Protein AF-A0A3R7ECL9-F1 (afdb_monomer_lite)

Structure (mmCIF, N/CA/C/O backbone):
data_AF-A0A3R7ECL9-F1
#
_entry.id   AF-A0A3R7ECL9-F1
#
loop_
_atom_site.group_PDB
_atom_site.id
_atom_site.type_symbol
_atom_site.label_atom_id
_atom_site.label_alt_id
_atom_site.label_comp_id
_atom_site.label_asym_id
_atom_site.label_entity_id
_atom_site.label_seq_id
_atom_site.pdbx_PDB_ins_code
_atom_site.Cartn_x
_atom_site.Cartn_y
_atom_site.Cartn_z
_atom_site.occupancy
_atom_site.B_iso_or_equiv
_atom_site.auth_seq_id
_atom_site.auth_comp_id
_atom_site.auth_asym_id
_atom_site.auth_atom_id
_atom_site.pdbx_PDB_model_num
ATOM 1 N N . MET A 1 1 ? 25.432 -67.870 25.449 1.00 34.25 1 MET A N 1
ATOM 2 C CA . MET A 1 1 ? 26.394 -66.875 24.933 1.00 34.25 1 MET A CA 1
ATOM 3 C C . MET A 1 1 ? 25.768 -65.504 25.129 1.00 34.25 1 MET A C 1
ATOM 5 O O . MET A 1 1 ? 24.583 -65.352 24.871 1.00 34.25 1 MET A O 1
ATOM 9 N N . PHE A 1 2 ? 26.517 -64.604 25.756 1.00 33.03 2 PHE A N 1
ATOM 10 C CA . PHE A 1 2 ? 26.094 -63.324 26.328 1.00 33.03 2 PHE A CA 1
ATOM 11 C C . PHE A 1 2 ? 25.490 -62.350 25.305 1.00 33.03 2 PHE A C 1
ATOM 13 O O . PHE A 1 2 ? 26.031 -62.240 24.217 1.00 33.03 2 PHE A O 1
ATOM 20 N N . TYR A 1 3 ? 24.486 -61.565 25.715 1.00 27.11 3 TYR A N 1
ATOM 21 C CA . TYR A 1 3 ? 24.579 -60.096 25.694 1.00 27.11 3 TYR A CA 1
ATOM 22 C C . TYR A 1 3 ? 23.592 -59.486 26.713 1.00 27.11 3 TYR A C 1
ATOM 24 O O . TYR A 1 3 ? 22.387 -59.407 26.498 1.00 27.11 3 TYR A O 1
ATOM 32 N N . LYS A 1 4 ? 24.144 -59.097 27.870 1.00 35.09 4 LYS A N 1
ATOM 33 C CA . LYS A 1 4 ? 23.613 -58.084 28.797 1.00 35.09 4 LYS A CA 1
ATOM 34 C C . LYS A 1 4 ? 23.979 -56.714 28.217 1.00 35.09 4 LYS A C 1
ATOM 36 O O . LYS A 1 4 ? 25.125 -56.548 27.810 1.00 35.09 4 LYS A O 1
ATOM 41 N N . GLY A 1 5 ? 23.086 -55.723 28.258 1.00 29.70 5 GLY A N 1
ATOM 42 C CA . GLY A 1 5 ? 23.475 -54.353 27.909 1.00 29.70 5 GLY A CA 1
ATOM 43 C C . GLY A 1 5 ? 22.375 -53.297 28.002 1.00 29.70 5 GLY A C 1
ATOM 44 O O . GLY A 1 5 ? 21.660 -53.080 27.039 1.00 29.70 5 GLY A O 1
ATOM 45 N N . SER A 1 6 ? 22.349 -52.593 29.140 1.00 34.44 6 SER A N 1
ATOM 46 C CA . SER A 1 6 ? 21.974 -51.175 29.297 1.00 34.44 6 SER A CA 1
ATOM 47 C C . SER A 1 6 ? 20.524 -50.739 29.009 1.00 34.44 6 SER A C 1
ATOM 49 O O . SER A 1 6 ? 20.225 -50.130 27.988 1.00 34.44 6 SER A O 1
ATOM 51 N N . LEU A 1 7 ? 19.646 -50.917 30.006 1.00 37.12 7 LEU A N 1
ATOM 52 C CA . LEU A 1 7 ? 18.378 -50.175 30.142 1.00 37.12 7 LEU A CA 1
ATOM 53 C C . LEU A 1 7 ? 18.472 -49.027 31.180 1.00 37.12 7 LEU A C 1
ATOM 55 O O . LEU A 1 7 ? 17.454 -48.528 31.654 1.00 37.12 7 LEU A O 1
ATOM 59 N N . SER A 1 8 ? 19.686 -48.625 31.584 1.00 46.62 8 SER A N 1
ATOM 60 C CA . SER A 1 8 ? 19.907 -47.719 32.728 1.00 46.62 8 SER A CA 1
ATOM 61 C C . SER A 1 8 ? 20.271 -46.277 32.359 1.00 46.62 8 SER A C 1
ATOM 63 O O . SER A 1 8 ? 20.399 -45.445 33.249 1.00 46.62 8 SER A O 1
ATOM 65 N N . SER A 1 9 ? 20.443 -45.957 31.072 1.00 39.81 9 SER A N 1
ATOM 66 C CA . SER A 1 9 ? 20.747 -44.586 30.630 1.00 39.81 9 SER A CA 1
ATOM 67 C C . SER A 1 9 ? 19.476 -43.772 30.366 1.00 39.81 9 SER A C 1
ATOM 69 O O . SER A 1 9 ? 19.382 -42.643 30.834 1.00 39.81 9 SER A O 1
ATOM 71 N N . LEU A 1 10 ? 18.469 -44.356 29.708 1.00 42.16 10 LEU A N 1
ATOM 72 C CA . LEU A 1 10 ? 17.258 -43.633 29.296 1.00 42.16 10 LEU A CA 1
ATOM 73 C C . LEU A 1 10 ? 16.321 -43.310 30.474 1.00 42.16 10 LEU A C 1
ATOM 75 O O . LEU A 1 10 ? 15.679 -42.264 30.510 1.00 42.16 10 LEU A O 1
ATOM 79 N N . THR A 1 11 ? 16.279 -44.189 31.476 1.00 47.81 11 THR A N 1
ATOM 80 C CA . THR A 1 11 ? 15.482 -44.009 32.698 1.00 47.81 11 THR A CA 1
ATOM 81 C C . THR A 1 11 ? 16.072 -42.944 33.624 1.00 47.81 11 THR A C 1
ATOM 83 O O . THR A 1 11 ? 15.317 -42.237 34.288 1.00 47.81 11 THR A O 1
ATOM 86 N N . LEU A 1 12 ? 17.396 -42.752 33.614 1.00 41.62 12 LEU A N 1
ATOM 87 C CA . LEU A 1 12 ? 18.060 -41.718 34.411 1.00 41.62 12 LEU A CA 1
ATOM 88 C C . LEU A 1 12 ? 17.875 -40.314 33.807 1.00 41.62 12 LEU A C 1
ATOM 90 O O . LEU A 1 12 ? 17.715 -39.345 34.546 1.00 41.62 12 LEU A O 1
ATOM 94 N N . THR A 1 13 ? 17.827 -40.196 32.474 1.00 46.16 13 THR A N 1
ATOM 95 C CA . THR A 1 13 ? 17.594 -38.910 31.789 1.00 46.16 13 THR A CA 1
ATOM 96 C C . THR A 1 13 ? 16.158 -38.414 31.974 1.00 46.16 13 THR A C 1
ATOM 98 O O . THR A 1 13 ? 15.940 -37.223 32.184 1.00 46.16 13 THR A O 1
ATOM 101 N N . ILE A 1 14 ? 15.179 -39.326 31.975 1.00 49.62 14 ILE A N 1
ATOM 102 C CA . ILE A 1 14 ? 13.765 -38.987 32.206 1.00 49.62 14 ILE A CA 1
ATOM 103 C C . ILE A 1 14 ? 13.526 -38.586 33.673 1.00 49.62 14 ILE A C 1
ATOM 105 O O . ILE A 1 14 ? 12.773 -37.648 33.934 1.00 49.62 14 ILE A O 1
ATOM 109 N N . LEU A 1 15 ? 14.219 -39.211 34.635 1.00 40.00 15 LEU A N 1
ATOM 110 C CA . LEU A 1 15 ? 14.110 -38.832 36.050 1.00 40.00 15 LEU A CA 1
ATOM 111 C C . LEU A 1 15 ? 14.737 -37.453 36.349 1.00 40.00 15 LEU A C 1
ATOM 113 O O . LEU A 1 15 ? 14.204 -36.701 37.162 1.00 40.00 15 LEU A O 1
ATOM 117 N N . LEU A 1 16 ? 15.833 -37.094 35.667 1.00 42.62 16 LEU A N 1
ATOM 118 C CA . LEU A 1 16 ? 16.486 -35.780 35.794 1.00 42.62 16 LEU A CA 1
ATOM 119 C C . LEU A 1 16 ? 15.660 -34.639 35.176 1.00 42.62 16 LEU A C 1
ATOM 121 O O . LEU A 1 16 ? 15.633 -33.541 35.732 1.00 42.62 16 LEU A O 1
ATOM 125 N N . LEU A 1 17 ? 14.934 -34.899 34.084 1.00 42.66 17 LEU A N 1
ATOM 126 C CA . LEU A 1 17 ? 14.018 -33.924 33.474 1.00 42.66 17 LEU A CA 1
ATOM 127 C C . LEU A 1 17 ? 12.764 -33.678 34.329 1.00 42.66 17 LEU A C 1
ATOM 129 O O . LEU A 1 17 ? 12.299 -32.542 34.421 1.00 42.66 17 LEU A O 1
ATOM 133 N N . LEU A 1 18 ? 12.258 -34.704 35.019 1.00 40.53 18 LEU A N 1
ATOM 134 C CA . LEU A 1 18 ? 11.115 -34.560 35.930 1.00 40.53 18 LEU A CA 1
ATOM 135 C C . LEU A 1 18 ? 11.486 -33.842 37.240 1.00 40.53 18 LEU A C 1
ATOM 137 O O . LEU A 1 18 ? 10.679 -33.069 37.755 1.00 40.53 18 LEU A O 1
ATOM 141 N N . LEU A 1 19 ? 12.719 -34.005 37.736 1.00 39.16 19 LEU A N 1
ATOM 142 C CA . LEU A 1 19 ? 13.225 -33.243 38.888 1.00 39.16 19 LEU A CA 1
ATOM 143 C C . LEU A 1 19 ? 13.479 -31.760 38.563 1.00 39.16 19 LEU A C 1
ATOM 145 O O . LEU A 1 19 ? 13.303 -30.911 39.436 1.00 39.16 19 LEU A O 1
ATOM 149 N N . PHE A 1 20 ? 13.812 -31.421 37.311 1.00 38.75 20 PHE A N 1
ATOM 150 C CA . PHE A 1 20 ? 13.913 -30.022 36.872 1.00 38.75 20 PHE A CA 1
ATOM 151 C C . PHE A 1 20 ? 12.543 -29.333 36.777 1.00 38.75 20 PHE A C 1
ATOM 153 O O . PHE A 1 20 ? 12.422 -28.160 37.129 1.00 38.75 20 PHE A O 1
ATOM 160 N N . PHE A 1 21 ? 11.491 -30.064 36.393 1.00 37.84 21 PHE A N 1
ATOM 161 C CA . PHE A 1 21 ? 10.123 -29.532 36.360 1.00 37.84 21 PHE A CA 1
ATOM 162 C C . PHE A 1 21 ? 9.468 -29.414 37.746 1.00 37.84 21 PHE A C 1
ATOM 164 O O . PHE A 1 21 ? 8.589 -28.575 37.927 1.00 37.84 21 PHE A O 1
ATOM 171 N N . SER A 1 22 ? 9.910 -30.181 38.753 1.00 31.84 22 SER A N 1
ATOM 172 C CA . SER A 1 22 ? 9.387 -30.052 40.124 1.00 31.84 22 SER A CA 1
ATOM 173 C C . SER A 1 22 ? 10.079 -28.973 40.970 1.00 31.84 22 SER A C 1
ATOM 175 O O . SER A 1 22 ? 9.619 -28.685 42.075 1.00 31.84 22 SER A O 1
ATOM 177 N N . LEU A 1 23 ? 11.181 -28.379 40.491 1.00 30.14 23 LEU A N 1
ATOM 178 C CA . LEU A 1 23 ? 11.878 -27.277 41.174 1.00 30.14 23 LEU A CA 1
ATOM 179 C C . LEU A 1 23 ? 11.571 -25.885 40.599 1.00 30.14 23 LEU A C 1
ATOM 181 O O . LEU A 1 23 ? 11.797 -24.894 41.292 1.00 30.14 23 LEU A O 1
ATOM 185 N N . SER A 1 24 ? 10.979 -25.778 39.406 1.00 33.53 24 SER A N 1
ATOM 186 C CA . SER A 1 24 ? 10.498 -24.495 38.865 1.00 33.53 24 SER A CA 1
ATOM 187 C C . SER A 1 24 ? 9.110 -24.086 39.386 1.00 33.53 24 SER A C 1
ATOM 189 O O . SER A 1 24 ? 8.702 -22.941 39.213 1.00 33.53 24 SER A O 1
ATOM 191 N N . SER A 1 25 ? 8.405 -24.964 40.111 1.00 32.09 25 SER A N 1
ATOM 192 C CA . SER A 1 25 ? 7.064 -24.699 40.659 1.00 32.09 25 SER A CA 1
ATOM 193 C C . SER A 1 25 ? 7.047 -24.127 42.091 1.00 32.09 25 SER A C 1
ATOM 195 O O . SER A 1 25 ? 6.019 -24.205 42.765 1.00 32.09 25 SER A O 1
ATOM 197 N N . LYS A 1 26 ? 8.163 -23.576 42.599 1.00 33.66 26 LYS A N 1
ATOM 198 C CA . LYS A 1 26 ? 8.269 -23.047 43.982 1.00 33.66 26 LYS A CA 1
ATOM 199 C C . LYS A 1 26 ? 8.848 -21.633 44.137 1.00 33.66 26 LYS A C 1
ATOM 201 O O . LYS A 1 26 ? 9.234 -21.261 45.239 1.00 33.66 26 LYS A O 1
ATOM 206 N N . PHE A 1 27 ? 8.801 -20.804 43.097 1.00 31.09 27 PHE A N 1
ATOM 207 C CA . PHE A 1 27 ? 8.924 -19.347 43.253 1.00 31.09 27 PHE A CA 1
ATOM 208 C C . PHE A 1 27 ? 7.713 -18.637 42.650 1.00 31.09 27 PHE A C 1
ATOM 210 O O . PHE A 1 27 ? 7.768 -18.005 41.602 1.00 31.09 27 PHE A O 1
ATOM 217 N N . GLY A 1 28 ? 6.589 -18.764 43.354 1.00 28.31 28 GLY A N 1
ATOM 218 C CA . GLY A 1 28 ? 5.505 -17.800 43.271 1.00 28.31 28 GLY A CA 1
ATOM 219 C C . GLY A 1 28 ? 5.821 -16.618 44.181 1.00 28.31 28 GLY A C 1
ATOM 220 O O . GLY A 1 28 ? 5.735 -16.740 45.398 1.00 28.31 28 GLY A O 1
ATOM 221 N N . ILE A 1 29 ? 6.140 -15.468 43.592 1.00 25.44 29 ILE A N 1
ATOM 222 C CA . ILE A 1 29 ? 5.764 -14.177 44.169 1.00 25.44 29 ILE A CA 1
ATOM 223 C C . ILE A 1 29 ? 4.847 -13.531 43.140 1.00 25.44 29 ILE A C 1
ATOM 225 O O . ILE A 1 29 ? 5.269 -12.902 42.174 1.00 25.44 29 ILE A O 1
ATOM 229 N N . VAL A 1 30 ? 3.559 -13.789 43.338 1.00 27.97 30 VAL A N 1
ATOM 230 C CA . VAL A 1 30 ? 2.461 -13.115 42.660 1.00 27.97 30 VAL A CA 1
ATOM 231 C C . VAL A 1 30 ? 2.400 -11.703 43.229 1.00 27.97 30 VAL A C 1
ATOM 233 O O . VAL A 1 30 ? 1.798 -11.481 44.276 1.00 27.97 30 VAL A O 1
ATOM 236 N N . ASN A 1 31 ? 3.009 -10.737 42.545 1.00 23.97 31 ASN A N 1
ATOM 237 C CA . ASN A 1 31 ? 2.616 -9.349 42.738 1.00 23.97 31 ASN A CA 1
ATOM 238 C C . ASN A 1 31 ? 1.343 -9.120 41.922 1.00 23.97 31 ASN A C 1
ATOM 240 O O . ASN A 1 31 ? 1.384 -8.878 40.718 1.00 23.97 31 ASN A O 1
ATOM 244 N N . ARG A 1 32 ? 0.196 -9.225 42.603 1.00 26.53 32 ARG A N 1
ATOM 245 C CA . ARG A 1 32 ? -1.042 -8.560 42.188 1.00 26.53 32 ARG A CA 1
ATOM 246 C C . ARG A 1 32 ? -0.737 -7.065 42.107 1.00 26.53 32 ARG A C 1
ATOM 248 O O . ARG A 1 32 ? -0.769 -6.378 43.121 1.00 26.53 32 ARG A O 1
ATOM 255 N N . VAL A 1 33 ? -0.429 -6.571 40.916 1.00 25.59 33 VAL A N 1
ATOM 256 C CA . VAL A 1 33 ? -0.571 -5.145 40.629 1.00 25.59 33 VAL A CA 1
ATOM 257 C C . VAL A 1 33 ? -2.041 -4.950 40.292 1.00 25.59 33 VAL A C 1
ATOM 259 O O . VAL A 1 33 ? -2.513 -5.350 39.230 1.00 25.59 33 VAL A O 1
ATOM 262 N N . SER A 1 34 ? -2.785 -4.434 41.265 1.00 24.72 34 SER A N 1
ATOM 263 C CA . SER A 1 34 ? -4.111 -3.872 41.053 1.00 24.72 34 SER A CA 1
ATOM 264 C C . SER A 1 34 ? -4.012 -2.796 39.975 1.00 24.72 34 SER A C 1
ATOM 266 O O . SER A 1 34 ? -3.216 -1.865 40.086 1.00 24.72 34 SER A O 1
ATOM 268 N N . VAL A 1 35 ? -4.806 -2.951 38.918 1.00 34.12 35 VAL A N 1
ATOM 269 C CA . VAL A 1 35 ? -5.014 -1.937 37.884 1.00 34.12 35 VAL A CA 1
ATOM 270 C C . VAL A 1 35 ? -5.920 -0.866 38.481 1.00 34.12 35 VAL A C 1
ATOM 272 O O . VAL A 1 35 ? -7.118 -0.865 38.249 1.00 34.12 35 VAL A O 1
ATOM 275 N N . GLU A 1 36 ? -5.351 0.002 39.305 1.00 31.06 36 GLU A N 1
ATOM 276 C CA . GLU A 1 36 ? -5.951 1.261 39.740 1.00 31.06 36 GLU A CA 1
ATOM 277 C C . GLU A 1 36 ? -4.793 2.211 40.085 1.00 31.06 36 GLU A C 1
ATOM 279 O O . GLU A 1 36 ? -3.854 1.825 40.772 1.00 31.06 36 GLU A O 1
ATOM 284 N N . GLU A 1 37 ? -4.843 3.421 39.519 1.00 31.47 37 GLU A N 1
ATOM 285 C CA . GLU A 1 37 ? -3.853 4.512 39.612 1.00 31.47 37 GLU A CA 1
ATOM 286 C C . GLU A 1 37 ? -2.553 4.388 38.784 1.00 31.47 37 GLU A C 1
ATOM 288 O O . GLU A 1 37 ? -1.435 4.422 39.290 1.00 31.47 37 GLU A O 1
ATOM 293 N N . ILE A 1 38 ? -2.690 4.439 37.452 1.00 33.06 38 ILE A N 1
ATOM 294 C CA . ILE A 1 38 ? -1.729 5.181 36.608 1.00 33.06 38 ILE A CA 1
ATOM 295 C C . ILE A 1 38 ? -2.438 6.442 36.104 1.00 33.06 38 ILE A C 1
ATOM 297 O O . ILE A 1 38 ? -2.711 6.625 34.921 1.00 33.06 38 ILE A O 1
ATOM 301 N N . SER A 1 39 ? -2.789 7.321 37.036 1.00 34.59 39 SER A N 1
ATOM 302 C CA . SER A 1 39 ? -3.244 8.683 36.756 1.00 34.59 39 SER A CA 1
ATOM 303 C C . SER A 1 39 ? -2.390 9.640 37.575 1.00 34.59 39 SER A C 1
ATOM 305 O O . SER A 1 39 ? -2.830 10.176 38.585 1.00 34.59 39 SER A O 1
ATOM 307 N N . GLY A 1 40 ? -1.123 9.803 37.193 1.00 32.97 40 GLY A N 1
ATOM 308 C CA . GLY A 1 40 ? -0.234 10.697 37.937 1.00 32.97 40 GLY A CA 1
ATOM 309 C C . GLY A 1 40 ? 1.255 10.446 37.757 1.00 32.97 40 GLY A C 1
ATOM 310 O O . GLY A 1 40 ? 1.997 10.474 38.727 1.00 32.97 40 GLY A O 1
ATOM 311 N N . SER A 1 41 ? 1.722 10.186 36.537 1.00 28.41 41 SER A N 1
ATOM 312 C CA . SER A 1 41 ? 3.149 10.283 36.224 1.00 28.41 41 SER A CA 1
ATOM 313 C C . SER A 1 41 ? 3.311 10.645 34.753 1.00 28.41 41 SER A C 1
ATOM 315 O O . SER A 1 41 ? 2.676 10.067 33.875 1.00 28.41 41 SER A O 1
ATOM 317 N N . SER A 1 42 ? 4.105 11.679 34.511 1.00 36.62 42 SER A N 1
ATOM 318 C CA . SER A 1 42 ? 4.372 12.318 33.227 1.00 36.62 42 SER A CA 1
ATOM 319 C C . SER A 1 42 ? 4.671 11.320 32.091 1.00 36.62 42 SER A C 1
ATOM 321 O O . SER A 1 42 ? 5.797 10.859 31.928 1.00 36.62 42 SER A O 1
ATOM 323 N N . SER A 1 43 ? 3.669 11.045 31.245 1.00 40.06 43 SER A N 1
ATOM 324 C CA . SER A 1 43 ? 3.705 10.191 30.036 1.00 40.06 43 SER A CA 1
ATOM 325 C C . SER A 1 43 ? 4.627 10.711 28.905 1.00 40.06 43 SER A C 1
ATOM 327 O O . SER A 1 43 ? 4.534 10.264 27.759 1.00 40.06 43 SER A O 1
ATOM 329 N N . SER A 1 44 ? 5.504 11.680 29.159 1.00 36.69 44 SER A N 1
ATOM 330 C CA . SER A 1 44 ? 6.220 12.420 28.112 1.00 36.69 44 SER A CA 1
ATOM 331 C C . SER A 1 44 ? 7.404 11.683 27.467 1.00 36.69 44 SER A C 1
ATOM 333 O O . SER A 1 44 ? 7.922 12.194 26.481 1.00 36.69 44 SER A O 1
ATOM 335 N N . TYR A 1 45 ? 7.816 10.506 27.961 1.00 49.28 45 TYR A N 1
ATOM 336 C CA . TYR A 1 45 ? 9.052 9.828 27.518 1.00 49.28 45 TYR A CA 1
ATOM 337 C C . TYR A 1 45 ? 8.864 8.473 26.817 1.00 49.28 45 TYR A C 1
ATOM 339 O O . TYR A 1 45 ? 9.834 7.912 26.312 1.00 49.28 45 TYR A O 1
ATOM 347 N N . LEU A 1 46 ? 7.647 7.927 26.762 1.00 64.75 46 LEU A N 1
ATOM 348 C CA . LEU A 1 46 ? 7.410 6.655 26.076 1.00 64.75 46 LEU A CA 1
ATOM 349 C C . LEU A 1 46 ? 7.213 6.882 24.574 1.00 64.75 46 LEU A C 1
ATOM 351 O O . LEU A 1 46 ? 6.271 7.548 24.147 1.00 64.75 46 LEU A O 1
ATOM 355 N N . LYS A 1 47 ? 8.113 6.295 23.781 1.00 85.00 47 LYS A N 1
ATOM 356 C CA . LYS A 1 47 ? 8.029 6.242 22.315 1.00 85.00 47 LYS A CA 1
ATOM 357 C C . LYS A 1 47 ? 6.897 5.330 21.837 1.00 85.00 47 LYS A C 1
ATOM 359 O O . LYS A 1 47 ? 6.238 5.625 20.844 1.00 85.00 47 LYS A O 1
ATOM 364 N N . PHE A 1 48 ? 6.649 4.243 22.561 1.00 90.19 48 PHE A N 1
ATOM 365 C CA . PHE A 1 48 ? 5.612 3.263 22.253 1.00 90.19 48 PHE A CA 1
ATOM 366 C C . PHE A 1 48 ? 4.539 3.289 23.336 1.00 90.19 48 PHE A C 1
ATOM 368 O O . PHE A 1 48 ? 4.852 3.207 24.524 1.00 90.19 48 PHE A O 1
ATOM 375 N N . TYR A 1 49 ? 3.278 3.396 22.9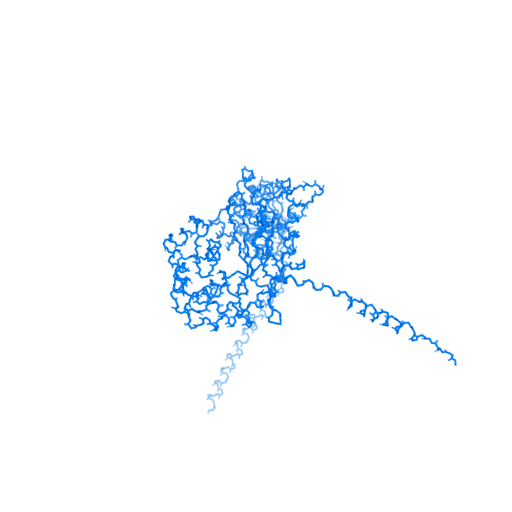26 1.00 91.44 49 TYR A N 1
ATOM 376 C CA . TYR A 1 49 ? 2.149 3.211 23.830 1.00 91.44 49 TYR A CA 1
ATOM 377 C C . TYR A 1 49 ? 1.762 1.730 23.887 1.00 91.44 49 TYR A C 1
ATOM 379 O O . TYR A 1 49 ? 1.901 1.038 22.874 1.00 91.44 49 TYR A O 1
ATOM 387 N N . PRO A 1 50 ? 1.242 1.245 25.032 1.00 93.81 50 PRO A N 1
ATOM 388 C CA . PRO A 1 50 ? 0.702 -0.102 25.114 1.00 93.81 50 PRO A CA 1
ATOM 389 C C . PRO A 1 50 ? -0.338 -0.352 24.020 1.00 93.81 50 PRO A C 1
ATOM 391 O O . PRO A 1 50 ? -1.215 0.483 23.773 1.00 93.81 50 PRO A O 1
ATOM 394 N N . VAL A 1 51 ? -0.231 -1.510 23.376 1.00 96.19 51 VAL A N 1
ATOM 395 C CA . VAL A 1 51 ? -1.185 -1.979 22.372 1.00 96.19 51 VAL A CA 1
ATOM 396 C C . VAL A 1 51 ? -2.517 -2.236 23.070 1.00 96.19 51 VAL A C 1
ATOM 398 O O . VAL A 1 51 ? -2.549 -2.918 24.094 1.00 96.19 51 VAL A O 1
ATOM 401 N N . LYS A 1 52 ? -3.618 -1.692 22.548 1.00 97.00 52 LYS A N 1
ATOM 402 C CA . LYS A 1 52 ? -4.933 -1.811 23.196 1.00 97.00 52 LYS A CA 1
ATOM 403 C C . LYS A 1 52 ? -6.069 -2.065 22.216 1.00 97.00 52 LYS A C 1
ATOM 405 O O . LYS A 1 52 ? -5.938 -1.730 21.041 1.00 97.00 52 LYS A O 1
ATOM 410 N N . VAL A 1 53 ? -7.198 -2.572 22.705 1.00 97.81 53 VAL A N 1
ATOM 411 C CA . VAL A 1 53 ? -8.480 -2.417 22.006 1.00 97.81 53 VAL A CA 1
ATOM 412 C C . VAL A 1 53 ? -9.056 -1.060 22.406 1.00 97.81 53 VAL A C 1
ATOM 414 O O . VAL A 1 53 ? -9.097 -0.709 23.585 1.00 97.81 53 VAL A O 1
ATOM 417 N N . ASP A 1 54 ? -9.463 -0.249 21.432 1.00 98.12 54 ASP A N 1
ATOM 418 C CA . ASP A 1 54 ? -9.966 1.100 21.700 1.00 98.12 54 ASP A CA 1
ATOM 419 C C . ASP A 1 54 ? -11.494 1.148 21.629 1.00 98.12 54 ASP A C 1
ATOM 421 O O . ASP A 1 54 ? -12.090 0.851 20.594 1.00 98.12 54 ASP A O 1
ATOM 425 N N . LYS A 1 55 ? -12.134 1.584 22.718 1.00 98.31 55 LYS A N 1
ATOM 426 C CA . LYS A 1 55 ? -13.597 1.643 22.838 1.00 98.31 55 LYS A CA 1
ATOM 427 C C . LYS A 1 55 ? -14.255 2.531 21.776 1.00 98.31 55 LYS A C 1
ATOM 429 O O . LYS A 1 55 ? -15.381 2.264 21.367 1.00 98.31 55 LYS A O 1
ATOM 434 N N . ARG A 1 56 ? -13.558 3.570 21.294 1.00 98.44 56 ARG A N 1
ATOM 435 C CA . ARG A 1 56 ? -14.045 4.442 20.209 1.00 98.44 56 ARG A CA 1
ATOM 436 C C . ARG A 1 56 ? -14.071 3.693 18.878 1.00 98.44 56 ARG A C 1
ATOM 438 O O . ARG A 1 56 ? -15.009 3.849 18.101 1.00 98.44 56 ARG A O 1
ATOM 445 N N . VAL A 1 57 ? -13.046 2.877 18.629 1.00 98.25 57 VAL A N 1
ATOM 446 C CA . VAL A 1 57 ? -12.943 2.037 17.428 1.00 98.25 57 VAL A CA 1
ATOM 447 C C . VAL A 1 57 ? -14.007 0.956 17.446 1.00 98.25 57 VAL A C 1
ATOM 449 O O . VAL A 1 57 ? -14.723 0.787 16.468 1.00 98.25 57 VAL A O 1
ATOM 452 N N . GLU A 1 58 ? -14.164 0.291 18.582 1.00 98.31 58 GLU A N 1
ATOM 453 C CA . GLU A 1 58 ? -15.178 -0.736 18.774 1.00 98.31 58 GLU A CA 1
ATOM 454 C C . GLU A 1 58 ? -16.597 -0.197 18.522 1.00 98.31 58 GLU A C 1
ATOM 456 O O . GLU A 1 58 ? -17.383 -0.791 17.782 1.00 98.31 58 GLU A O 1
ATOM 461 N N . LEU A 1 59 ? -16.890 1.004 19.037 1.00 98.69 59 LEU A N 1
ATOM 462 C CA . LEU A 1 59 ? -18.152 1.696 18.787 1.00 98.69 59 LEU A CA 1
ATOM 463 C C . LEU A 1 59 ? -18.382 1.963 17.299 1.00 98.69 59 LEU A C 1
ATOM 465 O O . LEU A 1 59 ? -19.444 1.628 16.778 1.00 98.69 59 LEU A O 1
ATOM 469 N N . ILE A 1 60 ? -17.421 2.556 16.585 1.00 98.44 60 ILE A N 1
ATOM 470 C CA . ILE A 1 60 ? -17.639 2.848 15.163 1.00 98.44 60 ILE A CA 1
ATOM 471 C C . ILE A 1 60 ? -17.731 1.564 14.326 1.00 98.44 60 ILE A C 1
ATOM 473 O O . ILE A 1 60 ? -18.547 1.507 13.410 1.00 98.44 60 ILE A O 1
ATOM 477 N N . MET A 1 61 ? -16.984 0.510 14.668 1.00 97.81 61 MET A N 1
ATOM 478 C CA . MET A 1 61 ? -17.072 -0.787 13.986 1.00 97.81 61 MET A CA 1
ATOM 479 C C . MET A 1 61 ? -18.447 -1.442 14.185 1.00 97.81 61 MET A C 1
ATOM 481 O O . MET A 1 61 ? -19.035 -1.913 13.212 1.00 97.81 61 MET A O 1
ATOM 485 N N . SER A 1 62 ? -19.030 -1.361 15.387 1.00 98.19 62 SER A N 1
ATOM 486 C CA . SER A 1 62 ? -20.387 -1.870 15.651 1.00 98.19 62 SER A CA 1
ATOM 487 C C . SER A 1 62 ? -21.480 -1.212 14.791 1.00 98.19 62 SER A C 1
ATOM 489 O O . SER A 1 62 ? -22.508 -1.831 14.514 1.00 98.19 62 SER A O 1
ATOM 491 N N . VAL A 1 63 ? -21.241 0.018 14.318 1.00 98.50 63 VAL A N 1
ATOM 492 C CA . VAL A 1 63 ? -22.119 0.751 13.393 1.00 98.50 63 VAL A CA 1
ATOM 493 C C . VAL A 1 63 ? -21.799 0.402 11.938 1.00 98.50 63 VAL A C 1
ATOM 495 O O . VAL A 1 63 ? -22.706 0.126 11.152 1.00 98.50 63 VAL A O 1
ATOM 498 N N . LEU A 1 64 ? -20.516 0.414 11.560 1.00 97.88 64 LEU A N 1
ATOM 499 C CA . LEU A 1 64 ? -20.081 0.226 10.172 1.00 97.88 64 LEU A CA 1
ATOM 500 C C . LEU A 1 64 ? -20.399 -1.169 9.617 1.00 97.88 64 LEU A C 1
ATOM 502 O O . LEU A 1 64 ? -20.591 -1.293 8.408 1.00 97.88 64 LEU A O 1
ATOM 506 N N . GLN A 1 65 ? -20.529 -2.194 10.465 1.00 95.88 65 GLN A N 1
ATOM 507 C CA . GLN A 1 65 ? -20.914 -3.545 10.028 1.00 95.88 65 GLN A CA 1
ATOM 508 C C . GLN A 1 65 ? -22.313 -3.617 9.387 1.00 95.88 65 GLN A C 1
ATOM 510 O O . GLN A 1 65 ? -22.618 -4.585 8.692 1.00 95.88 65 GLN A O 1
ATOM 515 N N . PHE A 1 66 ? -23.162 -2.604 9.593 1.00 97.69 66 PHE A N 1
ATOM 516 C CA . PHE A 1 66 ? -24.493 -2.494 8.979 1.00 97.69 66 PHE A CA 1
ATOM 517 C C . PHE A 1 66 ? -24.527 -1.547 7.771 1.00 97.69 66 PHE A C 1
ATOM 519 O O . PHE A 1 66 ? -25.599 -1.141 7.332 1.00 97.69 66 PHE A O 1
ATOM 526 N N . THR A 1 67 ? -23.361 -1.184 7.236 1.00 97.62 67 THR A N 1
ATOM 527 C CA . THR A 1 67 ? -23.219 -0.316 6.058 1.00 97.62 67 THR A CA 1
ATOM 528 C C . THR A 1 67 ? -22.634 -1.083 4.876 1.00 97.62 67 THR A C 1
ATOM 530 O O . THR A 1 67 ? -22.156 -2.210 5.021 1.00 97.62 67 THR A O 1
ATOM 533 N N . SER A 1 68 ? -22.584 -0.443 3.711 1.00 95.88 68 SER A N 1
ATOM 534 C CA . SER A 1 68 ? -21.908 -0.961 2.517 1.00 95.88 68 SER A CA 1
ATOM 535 C C . SER A 1 68 ? -20.399 -1.189 2.700 1.00 95.88 68 SER A C 1
ATOM 537 O O . SER A 1 68 ? -19.792 -1.902 1.904 1.00 95.88 68 SER A O 1
ATOM 539 N N . LEU A 1 69 ? -19.775 -0.671 3.771 1.00 94.19 69 LEU A N 1
ATOM 540 C CA . LEU A 1 69 ? -18.382 -0.997 4.107 1.00 94.19 69 LEU A CA 1
ATOM 541 C C . LEU A 1 69 ? -18.196 -2.399 4.697 1.00 94.19 69 LEU A C 1
ATOM 543 O O . LEU A 1 69 ? -17.047 -2.841 4.787 1.00 94.19 69 LEU A O 1
ATOM 547 N N . ARG A 1 70 ? -19.270 -3.113 5.068 1.00 92.31 70 ARG A N 1
ATOM 548 C CA . ARG A 1 70 ? -19.186 -4.478 5.611 1.00 92.31 70 ARG A CA 1
ATOM 549 C C . ARG A 1 70 ? -18.339 -5.392 4.725 1.00 92.31 70 ARG A C 1
ATOM 551 O O . ARG A 1 70 ? -17.425 -6.046 5.216 1.00 92.31 70 ARG A O 1
ATOM 558 N N . ASP A 1 71 ? -18.582 -5.371 3.419 1.00 87.62 71 ASP A N 1
ATOM 559 C CA . ASP A 1 71 ? -17.962 -6.313 2.481 1.00 87.62 71 ASP A CA 1
ATOM 560 C C . ASP A 1 71 ? -16.464 -6.068 2.259 1.00 87.62 71 ASP A C 1
ATOM 562 O O . ASP A 1 71 ? -15.755 -6.955 1.773 1.00 87.62 71 ASP A O 1
ATOM 566 N N . THR A 1 72 ? -15.970 -4.875 2.599 1.00 88.38 72 THR A N 1
ATOM 567 C CA . THR A 1 72 ? -14.578 -4.469 2.362 1.00 88.38 72 THR A CA 1
ATOM 568 C C . THR A 1 72 ? -13.767 -4.301 3.644 1.00 88.38 72 THR A C 1
ATOM 570 O O . THR A 1 72 ? -12.583 -4.630 3.661 1.00 88.38 72 THR A O 1
ATOM 573 N N . MET A 1 73 ? -14.384 -3.777 4.708 1.00 91.19 73 MET A N 1
ATOM 574 C CA . MET A 1 73 ? -13.694 -3.353 5.931 1.00 91.19 73 MET A CA 1
ATOM 575 C C . MET A 1 73 ? -13.742 -4.399 7.045 1.00 91.19 73 MET A C 1
ATOM 577 O O . MET A 1 73 ? -12.963 -4.299 7.986 1.00 91.19 73 MET A O 1
ATOM 581 N N . PHE A 1 74 ? -14.622 -5.395 6.951 1.00 92.00 74 PHE A N 1
ATOM 582 C CA . PHE A 1 74 ? -14.777 -6.423 7.975 1.00 92.00 74 PHE A CA 1
ATOM 583 C C . PHE A 1 74 ? -14.191 -7.748 7.524 1.00 92.00 74 PHE A C 1
ATOM 585 O O . PHE A 1 74 ? -14.110 -8.040 6.326 1.00 92.00 74 PHE A O 1
ATOM 592 N N . LEU A 1 75 ? -13.767 -8.548 8.500 1.00 85.31 75 LEU A N 1
ATOM 593 C CA . LEU A 1 75 ? -13.314 -9.907 8.239 1.00 85.31 75 LEU A CA 1
ATOM 594 C C . LEU A 1 75 ? -14.434 -10.707 7.583 1.00 85.31 75 LEU A C 1
ATOM 596 O O . LEU A 1 75 ? -15.615 -10.541 7.892 1.00 85.31 75 LEU A O 1
ATOM 600 N N . ARG A 1 76 ? -14.034 -11.576 6.658 1.00 80.94 76 ARG A N 1
ATOM 601 C CA . ARG A 1 76 ? -14.930 -12.526 5.987 1.00 80.94 76 ARG A CA 1
ATOM 602 C C . ARG A 1 76 ? -14.845 -13.927 6.594 1.00 80.94 76 ARG A C 1
ATOM 604 O O . ARG A 1 76 ? -15.392 -14.866 6.026 1.00 80.94 76 ARG A O 1
ATOM 611 N N . TRP A 1 77 ? -14.094 -14.072 7.681 1.00 79.44 77 TRP A N 1
ATOM 612 C CA . TRP A 1 77 ? -13.918 -15.340 8.371 1.00 79.44 77 TRP A CA 1
ATOM 613 C C . TRP A 1 77 ? -15.057 -15.569 9.348 1.00 79.44 77 TRP A C 1
ATOM 615 O O . TRP A 1 77 ? -15.568 -14.626 9.942 1.00 79.44 77 TRP A O 1
ATOM 625 N N . ASP A 1 78 ? -15.420 -16.831 9.508 1.00 79.00 78 ASP A N 1
ATOM 626 C CA . ASP A 1 78 ? -16.363 -17.251 10.531 1.00 79.00 78 ASP A CA 1
ATOM 627 C C . ASP A 1 78 ? -15.610 -17.395 11.859 1.00 79.00 78 ASP A C 1
ATOM 629 O O . ASP A 1 78 ? -14.722 -18.244 11.975 1.00 79.00 78 ASP A O 1
ATOM 633 N N . TYR A 1 79 ? -15.887 -16.506 12.815 1.00 91.75 79 TYR A N 1
ATOM 634 C CA . TYR A 1 79 ? -15.411 -16.614 14.195 1.00 91.75 79 TYR A CA 1
ATOM 635 C C . TYR A 1 79 ? -16.376 -15.903 15.155 1.00 91.75 79 TYR A C 1
ATOM 637 O O . TYR A 1 79 ? -17.000 -14.894 14.800 1.00 91.75 79 TYR A O 1
ATOM 645 N N . SER A 1 80 ? -16.519 -16.451 16.363 1.00 94.31 80 SER A N 1
ATOM 646 C CA . SER A 1 80 ? -17.643 -16.199 17.276 1.00 94.31 80 SER A CA 1
ATOM 647 C C . SER A 1 80 ? -17.812 -14.731 17.619 1.00 94.31 80 SER A C 1
ATOM 649 O O . SER A 1 80 ? -18.904 -14.194 17.492 1.00 94.31 80 SER A O 1
ATOM 651 N N . TYR A 1 81 ? -16.724 -14.045 17.956 1.00 96.31 81 TYR A N 1
ATOM 652 C CA . TYR A 1 81 ? -16.780 -12.656 18.391 1.00 96.31 81 TYR A CA 1
ATOM 653 C C . TYR A 1 81 ? -17.404 -11.723 17.338 1.00 96.31 81 TYR A C 1
ATOM 655 O O . TYR A 1 81 ? -18.153 -10.807 17.683 1.00 96.31 81 TYR A O 1
ATOM 663 N N . GLN A 1 82 ? -17.125 -11.932 16.045 1.00 93.50 82 GLN A N 1
ATOM 664 C CA . GLN A 1 82 ? -17.736 -11.104 15.001 1.00 93.50 82 GLN A CA 1
ATOM 665 C C . GLN A 1 82 ? -19.233 -11.393 14.868 1.00 93.50 82 GLN A C 1
ATOM 667 O O . GLN A 1 82 ? -20.016 -10.471 14.630 1.00 93.50 82 GLN A O 1
ATOM 672 N N . GLN A 1 83 ? -19.629 -12.655 15.031 1.00 94.50 83 GLN A N 1
ATOM 673 C CA . GLN A 1 83 ? -21.030 -13.056 15.019 1.00 94.50 83 GLN A CA 1
ATOM 674 C C . GLN A 1 83 ? -21.775 -12.507 16.246 1.00 94.50 83 GLN A C 1
ATOM 676 O O . GLN A 1 83 ? -22.860 -11.950 16.091 1.00 94.50 83 GLN A O 1
ATOM 681 N N . ASP A 1 84 ? -21.155 -12.540 17.424 1.00 97.12 84 ASP A N 1
ATOM 682 C CA . ASP A 1 84 ? -21.686 -11.967 18.662 1.00 97.12 84 ASP A CA 1
ATOM 683 C C . ASP A 1 84 ? -21.875 -10.449 18.538 1.00 97.12 84 ASP A C 1
ATOM 685 O O . ASP A 1 84 ? -22.935 -9.919 18.880 1.00 97.12 84 ASP A O 1
ATOM 689 N N . MET A 1 85 ? -20.890 -9.735 17.974 1.00 96.94 85 MET A N 1
ATOM 690 C CA . MET A 1 85 ? -21.021 -8.310 17.651 1.00 96.94 85 MET A CA 1
ATOM 691 C C . MET A 1 85 ? -22.187 -8.061 16.689 1.00 96.94 85 MET A C 1
ATOM 693 O O . MET A 1 85 ? -22.974 -7.127 16.878 1.00 96.94 85 MET A O 1
ATOM 697 N N . LEU A 1 86 ? -22.307 -8.871 15.639 1.00 95.81 86 LEU A N 1
ATOM 698 C CA . LEU A 1 86 ? -23.377 -8.717 14.665 1.00 95.81 86 LEU A CA 1
ATOM 699 C C . LEU A 1 86 ? -24.744 -8.914 15.319 1.00 95.81 86 LEU A C 1
ATOM 701 O O . LEU A 1 86 ? -25.626 -8.075 15.142 1.00 95.81 86 LEU A O 1
ATOM 705 N N . ASP A 1 87 ? -24.918 -9.992 16.076 1.00 97.56 87 ASP A N 1
ATOM 706 C CA . ASP A 1 87 ? -26.195 -10.361 16.677 1.00 97.56 87 ASP A CA 1
ATOM 707 C C . ASP A 1 87 ? -26.615 -9.388 17.777 1.00 97.56 87 ASP A C 1
ATOM 709 O O . ASP A 1 87 ? -27.781 -8.982 17.810 1.00 97.56 87 ASP A O 1
ATOM 713 N N . PHE A 1 88 ? -25.674 -8.930 18.610 1.00 98.56 88 PHE A N 1
ATOM 714 C CA . PHE A 1 88 ? -25.950 -7.944 19.655 1.00 98.56 88 PHE A CA 1
ATOM 715 C C . PHE A 1 88 ? -26.481 -6.630 19.067 1.00 98.56 88 PHE A C 1
ATOM 717 O O . PHE A 1 88 ? -27.467 -6.074 19.558 1.00 98.56 88 PHE A O 1
ATOM 724 N N . PHE A 1 89 ? -25.860 -6.132 17.992 1.00 98.56 89 PHE A N 1
ATOM 725 C CA . PHE A 1 89 ? -26.211 -4.831 17.417 1.00 98.56 89 PHE A CA 1
ATOM 726 C C . PHE A 1 89 ? -27.244 -4.894 16.283 1.00 98.56 89 PHE A C 1
ATOM 728 O O . PHE A 1 89 ? -27.738 -3.849 15.854 1.00 98.56 89 PHE A O 1
ATOM 735 N N . LYS A 1 90 ? -27.637 -6.090 15.825 1.00 98.38 90 LYS A N 1
ATOM 736 C CA . LYS A 1 90 ? -28.621 -6.289 14.746 1.00 98.38 90 LYS A CA 1
ATOM 737 C C . LYS A 1 90 ? -29.939 -5.531 14.942 1.00 98.38 90 LYS A C 1
ATOM 739 O O . LYS A 1 90 ? -30.414 -4.962 13.958 1.00 98.38 90 LYS A O 1
ATOM 744 N N . PRO A 1 91 ? -30.531 -5.441 16.152 1.00 98.62 91 PRO A N 1
ATOM 745 C CA . PRO A 1 91 ? -31.748 -4.650 16.361 1.00 98.62 91 PRO A CA 1
ATOM 746 C C . PRO A 1 91 ? -31.583 -3.157 16.028 1.00 98.62 91 PRO A C 1
ATOM 748 O O . PRO A 1 91 ? -32.567 -2.469 15.763 1.00 98.62 91 PRO A O 1
ATOM 751 N N . PHE A 1 92 ? -30.344 -2.659 16.001 1.00 98.62 92 PHE A N 1
ATOM 752 C CA . PHE A 1 92 ? -29.988 -1.263 15.751 1.00 98.62 92 PHE A CA 1
ATOM 753 C C . PHE A 1 92 ? -29.460 -1.025 14.330 1.00 98.62 92 PHE A C 1
ATOM 755 O O . PHE A 1 92 ? -28.951 0.059 14.041 1.00 98.62 92 PHE A O 1
ATOM 762 N N . SER A 1 93 ? -29.617 -1.984 13.410 1.00 98.19 93 SER A N 1
ATOM 763 C CA . SER A 1 93 ? -29.126 -1.867 12.028 1.00 98.19 93 SER A CA 1
ATOM 764 C C . SER A 1 93 ? -29.724 -0.684 11.255 1.00 98.19 93 SER A C 1
ATOM 766 O O . SER A 1 93 ? -29.121 -0.201 10.307 1.00 98.19 93 SER A O 1
ATOM 768 N N . ASN A 1 94 ? -30.896 -0.189 11.664 1.00 98.12 94 ASN A N 1
ATOM 769 C CA . ASN A 1 94 ? -31.557 0.981 11.073 1.00 98.12 94 ASN A CA 1
ATOM 770 C C . ASN A 1 94 ? -31.373 2.263 11.906 1.00 98.12 94 ASN A C 1
ATOM 772 O O . ASN A 1 94 ? -32.063 3.259 11.679 1.00 98.12 94 ASN A O 1
ATOM 776 N N . HIS A 1 95 ? -30.478 2.253 12.897 1.00 98.75 95 HIS A N 1
ATOM 777 C CA . HIS A 1 95 ? -30.242 3.406 13.756 1.00 98.75 95 HIS A CA 1
ATOM 778 C C . HIS A 1 95 ? -29.714 4.609 12.955 1.00 98.75 95 HIS A C 1
ATOM 780 O O . HIS A 1 95 ? -28.993 4.469 11.964 1.00 98.75 95 HIS A O 1
ATOM 786 N N . SER A 1 96 ? -30.023 5.824 13.419 1.00 98.56 96 SER A N 1
ATOM 787 C CA . SER A 1 96 ? -29.660 7.078 12.738 1.00 98.56 96 SER A CA 1
ATOM 788 C C . SER A 1 96 ? -28.156 7.217 12.447 1.00 98.56 96 SER A C 1
ATOM 790 O O . SER A 1 96 ? -27.779 7.811 11.436 1.00 98.56 96 SER A O 1
ATOM 792 N N . ALA A 1 97 ? -27.302 6.638 13.295 1.00 98.69 97 ALA A N 1
ATOM 793 C CA . ALA A 1 97 ? -25.856 6.544 13.089 1.00 98.69 97 ALA A CA 1
ATOM 794 C C . ALA A 1 97 ? -25.486 5.687 11.870 1.00 98.69 97 ALA A C 1
ATOM 796 O O . ALA A 1 97 ? -24.687 6.136 11.053 1.00 98.69 97 ALA A O 1
ATOM 797 N N . VAL A 1 98 ? -26.103 4.509 11.706 1.00 98.75 98 VAL A N 1
ATOM 798 C CA . VAL A 1 98 ? -25.878 3.630 10.544 1.00 98.75 98 VAL A CA 1
ATOM 799 C C . VAL A 1 98 ? -26.289 4.354 9.266 1.00 98.75 98 VAL A C 1
ATOM 801 O O . VAL A 1 98 ? -25.502 4.455 8.328 1.00 98.75 98 VAL A O 1
ATOM 804 N N . VAL A 1 99 ? -27.479 4.963 9.267 1.00 98.56 99 VAL A N 1
ATOM 805 C CA . VAL A 1 99 ? -27.993 5.738 8.126 1.00 98.56 99 VAL A CA 1
ATOM 806 C C . VAL A 1 99 ? -27.064 6.904 7.772 1.00 98.56 99 VAL A C 1
ATOM 808 O O . VAL A 1 99 ? -26.853 7.195 6.596 1.00 98.56 99 VAL A O 1
ATOM 811 N N . GLN A 1 100 ? -26.500 7.590 8.770 1.00 98.31 100 GLN A N 1
ATOM 812 C CA . GLN A 1 100 ? -25.558 8.683 8.526 1.00 98.31 100 GLN A CA 1
ATOM 813 C C . GLN A 1 100 ? -24.225 8.185 7.966 1.00 98.31 100 GLN A C 1
ATOM 815 O O . GLN A 1 100 ? -23.682 8.820 7.061 1.00 98.31 100 GLN A O 1
ATOM 820 N N . CYS A 1 101 ? -23.704 7.070 8.480 1.00 98.38 101 CYS A N 1
ATOM 821 C CA . CYS A 1 101 ? -22.504 6.446 7.937 1.00 98.38 101 CYS A CA 1
ATOM 822 C C . CYS A 1 101 ? -22.720 6.041 6.478 1.00 98.38 101 CYS A C 1
ATOM 824 O O . CYS A 1 101 ? -21.926 6.440 5.637 1.00 98.38 101 CYS A O 1
ATOM 826 N N . GLU A 1 102 ? -23.821 5.361 6.156 1.00 98.06 102 GLU A N 1
ATOM 827 C CA . GLU A 1 102 ? -24.136 4.947 4.783 1.00 98.06 102 GLU A CA 1
ATOM 828 C C . GLU A 1 102 ? -24.207 6.142 3.821 1.00 98.06 102 GLU A C 1
ATOM 830 O O . GLU A 1 102 ? -23.595 6.126 2.755 1.00 98.06 102 GLU A O 1
ATOM 835 N N . LYS A 1 103 ? -24.860 7.240 4.228 1.00 97.31 103 LYS A N 1
ATOM 836 C CA . LYS A 1 103 ? -24.878 8.482 3.436 1.00 97.31 103 LYS A CA 1
ATOM 837 C C . LYS A 1 103 ? -23.475 9.021 3.181 1.00 97.31 103 LYS A C 1
ATOM 839 O O . LYS A 1 103 ? -23.171 9.419 2.064 1.00 97.31 103 LYS A O 1
ATOM 844 N N . LEU A 1 104 ? -22.624 9.058 4.200 1.00 97.31 104 LEU A N 1
ATOM 845 C CA . LEU A 1 104 ? -21.247 9.536 4.073 1.00 97.31 104 LEU A CA 1
ATOM 846 C C . LEU A 1 104 ? -20.401 8.628 3.165 1.00 97.31 104 LEU A C 1
ATOM 848 O O . LEU A 1 104 ? -19.658 9.144 2.330 1.00 97.31 104 LEU A O 1
ATOM 852 N N . ILE A 1 105 ? -20.571 7.306 3.257 1.00 96.56 105 ILE A N 1
ATOM 853 C CA . ILE A 1 105 ? -19.913 6.326 2.379 1.00 96.56 105 ILE A CA 1
ATOM 854 C C . ILE A 1 105 ? -20.287 6.576 0.918 1.00 96.56 105 ILE A C 1
ATOM 856 O O . ILE A 1 105 ? -19.405 6.635 0.062 1.00 96.56 105 ILE A O 1
ATOM 860 N N . GLN A 1 106 ? -21.573 6.802 0.637 1.00 95.06 106 GLN A N 1
ATOM 861 C CA . GLN A 1 106 ? -22.070 7.108 -0.711 1.00 95.06 106 GLN A CA 1
ATOM 862 C C . GLN A 1 106 ? -21.500 8.418 -1.281 1.00 95.06 106 GLN A C 1
ATOM 864 O O . GLN A 1 106 ? -21.404 8.562 -2.496 1.00 95.06 106 GLN A O 1
ATOM 869 N N . HIS A 1 107 ? -21.062 9.343 -0.422 1.00 93.75 107 HIS A N 1
ATOM 870 C CA . HIS A 1 107 ? -20.357 10.572 -0.810 1.00 93.75 107 HIS A CA 1
ATOM 871 C C . HIS A 1 107 ? -18.821 10.430 -0.772 1.00 93.75 107 HIS A C 1
ATOM 873 O O . HIS A 1 107 ? -18.104 11.421 -0.885 1.00 93.75 107 HIS A O 1
ATOM 879 N N . GLY A 1 108 ? -18.296 9.210 -0.618 1.00 91.25 108 GLY A N 1
ATOM 880 C CA . GLY A 1 108 ? -16.864 8.912 -0.682 1.00 91.25 108 GLY A CA 1
ATOM 881 C C . GLY A 1 108 ? -16.100 9.060 0.638 1.00 91.25 108 GLY A C 1
ATOM 882 O O . GLY A 1 108 ? -14.879 8.881 0.659 1.00 91.25 108 GLY A O 1
ATOM 883 N N . PHE A 1 109 ? -16.771 9.344 1.757 1.00 94.25 109 PHE A N 1
ATOM 884 C CA . PHE A 1 109 ? -16.108 9.427 3.056 1.00 94.25 109 PHE A CA 1
ATOM 885 C C . PHE A 1 109 ? -15.808 8.027 3.612 1.00 94.25 109 PHE A C 1
ATOM 887 O O . PHE A 1 109 ? -16.707 7.217 3.822 1.00 94.25 109 PHE A O 1
ATOM 894 N N . LYS A 1 110 ? -14.527 7.746 3.882 1.00 90.19 110 LYS A N 1
ATOM 895 C CA . LYS A 1 110 ? -14.049 6.448 4.412 1.00 90.19 110 LYS A CA 1
ATOM 896 C C . LYS A 1 110 ? -13.147 6.578 5.649 1.00 90.19 110 LYS A C 1
ATOM 898 O O . LYS A 1 110 ? -12.592 5.597 6.128 1.00 90.19 110 LYS A O 1
ATOM 903 N N . ALA A 1 111 ? -12.978 7.787 6.186 1.00 93.44 111 ALA A N 1
ATOM 904 C CA . ALA A 1 111 ? -11.995 8.098 7.230 1.00 93.44 111 ALA A CA 1
ATOM 905 C C . ALA A 1 111 ? -12.563 7.980 8.663 1.00 93.44 111 ALA A C 1
ATOM 907 O O . ALA A 1 111 ? -12.309 8.820 9.527 1.00 93.44 111 ALA A O 1
ATOM 908 N N . TYR A 1 112 ? -13.346 6.929 8.922 1.00 96.31 112 TYR A N 1
ATOM 909 C CA . TYR A 1 112 ? -14.048 6.721 10.194 1.00 96.31 112 TYR A CA 1
ATOM 910 C C . TYR A 1 112 ? -13.109 6.432 11.369 1.00 96.31 112 TYR A C 1
ATOM 912 O O . TYR A 1 112 ? -13.234 7.059 12.419 1.00 96.31 112 TYR A O 1
ATOM 920 N N . LEU A 1 113 ? -12.130 5.538 11.188 1.00 95.62 113 LEU A N 1
ATOM 921 C CA . LEU A 1 113 ? -11.132 5.245 12.224 1.00 95.62 113 LEU A CA 1
ATOM 922 C C . LEU A 1 113 ? -10.268 6.477 12.524 1.00 95.62 113 LEU A C 1
ATOM 924 O O . LEU A 1 113 ? -9.999 6.772 13.686 1.00 95.62 113 LEU A O 1
ATOM 928 N N . GLN A 1 114 ? -9.915 7.253 11.490 1.00 95.25 114 GLN A N 1
ATOM 929 C CA . GLN A 1 114 ? -9.196 8.517 11.651 1.00 95.25 114 GLN A CA 1
ATOM 930 C C . GLN A 1 114 ? -9.975 9.502 12.528 1.00 95.25 114 GLN A C 1
ATOM 932 O O . GLN A 1 114 ? -9.392 10.113 13.421 1.00 95.25 114 GLN A O 1
ATOM 937 N N . LEU A 1 115 ? -11.285 9.647 12.293 1.00 96.38 115 LEU A N 1
ATOM 938 C CA . LEU A 1 115 ? -12.147 10.529 13.081 1.00 96.38 115 LEU A CA 1
ATOM 939 C C . LEU A 1 115 ? -12.105 10.174 14.571 1.00 96.38 115 LEU A C 1
ATOM 941 O O . LEU A 1 115 ? -12.011 11.080 15.396 1.00 96.38 115 LEU A O 1
ATOM 945 N N . MET A 1 116 ? -12.118 8.880 14.915 1.00 97.00 116 MET A N 1
ATOM 946 C CA . MET A 1 116 ? -12.135 8.426 16.313 1.00 97.00 116 MET A CA 1
ATOM 947 C C . MET A 1 116 ? -10.917 8.900 17.113 1.00 97.00 116 MET A C 1
ATOM 949 O O . MET A 1 116 ? -11.025 9.117 18.318 1.00 97.00 116 MET A O 1
ATOM 953 N N . ILE A 1 117 ? -9.777 9.143 16.461 1.00 94.94 117 ILE A N 1
ATOM 954 C CA . ILE A 1 117 ? -8.561 9.616 17.135 1.00 94.94 117 ILE A CA 1
ATOM 955 C C . ILE A 1 117 ? -8.735 11.033 17.710 1.00 94.94 117 ILE A C 1
ATOM 957 O O . ILE A 1 117 ? -8.093 11.389 18.701 1.00 94.94 117 ILE A O 1
ATOM 961 N N . TYR A 1 118 ? -9.620 11.841 17.118 1.00 94.94 118 TYR A N 1
ATOM 962 C CA . TYR A 1 118 ? -9.885 13.222 17.535 1.00 94.94 118 TYR A CA 1
ATOM 963 C C . TYR A 1 118 ? -10.937 13.334 18.646 1.00 94.94 118 TYR A C 1
ATOM 965 O O . TYR A 1 118 ? -11.231 14.447 19.090 1.00 94.94 118 TYR A O 1
ATOM 973 N N . LEU A 1 119 ? -11.503 12.211 19.098 1.00 96.44 119 LEU A N 1
ATOM 974 C CA . LEU A 1 119 ? -12.589 12.173 20.076 1.00 96.44 119 LEU A CA 1
ATOM 975 C C . LEU A 1 119 ? -12.111 11.647 21.433 1.00 96.44 119 LEU A C 1
ATOM 977 O O . LEU A 1 119 ? -11.202 10.819 21.501 1.00 96.44 119 LEU A O 1
ATOM 981 N N . SER A 1 120 ? -12.738 12.107 22.516 1.00 97.44 120 SER A N 1
ATOM 982 C CA . SER A 1 120 ? -12.631 11.479 23.835 1.00 97.44 120 SER A CA 1
ATOM 983 C C . SER A 1 120 ? -13.269 10.093 23.819 1.00 97.44 120 SER A C 1
ATOM 985 O O . SER A 1 120 ? -14.009 9.750 22.894 1.00 97.44 120 SER A O 1
ATOM 987 N N . ASP A 1 121 ? -13.053 9.327 24.883 1.00 96.88 121 ASP A N 1
ATOM 988 C CA . ASP A 1 121 ? -13.751 8.058 25.064 1.00 96.88 121 ASP A CA 1
ATOM 989 C C . ASP A 1 121 ? -15.283 8.254 25.083 1.00 96.88 121 ASP A C 1
ATOM 991 O O . ASP A 1 121 ? -15.783 9.332 25.456 1.00 96.88 121 ASP A O 1
ATOM 995 N N . PRO A 1 122 ? -16.049 7.250 24.617 1.00 97.12 122 PRO A N 1
ATOM 996 C CA . PRO A 1 122 ? -17.495 7.260 24.744 1.00 97.12 122 PRO A CA 1
ATOM 997 C C . PRO A 1 122 ? -17.909 7.018 26.214 1.00 97.12 122 PRO A C 1
ATOM 999 O O . PRO A 1 122 ? -17.149 6.402 26.963 1.00 97.12 122 PRO A O 1
ATOM 1002 N N . PRO A 1 123 ? -19.101 7.476 26.643 1.00 97.12 123 PRO A N 1
ATOM 1003 C CA . PRO A 1 123 ? -20.181 8.032 25.818 1.00 97.12 123 PRO A CA 1
ATOM 1004 C C . PRO A 1 123 ? -19.977 9.487 25.379 1.00 97.12 123 PRO A C 1
ATOM 1006 O O . PRO A 1 123 ? -20.713 9.977 24.524 1.00 97.12 123 PRO A O 1
ATOM 1009 N N . GLN A 1 124 ? -19.009 10.210 25.949 1.00 97.62 124 GLN A N 1
ATOM 1010 C CA . GLN A 1 124 ? -18.923 11.657 25.761 1.00 97.62 124 GLN A CA 1
ATOM 1011 C C . GLN A 1 124 ? -18.527 12.046 24.342 1.00 97.62 124 GLN A C 1
ATOM 1013 O O . GLN A 1 124 ? -19.073 13.034 23.861 1.00 97.62 124 GLN A O 1
ATOM 1018 N N . LEU A 1 125 ? -17.613 11.319 23.682 1.00 97.88 125 LEU A N 1
ATOM 1019 C CA . LEU A 1 125 ? -17.137 11.588 22.310 1.00 97.88 125 LEU A CA 1
ATOM 1020 C C . LEU A 1 125 ? -16.910 13.090 22.024 1.00 97.88 125 LEU A C 1
ATOM 1022 O O . LEU A 1 125 ? -17.346 13.628 21.003 1.00 97.88 125 LEU A O 1
ATOM 1026 N N . ASN A 1 126 ? -16.294 13.803 22.967 1.00 97.31 126 ASN A N 1
ATOM 1027 C CA . ASN A 1 126 ? -15.976 15.219 22.819 1.00 97.31 126 ASN A CA 1
ATOM 1028 C C . ASN A 1 126 ? -14.783 15.376 21.876 1.00 97.31 126 ASN A C 1
ATOM 1030 O O . ASN A 1 126 ? -13.866 14.564 21.913 1.00 97.31 126 ASN A O 1
ATOM 1034 N N . ILE A 1 127 ? -14.755 16.431 21.064 1.00 95.25 127 ILE A N 1
ATOM 1035 C CA . ILE A 1 127 ? -13.592 16.730 20.220 1.00 95.25 127 ILE A CA 1
ATOM 1036 C C . ILE A 1 127 ? -12.440 17.172 21.135 1.00 95.25 127 ILE A C 1
ATOM 1038 O O . ILE A 1 127 ? -12.476 18.269 21.687 1.00 95.25 127 ILE A O 1
ATOM 1042 N N . VAL A 1 128 ? -11.432 16.313 21.312 1.00 93.25 128 VAL A N 1
ATOM 1043 C CA . VAL A 1 128 ? -10.270 16.567 22.192 1.00 93.25 128 VAL A CA 1
ATOM 1044 C C . VAL A 1 128 ? -9.085 17.173 21.448 1.00 93.25 128 VAL A C 1
ATOM 1046 O O . VAL A 1 128 ? -8.188 17.746 22.062 1.00 93.25 128 VAL A O 1
ATOM 1049 N N . LYS A 1 129 ? -9.078 17.058 20.118 1.00 88.44 129 LYS A N 1
ATOM 1050 C CA . LYS A 1 129 ? -8.083 17.655 19.224 1.00 88.44 129 LYS A CA 1
ATOM 1051 C C . LYS A 1 129 ? -8.810 18.298 18.037 1.00 88.44 129 LYS A C 1
ATOM 1053 O O . LYS A 1 129 ? -9.774 17.704 17.553 1.00 88.44 129 LYS A O 1
ATOM 1058 N N . PRO A 1 130 ? -8.374 19.467 17.530 1.00 90.25 130 PRO A N 1
ATOM 1059 C CA . PRO A 1 130 ? -8.969 20.058 16.335 1.00 90.25 130 PRO A CA 1
ATOM 1060 C C . PRO A 1 130 ? -8.959 19.075 15.158 1.00 90.25 130 PRO A C 1
ATOM 1062 O O . PRO A 1 130 ? -7.912 18.538 14.797 1.00 90.25 130 PRO A O 1
ATOM 1065 N N . ILE A 1 131 ? -10.129 18.850 14.560 1.00 92.00 131 ILE A N 1
ATOM 1066 C CA . ILE A 1 131 ? -10.264 18.012 13.366 1.00 92.00 131 ILE A CA 1
ATOM 1067 C C . ILE A 1 131 ? -9.664 18.781 12.175 1.00 92.00 131 ILE A C 1
ATOM 1069 O O . ILE A 1 131 ? -10.058 19.929 11.943 1.00 92.00 131 ILE A O 1
ATOM 1073 N N . PRO A 1 132 ? -8.716 18.199 11.419 1.00 91.25 132 PRO A N 1
ATOM 1074 C CA . PRO A 1 132 ? -8.044 18.900 10.332 1.00 91.25 132 PRO A CA 1
ATOM 1075 C C . PRO A 1 132 ? -8.994 19.170 9.163 1.00 91.25 132 PRO A C 1
ATOM 1077 O O . PRO A 1 132 ? -9.894 18.373 8.885 1.00 91.25 132 PRO A O 1
ATOM 1080 N N . ARG A 1 133 ? -8.730 20.253 8.417 1.00 91.38 133 ARG A N 1
ATOM 1081 C CA . ARG A 1 133 ? -9.529 20.627 7.235 1.00 91.38 133 ARG A CA 1
ATOM 1082 C C . ARG A 1 133 ? -9.626 19.503 6.208 1.00 91.38 133 ARG A C 1
ATOM 1084 O O . ARG A 1 133 ? -10.701 19.205 5.714 1.00 91.38 133 ARG A O 1
ATOM 1091 N N . SER A 1 134 ? -8.525 18.792 5.977 1.00 89.94 134 SER A N 1
ATOM 1092 C CA . SER A 1 134 ? -8.494 17.648 5.061 1.00 89.94 134 SER A CA 1
ATOM 1093 C C . SER A 1 134 ? -9.502 16.548 5.413 1.00 89.94 134 SER A C 1
ATOM 1095 O O . SER A 1 134 ? -9.968 15.848 4.516 1.00 89.94 134 SER A O 1
ATOM 1097 N N . LEU A 1 135 ? -9.852 16.388 6.694 1.00 92.12 135 LEU A N 1
ATOM 1098 C CA . LEU A 1 135 ? -10.865 15.435 7.139 1.00 92.12 135 LEU A CA 1
ATOM 1099 C C . LEU A 1 135 ? -12.274 16.042 7.091 1.00 92.12 135 LEU A C 1
ATOM 1101 O O . LEU A 1 135 ? -13.207 15.356 6.680 1.00 92.12 135 LEU A O 1
ATOM 1105 N N . THR A 1 136 ? -12.436 17.321 7.454 1.00 94.44 136 THR A N 1
ATOM 1106 C CA . THR A 1 136 ? -13.740 18.004 7.367 1.00 94.44 136 THR A CA 1
ATOM 1107 C C . THR A 1 136 ? -14.220 18.152 5.930 1.00 94.44 136 THR A C 1
ATOM 1109 O O . THR A 1 136 ? -15.400 17.947 5.663 1.00 94.44 136 THR A O 1
ATOM 1112 N N . ASP A 1 137 ? -13.319 18.468 5.002 1.00 92.81 137 ASP A N 1
ATOM 1113 C CA . ASP A 1 137 ? -13.648 18.723 3.599 1.00 92.81 137 ASP A CA 1
ATOM 1114 C C . ASP A 1 137 ? -14.091 17.425 2.914 1.00 92.81 137 ASP A C 1
ATOM 1116 O O . ASP A 1 137 ? -15.121 17.398 2.244 1.00 92.81 137 ASP A O 1
ATOM 1120 N N . LYS A 1 138 ? -13.401 16.309 3.195 1.00 91.75 138 LYS A N 1
ATOM 1121 C CA . LYS A 1 138 ? -13.802 14.964 2.742 1.00 91.75 138 LYS A CA 1
ATOM 1122 C C . LYS A 1 138 ? -15.179 14.536 3.251 1.00 91.75 138 LYS A C 1
ATOM 1124 O O . LYS A 1 138 ? -15.820 13.704 2.624 1.00 91.75 138 LYS A O 1
ATOM 1129 N N . ALA A 1 139 ? -15.614 15.055 4.397 1.00 94.00 139 ALA A N 1
ATOM 1130 C CA . ALA A 1 139 ? -16.914 14.738 4.982 1.00 94.00 139 ALA A CA 1
ATOM 1131 C C . ALA A 1 139 ? -18.056 15.632 4.465 1.00 94.00 139 ALA A C 1
ATOM 1133 O O . ALA A 1 139 ? -19.201 15.435 4.865 1.00 94.00 139 ALA A O 1
ATOM 1134 N N . GLY A 1 140 ? -17.765 16.633 3.626 1.00 94.38 140 GLY A N 1
ATOM 1135 C CA . GLY A 1 140 ? -18.750 17.634 3.203 1.00 94.38 140 GLY A CA 1
ATOM 1136 C C . GLY A 1 140 ? -18.982 18.751 4.228 1.00 94.38 140 GLY A C 1
ATOM 1137 O O . GLY A 1 140 ? -19.985 19.458 4.158 1.00 94.38 140 GLY A O 1
ATOM 1138 N N . GLY A 1 141 ? -18.062 18.926 5.181 1.00 95.12 141 GLY A N 1
ATOM 1139 C CA . GLY A 1 141 ? -18.051 20.033 6.133 1.00 95.12 141 GLY A CA 1
ATOM 1140 C C . GLY A 1 141 ? -18.123 19.611 7.600 1.00 95.12 141 GLY A C 1
ATOM 1141 O O . GLY A 1 141 ? -18.546 18.514 7.966 1.00 95.12 141 GLY A O 1
ATOM 1142 N N . ARG A 1 142 ? -17.723 20.535 8.480 1.00 95.19 142 ARG A N 1
ATOM 1143 C CA . ARG A 1 142 ? -17.640 20.315 9.933 1.00 95.19 142 ARG A CA 1
ATOM 1144 C C . ARG A 1 142 ? -18.974 19.902 10.564 1.00 95.19 142 ARG A C 1
ATOM 1146 O O . ARG A 1 142 ? -18.995 18.965 11.356 1.00 95.19 142 ARG A O 1
ATOM 1153 N N . ASN A 1 143 ? -20.073 20.546 10.172 1.00 96.44 143 ASN A N 1
ATOM 1154 C CA . ASN A 1 143 ? -21.405 20.255 10.715 1.00 96.44 143 ASN A CA 1
ATOM 1155 C C . ASN A 1 143 ? -21.830 18.801 10.456 1.00 96.44 143 ASN A C 1
ATOM 1157 O O . ASN A 1 143 ? -22.538 18.217 11.270 1.00 96.44 143 ASN A O 1
ATOM 1161 N N . VAL A 1 144 ? -21.375 18.199 9.349 1.00 97.19 144 VAL A N 1
ATOM 1162 C CA . VAL A 1 144 ? -21.678 16.802 9.009 1.00 97.19 144 VAL A CA 1
ATOM 1163 C C . VAL A 1 144 ? -20.962 15.838 9.959 1.00 97.19 144 VAL A C 1
ATOM 1165 O O . VAL A 1 144 ? -21.558 14.863 10.416 1.00 97.19 144 VAL A O 1
ATOM 1168 N N . LEU A 1 145 ? -19.702 16.127 10.306 1.00 97.00 145 LEU A N 1
ATOM 1169 C CA . LEU A 1 145 ? -18.953 15.338 11.289 1.00 97.00 145 LEU A CA 1
ATOM 1170 C C . LEU A 1 145 ? -19.519 15.496 12.701 1.00 97.00 145 LEU A C 1
ATOM 1172 O O . LEU A 1 145 ? -19.647 14.508 13.415 1.00 97.00 145 LEU A O 1
ATOM 1176 N N . GLU A 1 146 ? -19.889 16.711 13.102 1.00 97.06 146 GLU A N 1
ATOM 1177 C CA . GLU A 1 146 ? -20.506 16.958 14.412 1.00 97.06 146 GLU A CA 1
ATOM 1178 C C . GLU A 1 146 ? -21.867 16.255 14.541 1.00 97.06 146 GLU A C 1
ATOM 1180 O O . GLU A 1 146 ? -22.170 15.665 15.582 1.00 97.06 146 GLU A O 1
ATOM 1185 N N . ASP A 1 147 ? -22.657 16.234 13.465 1.00 98.06 147 ASP A N 1
ATOM 1186 C CA . ASP A 1 147 ? -23.903 15.476 13.398 1.00 98.06 147 ASP A CA 1
ATOM 1187 C C . ASP A 1 147 ? -23.675 13.957 13.485 1.00 98.06 147 ASP A C 1
ATOM 1189 O O . ASP A 1 147 ? -24.368 13.276 14.246 1.00 98.06 147 ASP A O 1
ATOM 1193 N N . LEU A 1 148 ? -22.669 13.422 12.781 1.00 98.31 148 LEU A N 1
ATOM 1194 C CA . LEU A 1 148 ? -22.262 12.021 12.922 1.00 98.31 148 LEU A CA 1
ATOM 1195 C C . LEU A 1 148 ? -21.856 11.700 14.368 1.00 98.31 148 LEU A C 1
ATOM 1197 O O . LEU A 1 148 ? -22.348 10.725 14.930 1.00 98.31 148 LEU A O 1
ATOM 1201 N N . ILE A 1 149 ? -21.011 12.527 14.991 1.00 98.50 149 ILE A N 1
ATOM 1202 C CA . ILE A 1 149 ? -20.568 12.344 16.382 1.00 98.50 149 ILE A CA 1
ATOM 1203 C C . ILE A 1 149 ? -21.775 12.302 17.324 1.00 98.50 149 ILE A C 1
ATOM 1205 O O . ILE A 1 149 ? -21.876 11.403 18.155 1.00 98.50 149 ILE A O 1
ATOM 1209 N N . ARG A 1 150 ? -22.731 13.227 17.175 1.00 98.62 150 ARG A N 1
ATOM 1210 C CA . ARG A 1 150 ? -23.973 13.230 17.962 1.00 98.62 150 ARG A CA 1
ATOM 1211 C C . ARG A 1 150 ? -24.769 11.934 17.786 1.00 98.62 150 ARG A C 1
ATOM 1213 O O . ARG A 1 150 ? -25.252 11.383 18.772 1.00 98.62 150 ARG A O 1
ATOM 1220 N N . LYS A 1 151 ? -24.890 11.430 16.557 1.00 98.75 151 LYS A N 1
ATOM 1221 C CA . LYS A 1 151 ? -25.588 10.165 16.277 1.00 98.75 151 LYS A CA 1
ATOM 1222 C C . LYS A 1 151 ? -24.854 8.953 16.849 1.00 98.75 151 LYS A C 1
ATOM 1224 O O . LYS A 1 151 ? -25.518 8.032 17.311 1.00 98.75 151 LYS A O 1
ATOM 1229 N N . LEU A 1 152 ? -23.519 8.961 16.889 1.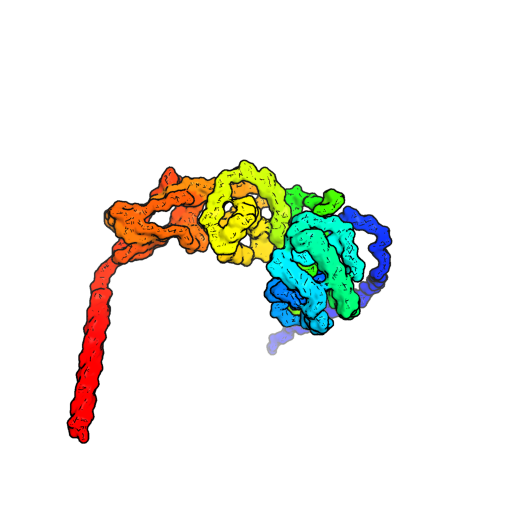00 98.75 152 LEU A N 1
ATOM 1230 C CA . LEU A 1 152 ? -22.733 7.924 17.570 1.00 98.75 152 LEU A CA 1
ATOM 1231 C C . LEU A 1 152 ? -22.961 7.934 19.087 1.00 98.75 152 LEU A C 1
ATOM 1233 O O . LEU A 1 152 ? -23.080 6.863 19.676 1.00 98.75 152 LEU A O 1
ATOM 1237 N N . LYS A 1 153 ? -23.104 9.114 19.711 1.00 98.69 153 LYS A N 1
ATOM 1238 C CA . LYS A 1 153 ? -23.504 9.212 21.130 1.00 98.69 153 LYS A CA 1
ATOM 1239 C C . LYS A 1 153 ? -24.882 8.585 21.368 1.00 98.69 153 LYS A C 1
ATOM 1241 O O . LYS A 1 153 ? -25.031 7.824 22.314 1.00 98.69 153 LYS A O 1
ATOM 1246 N N . SER A 1 154 ? -25.859 8.856 20.493 1.00 98.62 154 SER A N 1
ATOM 1247 C CA . SER A 1 154 ? -27.191 8.220 20.566 1.00 98.62 154 SER A CA 1
ATOM 1248 C C . SER A 1 154 ? -27.083 6.706 20.416 1.00 98.62 154 SER A C 1
ATOM 1250 O O . SER A 1 154 ? -27.575 5.982 21.268 1.00 98.62 154 SER A O 1
ATOM 1252 N N . PHE A 1 155 ? -26.339 6.225 19.410 1.00 98.81 155 PHE A N 1
ATOM 1253 C CA . PHE A 1 155 ? -26.150 4.789 19.193 1.00 98.81 155 PHE A CA 1
ATOM 1254 C C . PHE A 1 155 ? -25.556 4.115 20.428 1.00 98.81 155 PHE A C 1
ATOM 1256 O O . PHE A 1 155 ? -26.034 3.059 20.824 1.00 98.81 155 PHE A O 1
ATOM 1263 N N . TYR A 1 156 ? -24.556 4.729 21.066 1.00 98.75 156 TYR A N 1
ATOM 1264 C CA . TYR A 1 156 ? -23.953 4.206 22.291 1.00 98.75 156 TYR A CA 1
ATOM 1265 C C . TYR A 1 156 ? -24.989 3.944 23.391 1.00 98.75 156 TYR A C 1
ATOM 1267 O O . TYR A 1 156 ? -24.987 2.878 24.006 1.00 98.75 156 TYR A O 1
ATOM 1275 N N . THR A 1 157 ? -25.870 4.918 23.631 1.00 98.50 157 THR A N 1
ATOM 1276 C CA . THR A 1 157 ? -26.920 4.832 24.651 1.00 98.50 157 THR A CA 1
ATOM 1277 C C . THR A 1 157 ? -28.023 3.864 24.234 1.00 98.50 157 THR A C 1
ATOM 1279 O O . THR A 1 157 ? -28.347 2.954 24.992 1.00 98.50 157 THR A O 1
ATOM 1282 N N . ASP A 1 158 ? -28.557 4.023 23.024 1.00 98.75 158 ASP A N 1
ATOM 1283 C CA . ASP A 1 158 ? -29.724 3.287 22.535 1.00 98.75 158 ASP A CA 1
ATOM 1284 C C . ASP A 1 158 ? -29.424 1.794 22.356 1.00 98.75 158 ASP A C 1
ATOM 1286 O O . ASP A 1 158 ? -30.272 0.954 22.648 1.00 98.75 158 ASP A O 1
ATOM 1290 N N . SER A 1 159 ? -28.199 1.459 21.932 1.00 98.62 159 SER A N 1
ATOM 1291 C CA . SER A 1 159 ? -27.753 0.071 21.767 1.00 98.62 159 SER A CA 1
ATOM 1292 C C . SER A 1 159 ? -27.253 -0.593 23.045 1.00 98.62 159 SER A C 1
ATOM 1294 O O . SER A 1 159 ? -26.937 -1.779 23.028 1.00 98.62 159 SER A O 1
ATOM 1296 N N . ASN A 1 160 ? -27.167 0.151 24.153 1.00 98.25 160 ASN A N 1
ATOM 1297 C CA . ASN A 1 160 ? -26.494 -0.293 25.371 1.00 98.25 160 ASN A CA 1
ATOM 1298 C C . ASN A 1 160 ? -25.071 -0.814 25.086 1.00 98.25 160 ASN A C 1
ATOM 1300 O O . ASN A 1 160 ? -24.666 -1.880 25.551 1.00 98.25 160 ASN A O 1
ATOM 1304 N N . PHE A 1 161 ? -24.305 -0.049 24.303 1.00 98.75 161 PHE A N 1
ATOM 1305 C CA . PHE A 1 161 ? -22.950 -0.423 23.897 1.00 98.75 161 PHE A CA 1
ATOM 1306 C C . PHE A 1 161 ? -22.035 -0.697 25.101 1.00 98.75 161 PHE A C 1
ATOM 1308 O O . PHE A 1 161 ? -21.168 -1.565 25.031 1.00 98.75 161 PHE A O 1
ATOM 1315 N N . GLU A 1 162 ? -22.229 0.014 26.221 1.00 98.56 162 GLU A N 1
ATOM 1316 C CA . GLU A 1 162 ? -21.478 -0.244 27.458 1.00 98.56 162 GLU A CA 1
ATOM 1317 C C . GLU A 1 162 ? -21.600 -1.705 27.892 1.00 98.56 162 GLU A C 1
ATOM 1319 O O . GLU A 1 162 ? -20.587 -2.324 28.200 1.00 98.56 162 GLU A O 1
ATOM 1324 N N . LYS A 1 163 ? -22.810 -2.276 27.853 1.00 98.62 163 LYS A N 1
ATOM 1325 C CA . LYS A 1 163 ? -23.028 -3.678 28.208 1.00 98.62 163 LYS A CA 1
ATOM 1326 C C . LYS A 1 163 ? -22.199 -4.607 27.322 1.00 98.62 163 LYS A C 1
ATOM 1328 O O . LYS A 1 163 ? -21.464 -5.432 27.856 1.00 98.62 163 LYS A O 1
ATOM 1333 N N . PHE A 1 164 ? -22.260 -4.428 26.001 1.00 98.62 164 PHE A N 1
ATOM 1334 C CA . PHE A 1 164 ? -21.458 -5.217 25.062 1.00 98.62 164 PHE A CA 1
ATOM 1335 C C . PHE A 1 164 ? -19.959 -5.107 25.373 1.00 98.62 164 PHE A C 1
ATOM 1337 O O . PHE A 1 164 ? -19.264 -6.116 25.473 1.00 98.62 164 PHE A O 1
ATOM 1344 N N . TRP A 1 165 ? -19.460 -3.885 25.583 1.00 98.50 165 TRP A N 1
ATOM 1345 C CA . TRP A 1 165 ? -18.057 -3.643 25.917 1.00 98.50 165 TRP A CA 1
ATOM 1346 C C . TRP A 1 165 ? -17.630 -4.343 27.213 1.00 98.50 165 TRP A C 1
ATOM 1348 O O . TRP A 1 165 ? -16.563 -4.958 27.258 1.00 98.50 165 TRP A O 1
ATOM 1358 N N . THR A 1 166 ? -18.448 -4.256 28.265 1.00 98.50 166 THR A N 1
ATOM 1359 C CA . THR A 1 166 ? -18.172 -4.888 29.558 1.00 98.50 166 THR A CA 1
ATOM 1360 C C . THR A 1 166 ? -18.192 -6.412 29.457 1.00 98.50 166 THR A C 1
ATOM 1362 O O . THR A 1 166 ? -17.274 -7.051 29.967 1.00 98.50 166 THR A O 1
ATOM 1365 N N . GLU A 1 167 ? -19.177 -6.994 28.765 1.00 98.44 167 GLU A N 1
ATOM 1366 C CA . GLU A 1 167 ? -19.303 -8.450 28.579 1.00 98.44 167 GLU A CA 1
ATOM 1367 C C . GLU A 1 167 ? -18.108 -9.050 27.814 1.00 98.44 167 GLU A C 1
ATOM 1369 O O . GLU A 1 167 ? -17.702 -10.175 28.093 1.00 98.44 167 GLU A O 1
ATOM 1374 N N . HIS A 1 168 ? -17.465 -8.276 26.933 1.00 98.19 168 HIS A N 1
ATOM 1375 C CA . HIS A 1 168 ? -16.292 -8.709 26.163 1.00 98.19 168 HIS A CA 1
ATOM 1376 C C . HIS A 1 168 ? -14.951 -8.257 26.766 1.00 98.19 168 HIS A C 1
ATOM 1378 O O . HIS A 1 168 ? -13.893 -8.448 26.157 1.00 98.19 168 HIS A O 1
ATOM 1384 N N . ARG A 1 169 ? -14.932 -7.667 27.973 1.00 97.56 169 ARG A N 1
ATOM 1385 C CA . ARG A 1 169 ? -13.696 -7.081 28.517 1.00 97.56 169 ARG A CA 1
ATOM 1386 C C . ARG A 1 169 ? -12.600 -8.113 28.777 1.00 97.56 169 ARG A C 1
ATOM 1388 O O . ARG A 1 169 ? -11.420 -7.802 28.588 1.00 97.56 169 ARG A O 1
ATOM 1395 N N . GLU A 1 170 ? -12.965 -9.329 29.176 1.00 97.81 170 GLU A N 1
ATOM 1396 C CA . GLU A 1 170 ? -12.001 -10.420 29.341 1.00 97.81 170 GLU A CA 1
ATOM 1397 C C . GLU A 1 170 ? -11.359 -10.806 28.006 1.00 97.81 170 GLU A C 1
ATOM 1399 O O . GLU A 1 170 ? -10.140 -10.964 27.941 1.00 97.81 170 GLU A O 1
ATOM 1404 N N . PHE A 1 171 ? -12.157 -10.887 26.936 1.00 97.44 171 PHE A N 1
ATOM 1405 C CA . PHE A 1 171 ? -11.667 -11.144 25.582 1.00 97.44 171 PHE A CA 1
ATOM 1406 C C . PHE A 1 171 ? -10.660 -10.071 25.154 1.00 97.44 171 PHE A C 1
ATOM 1408 O O . PHE A 1 171 ? -9.518 -10.403 24.834 1.00 97.44 171 PHE A O 1
ATOM 1415 N N . TYR A 1 172 ? -11.015 -8.786 25.263 1.00 98.12 172 TYR A N 1
ATOM 1416 C CA . TYR A 1 172 ? -10.093 -7.692 24.942 1.00 98.12 172 TYR A CA 1
ATOM 1417 C C . TYR A 1 172 ? -8.811 -7.752 25.772 1.00 98.12 172 TYR A C 1
ATOM 1419 O O . TYR A 1 172 ? -7.721 -7.652 25.218 1.00 98.12 172 TYR A O 1
ATOM 1427 N N . SER A 1 173 ? -8.915 -7.988 27.082 1.00 97.31 173 SER A N 1
ATOM 1428 C CA . SER A 1 173 ? -7.743 -8.050 27.964 1.00 97.31 173 SER A CA 1
ATOM 1429 C C . SER A 1 173 ? -6.769 -9.159 27.551 1.00 97.31 173 SER A C 1
ATOM 1431 O O . SER A 1 173 ? -5.558 -8.945 27.589 1.00 97.31 173 SER A O 1
ATOM 1433 N N . ARG A 1 174 ? -7.260 -10.322 27.093 1.00 96.31 174 ARG A N 1
ATOM 1434 C CA . ARG A 1 174 ? -6.384 -11.386 26.565 1.00 96.31 174 ARG A CA 1
ATOM 1435 C C . ARG A 1 174 ? -5.631 -10.942 25.312 1.00 96.31 174 ARG A C 1
ATOM 1437 O O . ARG A 1 174 ? -4.430 -11.201 25.212 1.00 96.31 174 ARG A O 1
ATOM 1444 N N . LEU A 1 175 ? -6.306 -10.254 24.387 1.00 96.44 175 LEU A N 1
ATOM 1445 C CA . LEU A 1 175 ? -5.668 -9.720 23.179 1.00 96.44 175 LEU A CA 1
ATOM 1446 C C . LEU A 1 175 ? -4.586 -8.697 23.529 1.00 96.44 175 LEU A C 1
ATOM 1448 O O . LEU A 1 175 ? -3.477 -8.767 23.004 1.00 96.44 175 LEU A O 1
ATOM 1452 N N . GLU A 1 176 ? -4.888 -7.788 24.453 1.00 97.25 176 GLU A N 1
ATOM 1453 C CA . GLU A 1 176 ? -3.964 -6.754 24.920 1.00 97.25 176 GLU A CA 1
ATOM 1454 C C . GLU A 1 176 ? -2.731 -7.363 25.596 1.00 97.25 176 GLU A C 1
ATOM 1456 O O . GLU A 1 176 ? -1.605 -7.004 25.252 1.00 97.25 176 GLU A O 1
ATOM 1461 N N . ILE A 1 177 ? -2.910 -8.329 26.504 1.00 96.12 177 ILE A N 1
ATOM 1462 C CA . ILE A 1 177 ? -1.796 -9.023 27.171 1.00 96.12 177 ILE A CA 1
ATOM 1463 C C . ILE A 1 177 ? -0.895 -9.710 26.137 1.00 96.12 177 ILE A C 1
ATOM 1465 O O . ILE A 1 177 ? 0.323 -9.529 26.166 1.00 96.12 177 ILE A O 1
ATOM 1469 N N . ARG A 1 178 ? -1.480 -10.456 25.189 1.00 94.88 178 ARG A N 1
ATOM 1470 C CA . ARG A 1 178 ? -0.725 -11.148 24.132 1.00 94.88 178 ARG A CA 1
ATOM 1471 C C . ARG A 1 178 ? 0.046 -10.152 23.262 1.00 94.88 178 ARG A C 1
ATOM 1473 O O . ARG A 1 178 ? 1.233 -10.354 22.998 1.00 94.88 178 ARG A O 1
ATOM 1480 N N . ALA A 1 179 ? -0.606 -9.067 22.850 1.00 95.50 179 ALA A N 1
ATOM 1481 C CA . ALA A 1 179 ? -0.032 -8.061 21.965 1.00 95.50 179 ALA A CA 1
ATOM 1482 C C . ALA A 1 179 ? 1.073 -7.219 22.619 1.00 95.50 179 ALA A C 1
ATOM 1484 O O . ALA A 1 179 ? 1.986 -6.799 21.914 1.00 95.50 179 ALA A O 1
ATOM 1485 N N . ASN A 1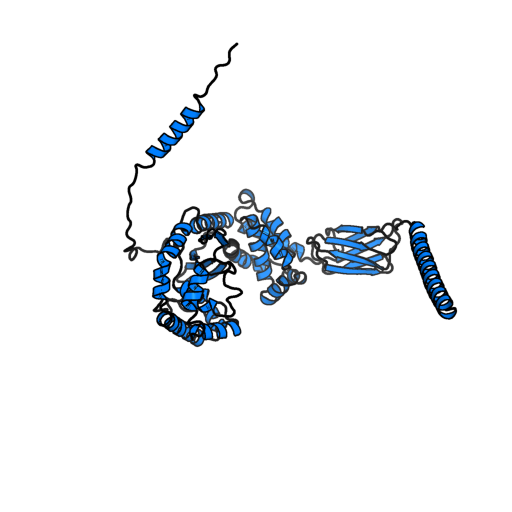 180 ? 1.028 -7.007 23.937 1.00 95.56 180 ASN A N 1
ATOM 1486 C CA . ASN A 1 180 ? 2.073 -6.291 24.676 1.00 95.56 180 ASN A CA 1
ATOM 1487 C C . ASN A 1 180 ? 3.242 -7.181 25.132 1.00 95.56 180 ASN A C 1
ATOM 1489 O O . ASN A 1 180 ? 4.189 -6.671 25.727 1.00 95.56 180 ASN A O 1
ATOM 1493 N N . SER A 1 181 ? 3.201 -8.493 24.875 1.00 93.31 181 SER A N 1
ATOM 1494 C CA . SER A 1 181 ? 4.320 -9.386 25.196 1.00 93.31 181 SER A CA 1
ATOM 1495 C C . SER A 1 181 ? 5.528 -9.140 24.277 1.00 93.31 181 SER A C 1
ATOM 1497 O O . SER A 1 181 ? 5.396 -8.534 23.211 1.00 93.31 181 SER A O 1
ATOM 1499 N N . ALA A 1 182 ? 6.710 -9.625 24.675 1.00 89.88 182 ALA A N 1
ATOM 1500 C CA . ALA A 1 182 ? 7.941 -9.477 23.892 1.00 89.88 182 ALA A CA 1
ATOM 1501 C C . ALA A 1 182 ? 7.843 -10.130 22.498 1.00 89.88 182 ALA A C 1
ATOM 1503 O O . ALA A 1 182 ? 8.373 -9.592 21.532 1.00 89.88 182 ALA A O 1
ATOM 1504 N N . ASP A 1 183 ? 7.099 -11.232 22.378 1.00 89.75 183 ASP A N 1
ATOM 1505 C CA . ASP A 1 183 ? 6.859 -11.913 21.097 1.00 89.75 183 ASP A CA 1
ATOM 1506 C C . ASP A 1 183 ? 5.602 -11.387 20.373 1.00 89.75 183 ASP A C 1
ATOM 1508 O O . ASP A 1 183 ? 5.272 -11.798 19.255 1.00 89.75 183 ASP A O 1
ATOM 1512 N N . GLY A 1 184 ? 4.877 -10.473 21.024 1.00 91.69 184 GLY A N 1
ATOM 1513 C CA . GLY A 1 184 ? 3.653 -9.856 20.540 1.00 91.69 184 GLY A CA 1
ATOM 1514 C C . GLY A 1 184 ? 3.883 -8.715 19.550 1.00 91.69 184 GLY A C 1
ATOM 1515 O O . GLY A 1 184 ? 4.986 -8.444 19.073 1.00 91.69 184 GLY A O 1
ATOM 1516 N N . VAL A 1 185 ? 2.793 -8.012 19.248 1.00 92.88 185 VAL A N 1
ATOM 1517 C CA . VAL A 1 185 ? 2.769 -6.868 18.325 1.00 92.88 185 VAL A CA 1
ATOM 1518 C C . VAL A 1 185 ? 3.729 -5.763 18.777 1.00 92.88 185 VAL A C 1
ATOM 1520 O O . VAL A 1 185 ? 4.446 -5.201 17.951 1.00 92.88 185 VAL A O 1
ATOM 1523 N N . LEU A 1 186 ? 3.777 -5.473 20.082 1.00 92.62 186 LEU A N 1
ATOM 1524 C CA . LEU A 1 186 ? 4.621 -4.419 20.644 1.00 92.62 186 LEU A CA 1
ATOM 1525 C C . LEU A 1 186 ? 6.113 -4.730 20.496 1.00 92.62 186 LEU A C 1
ATOM 1527 O O . LEU A 1 186 ? 6.865 -3.870 20.041 1.00 92.62 186 LEU A O 1
ATOM 1531 N N . GLY A 1 187 ? 6.539 -5.949 20.837 1.00 91.75 187 GLY A N 1
ATOM 1532 C CA . GLY A 1 187 ? 7.941 -6.345 20.703 1.00 91.75 187 GLY A CA 1
ATOM 1533 C C . GLY A 1 187 ? 8.402 -6.345 19.246 1.00 91.75 187 GLY A C 1
ATOM 1534 O O . GLY A 1 187 ? 9.423 -5.739 18.917 1.00 91.75 187 GLY A O 1
ATOM 1535 N N . LYS A 1 188 ? 7.582 -6.888 18.334 1.00 91.25 188 LYS A N 1
ATOM 1536 C CA . LYS A 1 188 ? 7.838 -6.816 16.884 1.00 91.25 188 LYS A CA 1
ATOM 1537 C C . LYS A 1 188 ? 7.943 -5.375 16.385 1.00 91.25 188 LYS A C 1
ATOM 1539 O O . LYS A 1 188 ? 8.793 -5.077 15.543 1.00 91.25 188 LYS A O 1
ATOM 1544 N N . LEU A 1 189 ? 7.096 -4.474 16.889 1.00 91.62 189 LEU A N 1
ATOM 1545 C CA . LEU A 1 189 ? 7.119 -3.061 16.512 1.00 91.62 189 LEU A CA 1
ATOM 1546 C C . LEU A 1 189 ? 8.415 -2.407 16.977 1.00 91.62 189 LEU A C 1
ATOM 1548 O O . LEU A 1 189 ? 9.055 -1.711 16.193 1.00 91.62 189 LEU A O 1
ATOM 1552 N N . GLN A 1 190 ? 8.819 -2.656 18.220 1.00 91.62 190 GLN A N 1
ATOM 1553 C CA . GLN A 1 190 ? 10.064 -2.133 18.762 1.00 91.62 190 GLN A CA 1
ATOM 1554 C C . GLN A 1 190 ? 11.258 -2.561 17.898 1.00 91.62 190 GLN A C 1
ATOM 1556 O O . GLN A 1 190 ? 11.988 -1.698 17.413 1.00 91.62 190 GLN A O 1
ATOM 1561 N N . THR A 1 191 ? 11.395 -3.858 17.604 1.00 91.50 191 THR A N 1
ATOM 1562 C CA . THR A 1 191 ? 12.469 -4.375 16.737 1.00 91.50 191 THR A CA 1
ATOM 1563 C C . THR A 1 191 ? 12.423 -3.775 15.329 1.00 91.50 191 THR A C 1
ATOM 1565 O O . THR A 1 191 ? 13.465 -3.459 14.749 1.00 91.50 191 THR A O 1
ATOM 1568 N N . THR A 1 192 ? 11.222 -3.582 14.776 1.00 91.62 192 THR A N 1
ATOM 1569 C CA . THR A 1 192 ? 11.025 -2.958 13.458 1.00 91.62 192 THR A CA 1
ATOM 1570 C C . THR A 1 192 ? 11.538 -1.523 13.452 1.00 91.62 192 THR A C 1
ATOM 1572 O O . THR A 1 192 ? 12.345 -1.161 12.598 1.00 91.62 192 THR A O 1
ATOM 1575 N N . ILE A 1 193 ? 11.106 -0.706 14.415 1.00 92.44 193 ILE A N 1
ATOM 1576 C CA . ILE A 1 193 ? 11.509 0.698 14.482 1.00 92.44 193 ILE A CA 1
ATOM 1577 C C . ILE A 1 193 ? 13.004 0.817 14.775 1.00 92.44 193 ILE A C 1
ATOM 1579 O O . ILE A 1 193 ? 13.673 1.575 14.088 1.00 92.44 193 ILE A O 1
ATOM 1583 N N . GLU A 1 194 ? 13.562 0.040 15.703 1.00 92.56 194 GLU A N 1
ATOM 1584 C CA . GLU A 1 194 ? 15.011 0.033 15.967 1.00 92.56 194 GLU A CA 1
ATOM 1585 C C . GLU A 1 194 ? 15.827 -0.331 14.717 1.00 92.56 194 GLU A C 1
ATOM 1587 O O . GLU A 1 194 ? 16.898 0.230 14.475 1.00 92.56 194 GLU A O 1
ATOM 1592 N N . THR A 1 195 ? 15.319 -1.253 13.897 1.00 93.94 195 THR A N 1
ATOM 1593 C CA . THR A 1 195 ? 15.945 -1.613 12.620 1.00 93.94 195 THR A CA 1
ATOM 1594 C C . THR A 1 195 ? 15.898 -0.452 11.631 1.00 93.94 195 THR A C 1
ATOM 1596 O O . THR A 1 195 ? 16.928 -0.110 11.051 1.00 93.94 195 THR A O 1
ATOM 1599 N N . LEU A 1 196 ? 14.747 0.209 11.485 1.00 94.50 196 LEU A N 1
ATOM 1600 C CA . LEU A 1 196 ? 14.612 1.378 10.613 1.00 94.50 196 LEU A CA 1
ATOM 1601 C C . LEU A 1 196 ? 15.483 2.547 11.080 1.00 94.50 196 LEU A C 1
ATOM 1603 O O . LEU A 1 196 ? 16.191 3.141 10.275 1.00 94.50 196 LEU A O 1
ATOM 1607 N N . GLU A 1 197 ? 15.528 2.842 12.374 1.00 93.75 197 GLU A N 1
ATOM 1608 C CA . GLU A 1 197 ? 16.383 3.909 12.902 1.00 93.75 197 GLU A CA 1
ATOM 1609 C C . GLU A 1 197 ? 17.864 3.643 12.647 1.00 93.75 197 GLU A C 1
ATOM 1611 O O . GLU A 1 197 ? 18.621 4.568 12.359 1.00 93.75 197 GLU A O 1
ATOM 1616 N N . ARG A 1 198 ? 18.282 2.375 12.689 1.00 94.31 198 ARG A N 1
ATOM 1617 C CA . ARG A 1 198 ? 19.653 1.967 12.368 1.00 94.31 198 ARG A CA 1
ATOM 1618 C C . ARG A 1 198 ? 19.977 2.100 10.880 1.00 94.31 198 ARG A C 1
ATOM 1620 O O . ARG A 1 198 ? 21.101 2.484 10.554 1.00 94.31 198 ARG A O 1
ATOM 1627 N N . ILE A 1 199 ? 19.024 1.764 10.008 1.00 95.88 199 ILE A N 1
ATOM 1628 C CA . ILE A 1 199 ? 19.149 1.865 8.544 1.00 95.88 199 ILE A CA 1
ATOM 1629 C C . ILE A 1 199 ? 19.196 3.336 8.121 1.00 95.88 199 ILE A C 1
ATOM 1631 O O . ILE A 1 199 ? 20.088 3.754 7.392 1.00 95.88 199 ILE A O 1
ATOM 1635 N N . PHE A 1 200 ? 18.263 4.149 8.610 1.00 94.62 200 PHE A N 1
ATOM 1636 C CA . PHE A 1 200 ? 18.140 5.554 8.223 1.00 94.62 200 PHE A CA 1
ATOM 1637 C C . PHE A 1 200 ? 19.007 6.500 9.065 1.00 94.62 200 PHE A C 1
ATOM 1639 O O . PHE A 1 200 ? 19.043 7.691 8.770 1.00 94.62 200 PHE A O 1
ATOM 1646 N N . CYS A 1 201 ? 19.668 6.002 10.118 1.00 93.31 201 CYS A N 1
ATOM 1647 C CA . CYS A 1 201 ? 20.405 6.789 11.119 1.00 93.31 201 CYS A CA 1
ATOM 1648 C C . CYS A 1 201 ? 19.629 8.002 11.642 1.00 93.31 201 CYS A C 1
ATOM 1650 O O . CYS A 1 201 ? 20.191 9.061 11.918 1.00 93.31 201 CYS A O 1
ATOM 1652 N N . SER A 1 202 ? 18.316 7.855 11.754 1.00 86.44 202 SER A N 1
ATOM 1653 C CA . SER A 1 202 ? 17.424 8.904 12.217 1.00 86.44 202 SER A CA 1
ATOM 1654 C C . SER A 1 202 ? 16.524 8.335 13.291 1.00 86.44 202 SER A C 1
ATOM 1656 O O . SER A 1 202 ? 16.154 7.167 13.243 1.00 86.44 202 SER A O 1
ATOM 1658 N N . GLN A 1 203 ? 16.179 9.172 14.264 1.00 80.62 203 GLN A N 1
ATOM 1659 C CA . GLN A 1 203 ? 15.182 8.860 15.279 1.00 80.62 203 GLN A CA 1
ATOM 1660 C C . GLN A 1 203 ? 14.089 9.914 15.179 1.00 80.62 203 GLN A C 1
ATOM 1662 O O . GLN A 1 203 ? 14.173 10.962 15.827 1.00 80.62 203 GLN A O 1
ATOM 1667 N N . PRO A 1 204 ? 13.097 9.708 14.299 1.00 73.81 204 PRO A N 1
ATOM 1668 C CA . PRO A 1 204 ? 11.989 10.633 14.187 1.00 73.81 204 PRO A CA 1
ATOM 1669 C C . PRO A 1 204 ? 11.329 10.809 15.558 1.00 73.81 204 PRO A C 1
ATOM 1671 O O . PRO A 1 204 ? 11.065 9.822 16.247 1.00 73.81 204 PRO A O 1
ATOM 1674 N N . SER A 1 205 ? 11.034 12.054 15.946 1.00 78.94 205 SER A N 1
ATOM 1675 C CA . SER A 1 205 ? 10.310 12.358 17.189 1.00 78.94 205 SER A CA 1
ATOM 1676 C C . SER A 1 205 ? 8.843 11.935 17.051 1.00 78.94 205 SER A C 1
ATOM 1678 O O . SER A 1 205 ? 7.955 12.742 16.759 1.00 78.94 205 SER A O 1
ATOM 1680 N N . CYS A 1 206 ? 8.624 10.625 17.163 1.00 82.62 206 CYS A N 1
ATOM 1681 C CA . CYS A 1 206 ? 7.366 9.956 16.888 1.00 82.62 206 CYS A CA 1
ATOM 1682 C C . CYS A 1 206 ? 6.897 9.129 18.076 1.00 82.62 206 CYS A C 1
ATOM 1684 O O . CYS A 1 206 ? 7.681 8.423 18.712 1.00 82.62 206 CYS A O 1
ATOM 1686 N N . LYS A 1 207 ? 5.591 9.166 18.311 1.00 89.19 207 LYS A N 1
ATOM 1687 C CA . LYS A 1 207 ? 4.880 8.296 19.239 1.00 89.19 207 LYS A CA 1
ATOM 1688 C C . LYS A 1 207 ? 4.071 7.285 18.455 1.00 89.19 207 LYS A C 1
ATOM 1690 O O . LYS A 1 207 ? 3.340 7.651 17.540 1.00 89.19 207 LYS A O 1
ATOM 1695 N N . TYR A 1 208 ? 4.192 6.017 18.813 1.00 90.44 208 TYR A N 1
ATOM 1696 C CA . TYR A 1 208 ? 3.534 4.927 18.104 1.00 90.44 208 TYR A CA 1
ATOM 1697 C C . TYR A 1 208 ? 2.329 4.430 18.902 1.00 90.44 208 TYR A C 1
ATOM 1699 O O . TYR A 1 208 ? 2.459 4.034 20.063 1.00 90.44 208 TYR A O 1
ATOM 1707 N N . HIS A 1 209 ? 1.164 4.443 18.258 1.00 92.38 209 HIS A N 1
ATOM 1708 C CA . HIS A 1 209 ? -0.109 3.989 18.799 1.00 92.38 209 HIS A CA 1
ATOM 1709 C C . HIS A 1 209 ? -0.639 2.836 17.952 1.00 92.38 209 HIS A C 1
ATOM 1711 O O . HIS A 1 209 ? -1.038 3.030 16.805 1.00 92.38 209 HIS A O 1
ATOM 1717 N N . ILE A 1 210 ? -0.669 1.641 18.531 1.00 94.00 210 ILE A N 1
ATOM 1718 C CA . ILE A 1 210 ? -1.234 0.454 17.894 1.00 94.00 210 ILE A CA 1
ATOM 1719 C C . ILE A 1 210 ? -2.566 0.136 18.562 1.00 94.00 210 ILE A C 1
ATOM 1721 O O . ILE A 1 210 ? -2.636 -0.041 19.780 1.00 94.00 210 ILE A O 1
ATOM 1725 N N . ILE A 1 211 ? -3.616 0.060 17.754 1.00 96.38 211 ILE A N 1
ATOM 1726 C CA . ILE A 1 211 ? -4.970 -0.247 18.195 1.00 96.38 211 ILE A CA 1
ATOM 1727 C C . ILE A 1 211 ? -5.414 -1.543 17.527 1.00 96.38 211 ILE A C 1
ATOM 1729 O O . ILE A 1 211 ? -5.421 -1.646 16.303 1.00 96.38 211 ILE A O 1
ATOM 1733 N N . LEU A 1 212 ? -5.793 -2.531 18.327 1.00 97.00 212 LEU A N 1
ATOM 1734 C CA . LEU A 1 212 ? -6.403 -3.760 17.835 1.00 97.00 212 LEU A CA 1
ATOM 1735 C C . LEU A 1 212 ? -7.891 -3.508 17.592 1.00 97.00 212 LEU A C 1
ATOM 1737 O O . LEU A 1 212 ? -8.582 -2.947 18.444 1.00 97.00 212 LEU A O 1
ATOM 1741 N N . ALA A 1 213 ? -8.371 -3.922 16.428 1.00 96.06 213 ALA A N 1
ATOM 1742 C CA . ALA A 1 213 ? -9.757 -3.826 16.007 1.00 96.06 213 ALA A CA 1
ATOM 1743 C C . ALA A 1 213 ? -10.202 -5.228 15.571 1.00 96.06 213 ALA A C 1
ATOM 1745 O O . ALA A 1 213 ? -9.998 -5.595 14.413 1.00 96.06 213 ALA A O 1
ATOM 1746 N N . PRO A 1 214 ? -10.764 -6.044 16.479 1.00 95.81 214 PRO A N 1
ATOM 1747 C CA . PRO A 1 214 ? -10.877 -7.474 16.225 1.00 95.81 214 PRO A CA 1
ATOM 1748 C C . PRO A 1 214 ? -11.757 -7.827 15.029 1.00 95.81 214 PRO A C 1
ATOM 1750 O O . PRO A 1 214 ? -11.465 -8.824 14.391 1.00 95.81 214 PRO A O 1
ATOM 1753 N N . ALA A 1 215 ? -12.756 -7.006 14.686 1.00 94.44 215 ALA A N 1
ATOM 1754 C CA . ALA A 1 215 ? -13.631 -7.198 13.521 1.00 94.44 215 ALA A CA 1
ATOM 1755 C C . ALA A 1 215 ? -13.093 -6.606 12.198 1.00 94.44 215 ALA A C 1
ATOM 1757 O O . ALA A 1 215 ? -13.716 -6.766 11.145 1.00 94.44 215 ALA A O 1
ATOM 1758 N N . LEU A 1 216 ? -11.969 -5.882 12.237 1.00 94.81 216 LEU A N 1
ATOM 1759 C CA . LEU A 1 216 ? -11.402 -5.173 11.089 1.00 94.81 216 LEU A CA 1
ATOM 1760 C C . LEU A 1 216 ? -10.696 -6.140 10.136 1.00 94.81 216 LEU A C 1
ATOM 1762 O O . LEU A 1 216 ? -9.969 -7.028 10.562 1.00 94.81 216 LEU A O 1
ATOM 1766 N N . ASN A 1 217 ? -10.851 -5.921 8.835 1.00 91.75 217 ASN A N 1
ATOM 1767 C CA . ASN A 1 217 ? -10.048 -6.564 7.803 1.00 91.75 217 ASN A CA 1
ATOM 1768 C C . ASN A 1 217 ? -8.880 -5.662 7.386 1.00 91.75 217 ASN A C 1
ATOM 1770 O O . ASN A 1 217 ? -9.086 -4.524 6.956 1.00 91.75 217 ASN A O 1
ATOM 1774 N N . GLY A 1 218 ? -7.662 -6.197 7.471 1.00 88.69 218 GLY A N 1
ATOM 1775 C CA . GLY A 1 218 ? -6.427 -5.499 7.111 1.00 88.69 218 GLY A CA 1
ATOM 1776 C C . GLY A 1 218 ? -5.928 -4.537 8.191 1.00 88.69 218 GLY A C 1
ATOM 1777 O O . GLY A 1 218 ? -6.268 -4.670 9.367 1.00 88.69 218 GLY A O 1
ATOM 1778 N N . ALA A 1 219 ? -5.098 -3.573 7.795 1.00 89.56 219 ALA A N 1
ATOM 1779 C CA . ALA A 1 219 ? -4.609 -2.530 8.685 1.00 89.56 219 ALA A CA 1
ATOM 1780 C C . ALA A 1 219 ? -4.718 -1.145 8.045 1.00 89.56 219 ALA A C 1
ATOM 1782 O O . ALA A 1 219 ? -4.639 -0.989 6.827 1.00 89.56 219 ALA A O 1
ATOM 1783 N N . TYR A 1 220 ? -4.894 -0.129 8.885 1.00 89.81 220 TYR A N 1
ATOM 1784 C CA . TYR A 1 220 ? -5.029 1.259 8.451 1.00 89.81 220 TYR A CA 1
ATOM 1785 C C . TYR A 1 220 ? -4.174 2.158 9.330 1.00 89.81 220 TYR A C 1
ATOM 1787 O O . TYR A 1 220 ? -4.153 1.989 10.547 1.00 89.81 220 TYR A O 1
ATOM 1795 N N . GLY A 1 221 ? -3.481 3.122 8.726 1.00 89.25 221 GLY A N 1
ATOM 1796 C CA . GLY A 1 221 ? -2.554 3.999 9.432 1.00 89.25 221 GLY A CA 1
ATOM 1797 C C . GLY A 1 221 ? -2.806 5.475 9.162 1.00 89.25 221 GLY A C 1
ATOM 1798 O O . GLY A 1 221 ? -3.123 5.864 8.038 1.00 89.25 221 GLY A O 1
ATOM 1799 N N . TRP A 1 222 ? -2.636 6.302 10.195 1.00 88.31 222 TRP A N 1
ATOM 1800 C CA . TRP A 1 222 ? -2.685 7.756 10.081 1.00 88.31 222 TRP A CA 1
ATOM 1801 C C . TRP A 1 222 ? -1.578 8.432 10.876 1.00 88.31 222 TRP A C 1
ATOM 1803 O O . TRP A 1 222 ? -1.188 8.005 11.961 1.00 88.31 222 TRP A O 1
ATOM 1813 N N . LYS A 1 223 ? -1.103 9.542 10.318 1.00 87.25 223 LYS A N 1
ATOM 1814 C CA . LYS A 1 223 ? -0.178 10.469 10.955 1.00 87.25 223 LYS A CA 1
ATOM 1815 C C . LYS A 1 223 ? -0.966 11.638 11.539 1.00 87.25 223 LYS A C 1
ATOM 1817 O O . LYS A 1 223 ? -1.764 12.247 10.826 1.00 87.25 223 LYS A O 1
ATOM 1822 N N . ILE A 1 224 ? -0.712 11.976 12.798 1.00 85.06 224 ILE A N 1
ATOM 1823 C CA . ILE A 1 224 ? -1.285 13.148 13.461 1.00 85.06 224 ILE A CA 1
ATOM 1824 C C . ILE A 1 224 ? -0.159 14.011 14.010 1.00 85.06 224 ILE A C 1
ATOM 1826 O O . ILE A 1 224 ? 0.688 13.553 14.766 1.00 85.06 224 ILE A O 1
ATOM 1830 N N . GLU A 1 225 ? -0.168 15.283 13.637 1.00 79.94 225 GLU A N 1
ATOM 1831 C CA . GLU A 1 225 ? 0.750 16.280 14.179 1.00 79.94 225 GLU A CA 1
ATOM 1832 C C . GLU A 1 225 ? 0.115 16.918 15.424 1.00 79.94 225 GLU A C 1
ATOM 1834 O O . GLU A 1 225 ? -1.025 17.387 15.370 1.00 79.94 225 GLU A O 1
ATOM 1839 N N . GLY A 1 226 ? 0.825 16.920 16.558 1.00 64.62 226 GLY A N 1
ATOM 1840 C CA . GLY A 1 226 ? 0.345 17.535 17.797 1.00 64.62 226 GLY A CA 1
ATOM 1841 C C . GLY A 1 226 ? 1.482 17.957 18.731 1.00 64.62 226 GLY A C 1
ATOM 1842 O O . GLY A 1 226 ? 2.381 17.172 19.010 1.00 64.62 226 GLY A O 1
ATOM 1843 N N . ASN A 1 227 ? 1.437 19.198 19.233 1.00 56.12 227 ASN A N 1
ATOM 1844 C CA . ASN A 1 227 ? 2.360 19.752 20.243 1.00 56.12 227 ASN A CA 1
ATOM 1845 C C . ASN A 1 227 ? 3.864 19.526 19.961 1.00 56.12 227 ASN A C 1
ATOM 1847 O O . ASN A 1 227 ? 4.639 19.286 20.883 1.00 56.12 227 ASN A O 1
ATOM 1851 N N . GLY A 1 228 ? 4.285 19.588 18.692 1.00 59.50 228 GLY A N 1
ATOM 1852 C CA . GLY A 1 228 ? 5.689 19.403 18.297 1.00 59.50 228 GLY A CA 1
ATOM 1853 C C . GLY A 1 228 ? 6.163 17.944 18.227 1.00 59.50 228 GLY A C 1
ATOM 1854 O O . GLY A 1 228 ? 7.323 17.706 17.904 1.00 59.50 228 GLY A O 1
ATOM 1855 N N . THR A 1 229 ? 5.281 16.973 18.482 1.00 69.56 229 THR A N 1
ATOM 1856 C CA . THR A 1 229 ? 5.529 15.535 18.297 1.00 69.56 229 THR A CA 1
ATOM 1857 C C . THR A 1 229 ? 4.617 14.955 17.222 1.00 69.56 229 THR A C 1
ATOM 1859 O O . THR A 1 229 ? 3.497 15.429 17.011 1.00 69.56 229 THR A O 1
ATOM 1862 N N . LEU A 1 230 ? 5.094 13.918 16.535 1.00 83.94 230 LEU A N 1
ATOM 1863 C CA . LEU A 1 230 ? 4.299 13.194 15.556 1.00 83.94 230 LEU A CA 1
ATOM 1864 C C . LEU A 1 230 ? 3.694 11.929 16.169 1.00 83.94 230 LEU A C 1
ATOM 1866 O O . LEU A 1 230 ? 4.425 11.030 16.561 1.00 83.94 230 LEU A O 1
ATOM 1870 N N . ASP A 1 231 ? 2.373 11.809 16.196 1.00 88.75 231 ASP A N 1
ATOM 1871 C CA . ASP A 1 231 ? 1.711 10.574 16.610 1.00 88.75 231 ASP A CA 1
ATOM 1872 C C . ASP A 1 231 ? 1.390 9.720 15.366 1.00 88.75 231 ASP A C 1
ATOM 1874 O O . ASP A 1 231 ? 0.680 10.157 14.454 1.00 88.75 231 ASP A O 1
ATOM 1878 N N . LEU A 1 232 ? 1.894 8.488 15.321 1.00 89.75 232 LEU A N 1
ATOM 1879 C CA . LEU A 1 232 ? 1.586 7.490 14.298 1.00 89.75 232 LEU A CA 1
ATOM 1880 C C . LEU A 1 232 ? 0.589 6.480 14.864 1.00 89.75 232 LEU A C 1
ATOM 1882 O O . LEU A 1 232 ? 0.928 5.686 15.738 1.00 89.75 232 LEU A O 1
ATOM 1886 N N . TYR A 1 233 ? -0.636 6.511 14.348 1.00 91.81 233 TYR A N 1
ATOM 1887 C CA . TYR A 1 233 ? -1.692 5.564 14.690 1.00 91.81 233 TYR A CA 1
ATOM 1888 C C . TYR A 1 233 ? -1.766 4.462 13.645 1.00 91.81 233 TYR A C 1
ATOM 1890 O O . TYR A 1 233 ? -1.798 4.755 12.451 1.00 91.81 233 TYR A O 1
ATOM 1898 N N . GLN A 1 234 ? -1.861 3.214 14.092 1.00 92.19 234 GLN A N 1
ATOM 1899 C CA . GLN A 1 234 ? -2.214 2.075 13.256 1.00 92.19 234 GLN A CA 1
ATOM 1900 C C . GLN A 1 234 ? -3.302 1.236 13.913 1.00 92.19 234 GLN A C 1
ATOM 1902 O O . GLN A 1 234 ? -3.241 0.931 15.102 1.00 92.19 234 GLN A O 1
ATOM 1907 N N . PHE A 1 235 ? -4.283 0.856 13.108 1.00 94.31 235 PHE A N 1
ATOM 1908 C CA . PHE A 1 235 ? -5.407 0.015 13.480 1.00 94.31 235 PHE A CA 1
ATOM 1909 C C . PHE A 1 235 ? -5.221 -1.329 12.800 1.00 94.31 235 PHE A C 1
ATOM 1911 O O . PHE A 1 235 ? -5.105 -1.369 11.576 1.00 94.31 235 PHE A O 1
ATOM 1918 N N . TYR A 1 236 ? -5.185 -2.400 13.582 1.00 93.19 236 TYR A N 1
ATOM 1919 C CA . TYR A 1 236 ? -4.941 -3.749 13.097 1.00 93.19 236 TYR A CA 1
ATOM 1920 C C . TYR A 1 236 ? -6.174 -4.614 13.255 1.00 93.19 236 TYR A C 1
ATOM 1922 O O . TYR A 1 236 ? -6.675 -4.788 14.364 1.00 93.19 236 TYR A O 1
ATOM 1930 N N . GLY A 1 237 ? -6.608 -5.192 12.143 1.00 93.81 237 GLY A N 1
ATOM 1931 C CA . GLY A 1 237 ? -7.375 -6.423 12.133 1.00 93.81 237 GLY A CA 1
ATOM 1932 C C . GLY A 1 237 ? -6.491 -7.640 12.407 1.00 93.81 237 GLY A C 1
ATOM 1933 O O . GLY A 1 237 ? -5.265 -7.560 12.257 1.00 93.81 237 GLY A O 1
ATOM 1934 N N . PRO A 1 238 ? -7.077 -8.776 12.808 1.00 93.44 238 PRO A N 1
ATOM 1935 C CA . PRO A 1 238 ? -6.343 -10.023 12.920 1.00 93.44 238 PRO A CA 1
ATOM 1936 C C . PRO A 1 238 ? -5.852 -10.503 11.555 1.00 93.44 238 PRO A C 1
ATOM 1938 O O . PRO A 1 238 ? -6.489 -10.319 10.519 1.00 93.44 238 PRO A O 1
ATOM 1941 N N . THR A 1 239 ? -4.700 -11.163 11.568 1.00 90.25 239 THR A N 1
ATOM 1942 C CA . THR A 1 239 ? -4.077 -11.760 10.383 1.00 90.25 239 THR A CA 1
ATOM 1943 C C . THR A 1 239 ? -4.575 -13.170 10.112 1.00 90.25 239 THR A C 1
ATOM 1945 O O . THR A 1 239 ? -4.452 -13.649 8.988 1.00 90.25 239 THR A O 1
ATOM 1948 N N . ARG A 1 240 ? -5.109 -13.841 11.137 1.00 91.06 240 ARG A N 1
ATOM 1949 C CA . ARG A 1 240 ? -5.812 -15.126 11.054 1.00 91.06 240 ARG A CA 1
ATOM 1950 C C . ARG A 1 240 ? -6.598 -15.379 12.336 1.00 91.06 240 ARG A C 1
ATOM 1952 O O . ARG A 1 240 ? -6.298 -14.780 13.370 1.00 91.06 240 ARG A O 1
ATOM 1959 N N . ILE A 1 241 ? -7.541 -16.310 12.268 1.00 92.69 241 ILE A N 1
ATOM 1960 C CA . ILE A 1 241 ? -8.226 -16.880 13.431 1.00 92.69 241 ILE A CA 1
ATOM 1961 C C . ILE A 1 241 ? -7.753 -18.324 13.605 1.00 92.69 241 ILE A C 1
ATOM 1963 O O . ILE A 1 241 ? -7.673 -19.063 12.622 1.00 92.69 241 ILE A O 1
ATOM 1967 N N . VAL A 1 242 ? -7.428 -18.724 14.833 1.00 91.75 242 VAL A N 1
ATOM 1968 C CA . VAL A 1 242 ? -7.135 -20.121 15.191 1.00 91.75 242 VAL A CA 1
ATOM 1969 C C . VAL A 1 242 ? -7.877 -20.468 16.457 1.00 91.75 242 VAL A C 1
ATOM 1971 O O . VAL A 1 242 ? -7.765 -19.728 17.425 1.00 91.75 242 VAL A O 1
ATOM 1974 N N . ASP A 1 243 ? -8.607 -21.582 16.443 1.00 91.62 243 ASP A N 1
ATOM 1975 C CA . ASP A 1 243 ? -9.406 -22.039 17.584 1.00 91.62 243 ASP A CA 1
ATOM 1976 C C . ASP A 1 243 ? -10.277 -20.911 18.159 1.00 91.62 243 ASP A C 1
ATOM 1978 O O . ASP A 1 243 ? -10.332 -20.705 19.368 1.00 91.62 243 ASP A O 1
ATOM 1982 N N . ASP A 1 244 ? -10.912 -20.149 17.258 1.00 92.44 244 ASP A N 1
ATOM 1983 C CA . ASP A 1 244 ? -11.780 -19.008 17.575 1.00 92.44 244 ASP A CA 1
ATOM 1984 C C . ASP A 1 244 ? -11.076 -17.797 18.231 1.00 92.44 244 ASP A C 1
ATOM 1986 O O . ASP A 1 244 ? -11.700 -16.832 18.669 1.00 92.44 244 ASP A O 1
ATOM 1990 N N . GLU A 1 245 ? -9.742 -17.795 18.246 1.00 91.62 245 GLU A N 1
ATOM 1991 C CA . GLU A 1 245 ? -8.927 -16.717 18.794 1.00 91.62 245 GLU A CA 1
ATOM 1992 C C . GLU A 1 245 ? -8.244 -15.906 17.672 1.00 91.62 245 GLU A C 1
ATOM 1994 O O . GLU A 1 245 ? -7.526 -16.468 16.832 1.00 91.62 245 GLU A O 1
ATOM 1999 N N . PRO A 1 246 ? -8.412 -14.568 17.645 1.00 94.25 246 PRO A N 1
ATOM 2000 C CA . PRO A 1 246 ? -7.744 -13.722 16.667 1.00 94.25 246 PRO A CA 1
ATOM 2001 C C . PRO A 1 246 ? -6.253 -13.565 16.978 1.00 94.25 246 PRO A C 1
ATOM 2003 O O . PRO A 1 246 ? -5.846 -13.224 18.096 1.00 94.25 246 PRO A O 1
ATOM 2006 N N . LEU A 1 247 ? -5.427 -13.766 15.951 1.00 91.94 247 LEU A N 1
ATOM 2007 C CA . LEU A 1 247 ? -3.977 -13.613 16.008 1.00 91.94 247 LEU A CA 1
ATOM 2008 C C . LEU A 1 247 ? -3.529 -12.405 15.178 1.00 91.94 247 LEU A C 1
ATOM 2010 O O . LEU A 1 247 ? -4.037 -12.167 14.086 1.00 91.94 247 LEU A O 1
ATOM 2014 N N . TYR A 1 248 ? -2.552 -11.659 15.700 1.00 92.25 248 TYR A N 1
ATOM 2015 C CA . TYR A 1 248 ? -2.014 -10.425 15.113 1.00 92.25 248 TYR A CA 1
ATOM 2016 C C . TYR A 1 248 ? -0.515 -10.595 14.867 1.00 92.25 248 TYR A C 1
ATOM 2018 O O . TYR A 1 248 ? 0.322 -10.147 15.651 1.00 92.25 248 TYR A O 1
ATOM 2026 N N . GLU A 1 249 ? -0.160 -11.342 13.826 1.00 79.75 249 GLU A N 1
ATOM 2027 C CA . GLU A 1 249 ? 1.215 -11.831 13.674 1.00 79.75 249 GLU A CA 1
ATOM 2028 C C . GLU A 1 249 ? 2.079 -10.978 12.750 1.00 79.75 249 GLU A C 1
ATOM 2030 O O . GLU A 1 249 ? 3.287 -10.886 12.986 1.00 79.75 249 GLU A O 1
ATOM 2035 N N . ASN A 1 250 ? 1.468 -10.326 11.760 1.00 72.44 250 ASN A N 1
ATOM 2036 C CA . ASN A 1 250 ? 2.170 -9.559 10.736 1.00 72.44 250 ASN A CA 1
ATOM 2037 C C . ASN A 1 250 ? 1.930 -8.065 10.937 1.00 72.44 250 ASN A C 1
ATOM 2039 O O . ASN A 1 250 ? 0.815 -7.571 10.755 1.00 72.44 250 ASN A O 1
ATOM 2043 N N . LEU A 1 251 ? 2.999 -7.344 11.272 1.00 77.75 251 LEU A N 1
ATOM 2044 C CA . LEU A 1 251 ? 2.987 -5.892 11.173 1.00 77.75 251 LEU A CA 1
ATOM 2045 C C . LEU A 1 251 ? 2.932 -5.493 9.701 1.00 77.75 251 LEU A C 1
ATOM 2047 O O . LEU A 1 251 ? 3.562 -6.112 8.844 1.00 77.75 251 LEU A O 1
ATOM 2051 N N . TRP A 1 252 ? 2.209 -4.420 9.413 1.00 79.00 252 TRP A N 1
ATOM 2052 C CA . TRP A 1 252 ? 2.244 -3.781 8.105 1.00 79.00 252 TRP A CA 1
ATOM 2053 C C . TRP A 1 252 ? 3.482 -2.884 8.057 1.00 79.00 252 TRP A C 1
ATOM 2055 O O . TRP A 1 252 ? 3.426 -1.673 8.286 1.00 79.00 252 TRP A O 1
ATOM 2065 N N . TYR A 1 253 ? 4.635 -3.534 7.860 1.00 85.12 253 TYR A N 1
ATOM 2066 C CA . TYR A 1 253 ? 5.962 -2.913 7.872 1.00 85.12 253 TYR A CA 1
ATOM 2067 C C . TYR A 1 253 ? 6.059 -1.740 6.896 1.00 85.12 253 TYR A C 1
ATOM 2069 O O . TYR A 1 253 ? 6.701 -0.731 7.188 1.00 85.12 253 TYR A O 1
ATOM 2077 N N . ASP A 1 254 ? 5.377 -1.860 5.761 1.00 84.88 254 ASP A N 1
ATOM 2078 C CA . ASP A 1 254 ? 5.440 -0.929 4.646 1.00 84.88 254 ASP A CA 1
ATOM 2079 C C . ASP A 1 254 ? 4.985 0.488 5.013 1.00 84.88 254 ASP A C 1
ATOM 2081 O O . ASP A 1 254 ? 5.572 1.456 4.535 1.00 84.88 254 ASP A O 1
ATOM 2085 N N . TYR A 1 255 ? 4.043 0.638 5.947 1.00 86.12 255 TYR A N 1
ATOM 2086 C CA . TYR A 1 255 ? 3.657 1.948 6.473 1.00 86.12 255 TYR A CA 1
ATOM 2087 C C . TYR A 1 255 ? 4.794 2.634 7.250 1.00 86.12 255 TYR A C 1
ATOM 2089 O O . TYR A 1 255 ? 4.978 3.851 7.152 1.00 86.12 255 TYR A O 1
ATOM 2097 N N . PHE A 1 256 ? 5.581 1.877 8.020 1.00 88.69 256 PHE A N 1
ATOM 2098 C CA . PHE A 1 256 ? 6.727 2.432 8.744 1.00 88.69 256 PHE A CA 1
ATOM 2099 C C . PHE A 1 256 ? 7.869 2.761 7.786 1.00 88.69 256 PHE A C 1
ATOM 2101 O O . PHE A 1 256 ? 8.435 3.851 7.869 1.00 88.69 256 PHE A O 1
ATOM 2108 N N . VAL A 1 257 ? 8.153 1.876 6.826 1.00 92.25 257 VAL A N 1
ATOM 2109 C CA . VAL A 1 257 ? 9.146 2.146 5.776 1.00 92.25 257 VAL A CA 1
ATOM 2110 C C . VAL A 1 257 ? 8.761 3.390 4.980 1.00 92.25 257 VAL A C 1
ATOM 2112 O O . VAL A 1 257 ? 9.596 4.270 4.790 1.00 92.25 257 VAL A O 1
ATOM 2115 N N . TYR A 1 258 ? 7.491 3.518 4.582 1.00 91.00 258 TYR A N 1
ATOM 2116 C CA . TYR A 1 258 ? 6.959 4.705 3.910 1.00 91.00 258 TYR A CA 1
ATOM 2117 C C . TYR A 1 258 ? 7.282 5.982 4.689 1.00 91.00 258 TYR A C 1
ATOM 2119 O O . TYR A 1 258 ? 7.743 6.967 4.103 1.00 91.00 258 TYR A O 1
ATOM 2127 N N . TYR A 1 259 ? 7.070 5.963 6.008 1.00 88.00 259 TYR A N 1
ATOM 2128 C CA . TYR A 1 259 ? 7.301 7.122 6.860 1.00 88.00 259 TYR A CA 1
ATOM 2129 C C . TYR A 1 259 ? 8.785 7.508 6.934 1.00 88.00 259 TYR A C 1
ATOM 2131 O O . TYR A 1 259 ? 9.109 8.670 6.698 1.00 88.00 259 TYR A O 1
ATOM 2139 N N . PHE A 1 260 ? 9.685 6.550 7.166 1.00 91.94 260 PHE A N 1
ATOM 2140 C CA . PHE A 1 260 ? 11.133 6.804 7.170 1.00 91.94 260 PHE A CA 1
ATOM 2141 C C . PHE A 1 260 ? 11.671 7.219 5.790 1.00 91.94 260 PHE A C 1
ATOM 2143 O O . PHE A 1 260 ? 12.600 8.018 5.703 1.00 91.94 260 PHE A O 1
ATOM 2150 N N . MET A 1 261 ? 11.060 6.732 4.707 1.00 92.69 261 MET A N 1
ATOM 2151 C CA . MET A 1 261 ? 11.433 7.069 3.330 1.00 92.69 261 MET A CA 1
ATOM 2152 C C . MET A 1 261 ? 10.967 8.470 2.906 1.00 92.69 261 MET A C 1
ATOM 2154 O O . MET A 1 261 ? 11.582 9.089 2.039 1.00 92.69 261 MET A O 1
ATOM 2158 N N . SER A 1 262 ? 9.878 8.979 3.498 1.00 91.31 262 SER A N 1
ATOM 2159 C CA . SER A 1 262 ? 9.227 10.224 3.058 1.00 91.31 262 SER A CA 1
ATOM 2160 C C . SER A 1 262 ? 10.178 11.433 3.020 1.00 91.31 262 SER A C 1
ATOM 2162 O O . SER A 1 262 ? 10.221 12.092 1.981 1.00 91.31 262 SER A O 1
ATOM 2164 N N . PRO A 1 263 ? 10.988 11.714 4.066 1.00 91.81 263 PRO A N 1
ATOM 2165 C CA . PRO A 1 263 ? 11.901 12.857 4.045 1.00 91.81 263 PRO A CA 1
ATOM 2166 C C . PRO A 1 263 ? 12.950 12.780 2.932 1.00 91.81 263 PRO A C 1
ATOM 2168 O O . PRO A 1 263 ? 13.330 13.815 2.396 1.00 91.81 263 PRO A O 1
ATOM 2171 N N . LEU A 1 264 ? 13.394 11.575 2.551 1.00 94.75 264 LEU A N 1
ATOM 2172 C CA . LEU A 1 264 ? 14.385 11.402 1.484 1.00 94.75 264 LEU A CA 1
ATOM 2173 C C . LEU A 1 264 ? 13.791 11.727 0.110 1.00 94.75 264 LEU A C 1
ATOM 2175 O O . LEU A 1 264 ? 14.435 12.376 -0.707 1.00 94.75 264 LEU A O 1
ATOM 2179 N N . ILE A 1 265 ? 12.542 11.327 -0.138 1.00 93.00 265 ILE A N 1
ATOM 2180 C CA . ILE A 1 265 ? 11.838 11.683 -1.377 1.00 93.00 265 ILE A CA 1
ATOM 2181 C C . ILE A 1 265 ? 11.735 13.206 -1.521 1.00 93.00 265 ILE A C 1
ATOM 2183 O O . ILE A 1 265 ? 11.977 13.729 -2.607 1.00 93.00 265 ILE A O 1
ATOM 2187 N N . ASP A 1 266 ? 11.397 13.908 -0.438 1.00 93.69 266 ASP A N 1
ATOM 2188 C CA . ASP A 1 266 ? 11.299 15.370 -0.429 1.00 93.69 266 ASP A CA 1
ATOM 2189 C C . ASP A 1 266 ? 12.677 16.032 -0.597 1.00 93.69 266 ASP A C 1
ATOM 2191 O O . ASP A 1 266 ? 12.829 16.959 -1.390 1.00 93.69 266 ASP A O 1
ATOM 2195 N N . GLU A 1 267 ? 13.699 15.528 0.098 1.00 96.12 267 GLU A N 1
ATOM 2196 C CA . GLU A 1 267 ? 15.070 16.043 0.024 1.00 96.12 267 GLU A CA 1
ATOM 2197 C C . GLU A 1 267 ? 15.656 15.944 -1.396 1.00 96.12 267 GLU A C 1
ATOM 2199 O O . GLU A 1 267 ? 16.287 16.883 -1.892 1.00 96.12 267 GLU A O 1
ATOM 2204 N N . PHE A 1 268 ? 15.439 14.813 -2.068 1.00 97.19 268 PHE A N 1
ATOM 2205 C CA . PHE A 1 268 ? 16.019 14.523 -3.378 1.00 97.19 268 PHE A CA 1
ATOM 2206 C C . PHE A 1 268 ? 15.100 14.868 -4.558 1.00 97.19 268 PHE A C 1
ATOM 2208 O O . PHE A 1 268 ? 15.493 14.655 -5.705 1.00 97.19 268 PHE A O 1
ATOM 2215 N N . GLU A 1 269 ? 13.917 15.443 -4.319 1.00 95.81 269 GLU A N 1
ATOM 2216 C CA . GLU A 1 269 ? 12.913 15.747 -5.350 1.00 95.81 269 GLU A CA 1
ATOM 2217 C C . GLU A 1 269 ? 13.509 16.500 -6.551 1.00 95.81 269 GLU A C 1
ATOM 2219 O O . GLU A 1 269 ? 13.339 16.096 -7.700 1.00 95.81 269 GLU A O 1
ATOM 2224 N N . SER A 1 270 ? 14.297 17.545 -6.282 1.00 96.75 270 SER A N 1
ATOM 2225 C CA . SER A 1 270 ? 14.927 18.391 -7.311 1.00 96.75 270 SER A CA 1
ATOM 2226 C C . SER A 1 270 ? 16.009 17.697 -8.152 1.00 96.75 270 SER A C 1
ATOM 2228 O O . SER A 1 270 ? 16.525 18.287 -9.102 1.00 96.75 270 SER A O 1
ATOM 2230 N N . LYS A 1 271 ? 16.410 16.472 -7.792 1.00 97.75 271 LYS A N 1
ATOM 2231 C CA . LYS A 1 271 ? 17.474 15.716 -8.468 1.00 97.75 271 LYS A CA 1
ATOM 2232 C C . LYS A 1 271 ? 16.942 14.751 -9.528 1.00 97.75 271 LYS A C 1
ATOM 2234 O O . LYS A 1 271 ? 17.740 14.252 -10.326 1.00 97.75 271 LYS A O 1
ATOM 2239 N N . TYR A 1 272 ? 15.635 14.503 -9.553 1.00 96.69 272 TYR A N 1
ATOM 2240 C CA . TYR A 1 272 ? 14.995 13.677 -10.571 1.00 96.69 272 TYR A CA 1
ATOM 2241 C C . TYR A 1 272 ? 14.874 14.432 -11.903 1.00 96.69 272 TYR A C 1
ATOM 2243 O O . TYR A 1 272 ? 14.498 15.602 -11.942 1.00 96.69 272 TYR A O 1
ATOM 2251 N N . LYS A 1 273 ? 15.191 13.754 -13.007 1.00 94.81 273 LYS A N 1
ATOM 2252 C CA . LYS A 1 273 ? 15.175 14.280 -14.378 1.00 94.81 273 LYS A CA 1
ATOM 2253 C C . LYS A 1 273 ? 14.119 13.538 -15.197 1.00 94.81 273 LYS A C 1
ATOM 2255 O O . LYS A 1 273 ? 14.207 12.321 -15.364 1.00 94.81 273 LYS A O 1
ATOM 2260 N N . ASN A 1 274 ? 13.133 14.277 -15.711 1.00 92.31 274 ASN A N 1
ATOM 2261 C CA . ASN A 1 274 ? 11.967 13.747 -16.438 1.00 92.31 274 ASN A CA 1
ATOM 2262 C C . ASN A 1 274 ? 11.276 12.544 -15.752 1.00 92.31 274 ASN A C 1
ATOM 2264 O O . ASN A 1 274 ? 10.999 11.539 -16.417 1.00 92.31 274 ASN A O 1
ATOM 2268 N N . PRO A 1 275 ? 11.000 12.595 -14.434 1.00 93.94 275 PRO A N 1
ATOM 2269 C CA . PRO A 1 275 ? 10.372 11.477 -13.729 1.00 93.94 275 PRO A CA 1
ATOM 2270 C C . PRO A 1 275 ? 8.967 11.140 -14.254 1.00 93.94 275 PRO A C 1
ATOM 2272 O O . PRO A 1 275 ? 8.507 10.010 -14.088 1.00 93.94 275 PRO A O 1
ATOM 2275 N N . GLU A 1 276 ? 8.290 12.071 -14.930 1.00 93.81 276 GLU A N 1
ATOM 2276 C CA . GLU A 1 276 ? 6.968 11.859 -15.519 1.00 93.81 276 GLU A CA 1
ATOM 2277 C C . GLU A 1 276 ? 6.959 10.722 -16.545 1.00 93.81 276 GLU A C 1
ATOM 2279 O O . GLU A 1 276 ? 5.976 9.985 -16.645 1.00 93.81 276 GLU A O 1
ATOM 2284 N N . LYS A 1 277 ? 8.073 10.522 -17.256 1.00 91.75 277 LYS A N 1
ATOM 2285 C CA . LYS A 1 277 ? 8.203 9.488 -18.288 1.00 91.75 277 LYS A CA 1
ATOM 2286 C C . LYS A 1 277 ? 8.043 8.073 -17.729 1.00 91.75 277 LYS A C 1
ATOM 2288 O O . LYS A 1 277 ? 7.584 7.172 -18.428 1.00 91.75 277 LYS A O 1
ATOM 2293 N N . LEU A 1 278 ? 8.355 7.865 -16.447 1.00 91.38 278 LEU A N 1
ATOM 2294 C CA . LEU A 1 278 ? 8.138 6.580 -15.778 1.00 91.38 278 LEU A CA 1
ATOM 2295 C C . LEU A 1 278 ? 6.663 6.162 -15.825 1.00 91.38 278 LEU A C 1
ATOM 2297 O O . LEU A 1 278 ? 6.363 4.970 -15.919 1.00 91.38 278 LEU A O 1
ATOM 2301 N N . MET A 1 279 ? 5.746 7.133 -15.789 1.00 92.06 279 MET A N 1
ATOM 2302 C CA . MET A 1 279 ? 4.307 6.890 -15.726 1.00 92.06 279 MET A CA 1
ATOM 2303 C C . MET A 1 279 ? 3.733 6.357 -17.044 1.00 92.06 279 MET A C 1
ATOM 2305 O O . MET A 1 279 ? 2.727 5.651 -17.017 1.00 92.06 279 MET A O 1
ATOM 2309 N N . GLU A 1 280 ? 4.376 6.629 -18.185 1.00 89.56 280 GLU A N 1
ATOM 2310 C CA . GLU A 1 280 ? 3.900 6.220 -19.521 1.00 89.56 280 GLU A CA 1
ATOM 2311 C C . GLU A 1 280 ? 3.776 4.700 -19.676 1.00 89.56 280 GLU A C 1
ATOM 2313 O O . GLU A 1 280 ? 2.960 4.204 -20.455 1.00 89.56 280 GLU A O 1
ATOM 2318 N N . TYR A 1 281 ? 4.567 3.964 -18.900 1.00 88.75 281 TYR A N 1
ATOM 2319 C CA . TYR A 1 281 ? 4.668 2.513 -18.969 1.00 88.75 281 TYR A CA 1
ATOM 2320 C C . TYR A 1 281 ? 3.972 1.791 -17.807 1.00 88.75 281 TYR A C 1
ATOM 2322 O O . TYR A 1 281 ? 3.943 0.557 -17.775 1.00 88.75 281 TYR A O 1
ATOM 2330 N N . LEU A 1 282 ? 3.383 2.542 -16.869 1.00 91.62 282 LEU A N 1
ATOM 2331 C CA . LEU A 1 282 ? 2.475 1.994 -15.864 1.00 91.62 282 LEU A CA 1
ATOM 2332 C C . LEU A 1 282 ? 1.136 1.644 -16.505 1.00 91.62 282 LEU A C 1
ATOM 2334 O O . LEU A 1 282 ? 0.703 2.258 -17.482 1.00 91.62 282 LEU A O 1
ATOM 2338 N N . THR A 1 283 ? 0.434 0.671 -15.931 1.00 89.56 283 THR A N 1
ATOM 2339 C CA . THR A 1 283 ? -0.853 0.199 -16.472 1.00 89.56 283 THR A CA 1
ATOM 2340 C C . THR A 1 283 ? -1.801 -0.245 -15.373 1.00 89.56 283 THR A C 1
ATOM 2342 O O . THR A 1 283 ? -1.339 -0.495 -14.266 1.00 89.56 283 THR A O 1
ATOM 2345 N N . GLY A 1 284 ? -3.076 -0.459 -15.708 1.00 91.94 284 GLY A N 1
ATOM 2346 C CA . GLY A 1 284 ? -4.049 -0.977 -14.747 1.00 91.94 284 GLY A CA 1
ATOM 2347 C C . GLY A 1 284 ? -4.117 -0.077 -13.506 1.00 91.94 284 GLY A C 1
ATOM 2348 O O . GLY A 1 284 ? -4.023 1.146 -13.667 1.00 91.94 284 GLY A O 1
ATOM 2349 N N . PRO A 1 285 ? -4.205 -0.657 -12.297 1.00 94.25 285 PRO A N 1
ATOM 2350 C CA . PRO A 1 285 ? -4.233 0.104 -11.048 1.00 94.25 285 PRO A CA 1
ATOM 2351 C C . PRO A 1 285 ? -3.053 1.071 -10.876 1.00 94.25 285 PRO A C 1
ATOM 2353 O O . PRO A 1 285 ? -3.244 2.207 -10.451 1.00 94.25 285 PRO A O 1
ATOM 2356 N N . ALA A 1 286 ? -1.834 0.683 -11.268 1.00 94.50 286 ALA A N 1
ATOM 2357 C CA . ALA A 1 286 ? -0.664 1.553 -11.137 1.00 94.50 286 ALA A CA 1
ATOM 2358 C C . ALA A 1 286 ? -0.769 2.827 -11.993 1.00 94.50 286 ALA A C 1
ATOM 2360 O O . ALA A 1 286 ? -0.275 3.884 -11.599 1.00 94.50 286 ALA A O 1
ATOM 2361 N N . LYS A 1 287 ? -1.421 2.751 -13.163 1.00 94.81 287 LYS A N 1
ATOM 2362 C CA . LYS A 1 287 ? -1.641 3.921 -14.030 1.00 94.81 287 LYS A CA 1
ATOM 2363 C C . LYS A 1 287 ? -2.690 4.867 -13.458 1.00 94.81 287 LYS A C 1
ATOM 2365 O O . LYS A 1 287 ? -2.526 6.081 -13.561 1.00 94.81 287 LYS A O 1
ATOM 2370 N N . GLU A 1 288 ? -3.749 4.319 -12.872 1.00 94.25 288 GLU A N 1
ATOM 2371 C CA . GLU A 1 288 ? -4.772 5.095 -12.169 1.00 94.25 288 GLU A CA 1
ATOM 2372 C C . GLU A 1 288 ? -4.149 5.829 -10.978 1.00 94.25 288 GLU A C 1
ATOM 2374 O O . GLU A 1 288 ? -4.177 7.057 -10.940 1.00 94.25 288 GLU A O 1
ATOM 2379 N N . TYR A 1 289 ? -3.424 5.103 -10.120 1.00 93.06 289 TYR A N 1
ATOM 2380 C CA . TYR A 1 289 ? -2.670 5.672 -9.001 1.00 93.06 289 TYR A CA 1
ATOM 2381 C C . TYR A 1 289 ? -1.722 6.801 -9.445 1.00 93.06 289 TYR A C 1
ATOM 2383 O O . TYR A 1 289 ? -1.690 7.874 -8.844 1.00 93.06 289 TYR A O 1
ATOM 2391 N N . ALA A 1 290 ? -0.963 6.596 -10.527 1.00 95.00 290 ALA A N 1
ATOM 2392 C CA . ALA A 1 290 ? -0.071 7.622 -11.067 1.00 95.00 290 ALA A CA 1
ATOM 2393 C C . ALA A 1 290 ? -0.818 8.858 -11.589 1.00 95.00 290 ALA A C 1
ATOM 2395 O O . ALA A 1 290 ? -0.341 9.976 -11.413 1.00 95.00 290 ALA A O 1
ATOM 2396 N N . SER A 1 291 ? -1.987 8.669 -12.203 1.00 93.25 291 SER A N 1
ATOM 2397 C CA . SER A 1 291 ? -2.812 9.768 -12.720 1.00 93.25 291 SER A CA 1
ATOM 2398 C C . SER A 1 291 ? -3.413 10.605 -11.588 1.00 93.25 291 SER A C 1
ATOM 2400 O O . SER A 1 291 ? -3.513 11.822 -11.712 1.00 93.25 291 SER A O 1
ATOM 2402 N N . GLU A 1 292 ? -3.771 9.966 -10.473 1.00 92.19 292 GLU A N 1
ATOM 2403 C CA . GLU A 1 292 ? -4.331 10.632 -9.292 1.00 92.19 292 GLU A CA 1
ATOM 2404 C C . GLU A 1 292 ? -3.275 11.338 -8.432 1.00 92.19 292 GLU A C 1
ATOM 2406 O O . GLU A 1 292 ? -3.568 12.345 -7.783 1.00 92.19 292 GLU A O 1
ATOM 2411 N N . HIS A 1 293 ? -2.050 10.807 -8.390 1.00 92.25 293 HIS A N 1
ATOM 2412 C CA . HIS A 1 293 ? -1.055 11.208 -7.391 1.00 92.25 293 HIS A CA 1
ATOM 2413 C C . HIS A 1 293 ? 0.262 11.760 -7.953 1.00 92.25 293 HIS A C 1
ATOM 2415 O O . HIS A 1 293 ? 1.036 12.360 -7.202 1.00 92.25 293 HIS A O 1
ATOM 2421 N N . GLY A 1 294 ? 0.526 11.587 -9.249 1.00 95.38 294 GLY A N 1
ATOM 2422 C CA . GLY A 1 294 ? 1.727 12.070 -9.927 1.00 95.38 294 GLY A CA 1
ATOM 2423 C C . GLY A 1 294 ? 2.997 11.254 -9.652 1.00 95.38 294 GLY A C 1
ATOM 2424 O O . GLY A 1 294 ? 3.044 10.344 -8.818 1.00 95.38 294 GLY A O 1
ATOM 2425 N N . TRP A 1 295 ? 4.072 11.606 -10.364 1.00 95.56 295 TRP A N 1
ATOM 2426 C CA . TRP A 1 295 ? 5.325 10.842 -10.399 1.00 95.56 295 TRP A CA 1
ATOM 2427 C C . TRP A 1 295 ? 5.984 10.689 -9.022 1.00 95.56 295 TRP A C 1
ATOM 2429 O O . TRP A 1 295 ? 6.509 9.623 -8.701 1.00 95.56 295 TRP A O 1
ATOM 2439 N N . LYS A 1 296 ? 5.922 11.725 -8.175 1.00 96.06 296 LYS A N 1
ATOM 2440 C CA . LYS A 1 296 ? 6.575 11.730 -6.859 1.00 96.06 296 LYS A CA 1
ATOM 2441 C C . LYS A 1 296 ? 6.023 10.620 -5.971 1.00 96.06 296 LYS A C 1
ATOM 2443 O O . LYS A 1 296 ? 6.777 9.896 -5.324 1.00 96.06 296 LYS A O 1
ATOM 2448 N N . LYS A 1 297 ? 4.700 10.433 -5.993 1.00 95.00 297 LYS A N 1
ATOM 2449 C CA . LYS A 1 297 ? 4.021 9.371 -5.244 1.00 95.00 297 LYS A CA 1
ATOM 2450 C C . LYS A 1 297 ? 4.262 7.987 -5.830 1.00 95.00 297 LYS A C 1
ATOM 2452 O O . LYS A 1 297 ? 4.297 7.032 -5.061 1.00 95.00 297 LYS A O 1
ATOM 2457 N N . VAL A 1 298 ? 4.482 7.873 -7.139 1.00 96.38 298 VAL A N 1
ATOM 2458 C CA . VAL A 1 298 ? 4.898 6.618 -7.785 1.00 96.38 298 VAL A CA 1
ATOM 2459 C C . VAL A 1 298 ? 6.307 6.213 -7.350 1.00 96.38 298 VAL A C 1
ATOM 2461 O O . VAL A 1 298 ? 6.502 5.080 -6.925 1.00 96.38 298 VAL A O 1
ATOM 2464 N N . ILE A 1 299 ? 7.288 7.119 -7.419 1.00 96.81 299 ILE A N 1
ATOM 2465 C CA . ILE A 1 299 ? 8.671 6.820 -7.005 1.00 96.81 299 ILE A CA 1
ATOM 2466 C C . ILE A 1 299 ? 8.721 6.483 -5.516 1.00 96.81 299 ILE A C 1
ATOM 2468 O O . ILE A 1 299 ? 9.364 5.510 -5.117 1.00 96.81 299 ILE A O 1
ATOM 2472 N N . HIS A 1 300 ? 8.000 7.242 -4.688 1.00 96.12 300 HIS A N 1
ATOM 2473 C CA . HIS A 1 300 ? 7.887 6.934 -3.267 1.00 96.12 300 HIS A CA 1
ATOM 2474 C C . HIS A 1 300 ? 7.308 5.536 -3.063 1.00 96.12 300 HIS A C 1
ATOM 2476 O O . HIS A 1 300 ? 7.917 4.745 -2.350 1.00 96.12 300 HIS A O 1
ATOM 2482 N N . TYR A 1 301 ? 6.212 5.204 -3.756 1.00 95.75 301 TYR A N 1
ATOM 2483 C CA . TYR A 1 301 ? 5.599 3.878 -3.713 1.00 95.75 301 TYR A CA 1
ATOM 2484 C C . TYR A 1 301 ? 6.583 2.761 -4.054 1.00 95.75 301 TYR A C 1
ATOM 2486 O O . TYR A 1 301 ? 6.821 1.876 -3.237 1.00 95.75 301 TYR A O 1
ATOM 2494 N N . LEU A 1 302 ? 7.225 2.849 -5.219 1.00 96.12 302 LEU A N 1
ATOM 2495 C CA . LEU A 1 302 ? 8.196 1.855 -5.671 1.00 96.12 302 LEU A CA 1
ATOM 2496 C C . LEU A 1 302 ? 9.339 1.671 -4.665 1.00 96.12 302 LEU A C 1
ATOM 2498 O O . LEU A 1 302 ? 9.721 0.543 -4.376 1.00 96.12 302 LEU A O 1
ATOM 2502 N N . THR A 1 303 ? 9.872 2.767 -4.119 1.00 96.81 303 THR A N 1
ATOM 2503 C CA . THR A 1 303 ? 11.027 2.721 -3.210 1.00 96.81 303 THR A CA 1
ATOM 2504 C C . THR A 1 303 ? 10.683 2.146 -1.842 1.00 96.81 303 THR A C 1
ATOM 2506 O O . THR A 1 303 ? 11.415 1.278 -1.371 1.00 96.81 303 THR A O 1
ATOM 2509 N N . TYR A 1 304 ? 9.581 2.558 -1.199 1.00 95.50 304 TYR A N 1
ATOM 2510 C CA . TYR A 1 304 ? 9.238 2.010 0.119 1.00 95.50 304 TYR A CA 1
ATOM 2511 C C . TYR A 1 304 ? 8.772 0.554 0.028 1.00 95.50 304 TYR A C 1
ATOM 2513 O O . TYR A 1 304 ? 9.097 -0.236 0.914 1.00 95.50 304 TYR A O 1
ATOM 2521 N N . ARG A 1 305 ? 8.046 0.171 -1.032 1.00 95.12 305 ARG A N 1
ATOM 2522 C CA . ARG A 1 305 ? 7.579 -1.211 -1.227 1.00 95.12 305 ARG A CA 1
ATOM 2523 C C . ARG A 1 305 ? 8.750 -2.157 -1.472 1.00 95.12 305 ARG A C 1
ATOM 2525 O O . ARG A 1 305 ? 8.874 -3.154 -0.765 1.00 95.12 305 ARG A O 1
ATOM 2532 N N . ALA A 1 306 ? 9.663 -1.780 -2.368 1.00 95.81 306 ALA A N 1
ATOM 2533 C CA . ALA A 1 306 ? 10.904 -2.512 -2.608 1.00 95.81 306 ALA A CA 1
ATOM 2534 C C . ALA A 1 306 ? 11.761 -2.624 -1.336 1.00 95.81 306 ALA A C 1
ATOM 2536 O O . ALA A 1 306 ? 12.173 -3.718 -0.958 1.00 95.81 306 ALA A O 1
ATOM 2537 N N . ALA A 1 307 ? 11.969 -1.519 -0.618 1.00 96.06 307 ALA A N 1
ATOM 2538 C CA . ALA A 1 307 ? 12.698 -1.531 0.647 1.00 96.06 307 ALA A CA 1
ATOM 2539 C C . ALA A 1 307 ? 12.037 -2.426 1.706 1.00 96.06 307 ALA A C 1
ATOM 2541 O O . ALA A 1 307 ? 12.725 -3.150 2.424 1.00 96.06 307 ALA A O 1
ATOM 2542 N N . THR A 1 308 ? 10.702 -2.440 1.764 1.00 94.56 308 THR A N 1
ATOM 2543 C CA . THR A 1 308 ? 9.968 -3.326 2.674 1.00 94.56 308 THR A CA 1
ATOM 2544 C C . THR A 1 308 ? 10.250 -4.790 2.366 1.00 94.56 308 THR A C 1
ATOM 2546 O O . THR A 1 308 ? 10.522 -5.547 3.291 1.00 94.56 308 THR A O 1
ATOM 2549 N N . SER A 1 309 ? 10.233 -5.187 1.091 1.00 93.56 309 SER A N 1
ATOM 2550 C CA . SER A 1 309 ? 10.551 -6.567 0.703 1.00 93.56 309 SER A CA 1
ATOM 2551 C C . SER A 1 309 ? 12.011 -6.961 0.943 1.00 93.56 309 SER A C 1
ATOM 2553 O O . SER A 1 309 ? 12.271 -8.138 1.152 1.00 93.56 309 SER A O 1
ATOM 2555 N N . VAL A 1 310 ? 12.952 -6.007 0.947 1.00 94.44 310 VAL A N 1
ATOM 2556 C CA . VAL A 1 310 ? 14.372 -6.285 1.237 1.00 94.44 310 VAL A CA 1
ATOM 2557 C C . VAL A 1 310 ? 14.613 -6.448 2.741 1.00 94.44 310 VAL A C 1
ATOM 2559 O O . VAL A 1 310 ? 15.373 -7.318 3.157 1.00 94.44 310 VAL A O 1
ATOM 2562 N N . TRP A 1 311 ? 14.004 -5.601 3.575 1.00 93.56 311 TRP A N 1
ATOM 2563 C CA . TRP A 1 311 ? 14.327 -5.538 5.009 1.00 93.56 311 TRP A CA 1
ATOM 2564 C C . TRP A 1 311 ? 13.409 -6.369 5.903 1.00 93.56 311 TRP A C 1
ATOM 2566 O O . TRP A 1 311 ? 13.745 -6.617 7.061 1.00 93.56 311 TRP A O 1
ATOM 2576 N N . PHE A 1 312 ? 12.254 -6.789 5.390 1.00 90.81 312 PHE A N 1
ATOM 2577 C CA . PHE A 1 312 ? 11.239 -7.519 6.141 1.00 90.81 312 PHE A CA 1
ATOM 2578 C C . PHE A 1 312 ? 10.714 -8.702 5.317 1.00 90.81 312 PHE A C 1
ATOM 2580 O O . PHE A 1 312 ? 10.796 -8.675 4.090 1.00 90.81 312 PHE A O 1
ATOM 2587 N N . PRO A 1 313 ? 10.151 -9.745 5.958 1.00 81.88 313 PRO A N 1
ATOM 2588 C CA . PRO A 1 313 ? 9.649 -10.936 5.270 1.00 81.88 313 PRO A CA 1
ATOM 2589 C C . PRO A 1 313 ? 8.349 -10.637 4.502 1.00 81.88 313 PRO A C 1
ATOM 2591 O O . PRO A 1 313 ? 7.250 -10.987 4.931 1.00 81.88 313 PRO A O 1
ATOM 2594 N N . ALA A 1 314 ? 8.472 -9.945 3.370 1.00 81.62 314 ALA A N 1
ATOM 2595 C CA . ALA A 1 314 ? 7.353 -9.418 2.597 1.00 81.62 314 ALA A CA 1
ATOM 2596 C C . ALA A 1 314 ? 7.554 -9.547 1.077 1.00 81.62 314 ALA A C 1
ATOM 2598 O O . ALA A 1 314 ? 7.031 -8.742 0.316 1.00 81.62 314 ALA A O 1
ATOM 2599 N N . GLU A 1 315 ? 8.284 -10.563 0.609 1.00 77.69 315 GLU A N 1
ATOM 2600 C CA . GLU A 1 315 ? 8.584 -10.765 -0.822 1.00 77.69 315 GLU A CA 1
ATOM 2601 C C . GLU A 1 315 ? 7.331 -10.858 -1.711 1.00 77.69 315 GLU A C 1
ATOM 2603 O O . GLU A 1 315 ? 7.347 -10.415 -2.860 1.00 77.69 315 GLU A O 1
ATOM 2608 N N . TRP A 1 316 ? 6.214 -11.360 -1.167 1.00 83.12 316 TRP A N 1
ATOM 2609 C CA . TRP A 1 316 ? 4.926 -11.453 -1.866 1.00 83.12 316 TRP A CA 1
ATOM 2610 C C . TRP A 1 316 ? 4.421 -10.097 -2.394 1.00 83.12 316 TRP A C 1
ATOM 2612 O O . TRP A 1 316 ? 3.688 -10.064 -3.382 1.00 83.12 316 TRP A O 1
ATOM 2622 N N . ILE A 1 317 ? 4.844 -8.982 -1.779 1.00 85.69 317 ILE A N 1
ATOM 2623 C CA . ILE A 1 317 ? 4.534 -7.615 -2.221 1.00 85.69 317 ILE A CA 1
ATOM 2624 C C . ILE A 1 317 ? 4.971 -7.386 -3.671 1.00 85.69 317 ILE A C 1
ATOM 2626 O O . ILE A 1 317 ? 4.257 -6.730 -4.425 1.00 85.69 317 ILE A O 1
ATOM 2630 N N . LEU A 1 318 ? 6.111 -7.944 -4.083 1.00 89.31 318 LEU A N 1
ATOM 2631 C CA . LEU A 1 318 ? 6.681 -7.689 -5.406 1.00 89.31 318 LEU A CA 1
ATOM 2632 C C . LEU A 1 318 ? 5.810 -8.252 -6.530 1.00 89.31 318 LEU A C 1
ATOM 2634 O O . LEU A 1 318 ? 5.652 -7.602 -7.563 1.00 89.31 318 LEU A O 1
ATOM 2638 N N . GLU A 1 319 ? 5.250 -9.448 -6.340 1.00 89.38 319 GLU A N 1
ATOM 2639 C CA . GLU A 1 319 ? 4.362 -10.055 -7.335 1.00 89.38 319 GLU A CA 1
ATOM 2640 C C . GLU A 1 319 ? 3.017 -9.332 -7.381 1.00 89.38 319 GLU A C 1
ATOM 2642 O O . GLU A 1 319 ? 2.550 -9.002 -8.470 1.00 89.38 319 GLU A O 1
ATOM 2647 N N . VAL A 1 320 ? 2.453 -8.971 -6.223 1.00 89.62 320 VAL A N 1
ATOM 2648 C CA . VAL A 1 320 ? 1.215 -8.178 -6.159 1.00 89.62 320 VAL A CA 1
ATOM 2649 C C . VAL A 1 320 ? 1.383 -6.831 -6.867 1.00 89.62 320 VAL A C 1
ATOM 2651 O O . VAL A 1 320 ? 0.563 -6.468 -7.710 1.00 89.62 320 VAL A O 1
ATOM 2654 N N . ASP A 1 321 ? 2.463 -6.100 -6.593 1.00 92.44 321 ASP A N 1
ATOM 2655 C CA . ASP A 1 321 ? 2.699 -4.787 -7.202 1.00 92.44 321 ASP A CA 1
ATOM 2656 C C . ASP A 1 321 ? 2.978 -4.919 -8.711 1.00 92.44 321 ASP A C 1
ATOM 2658 O O . ASP A 1 321 ? 2.530 -4.092 -9.516 1.00 92.44 321 ASP A O 1
ATOM 2662 N N . LYS A 1 322 ? 3.657 -5.997 -9.131 1.00 90.19 322 LYS A N 1
ATOM 2663 C CA . LYS A 1 322 ? 3.858 -6.323 -10.549 1.00 90.19 322 LYS A CA 1
ATOM 2664 C C . LYS A 1 322 ? 2.522 -6.572 -11.255 1.00 90.19 322 LYS A C 1
ATOM 2666 O O . LYS A 1 322 ? 2.307 -6.014 -12.334 1.00 90.19 322 LYS A O 1
ATOM 2671 N N . GLU A 1 323 ? 1.632 -7.366 -10.663 1.00 90.50 323 GLU A N 1
ATOM 2672 C CA . GLU A 1 323 ? 0.288 -7.647 -11.187 1.00 90.50 323 GLU A CA 1
ATOM 2673 C C . GLU A 1 323 ? -0.580 -6.383 -11.255 1.00 90.50 323 GLU A C 1
ATOM 2675 O O . GLU A 1 323 ? -1.319 -6.184 -12.221 1.00 90.50 323 GLU A O 1
ATOM 2680 N N . GLN A 1 324 ? -0.421 -5.471 -10.293 1.00 92.12 324 GLN A N 1
ATOM 2681 C CA . GLN A 1 324 ? -1.069 -4.156 -10.297 1.00 92.12 324 GLN A CA 1
ATOM 2682 C C . GLN A 1 324 ? -0.493 -3.185 -11.339 1.00 92.12 324 GLN A C 1
ATOM 2684 O O . GLN A 1 324 ? -1.057 -2.113 -11.561 1.00 92.12 324 GLN A O 1
ATOM 2689 N N . GLY A 1 325 ? 0.594 -3.553 -12.023 1.00 92.31 325 GLY A N 1
ATOM 2690 C CA . GLY A 1 325 ? 1.169 -2.791 -13.128 1.00 92.31 325 GLY A CA 1
ATOM 2691 C C . GLY A 1 325 ? 2.343 -1.884 -12.758 1.00 92.31 325 GLY A C 1
ATOM 2692 O O . GLY A 1 325 ? 2.742 -1.071 -13.596 1.00 92.31 325 GLY A O 1
ATOM 2693 N N . PHE A 1 326 ? 2.932 -2.027 -11.565 1.00 93.31 326 PHE A N 1
ATOM 2694 C CA . PHE A 1 326 ? 4.178 -1.355 -11.180 1.00 93.31 326 PHE A CA 1
ATOM 2695 C C . PHE A 1 326 ? 5.394 -2.068 -11.791 1.00 93.31 326 PHE A C 1
ATOM 2697 O O . PHE A 1 326 ? 6.144 -2.780 -11.127 1.00 93.31 326 PHE A O 1
ATOM 2704 N N . VAL A 1 327 ? 5.611 -1.866 -13.093 1.00 90.31 327 VAL A N 1
ATOM 2705 C CA . VAL A 1 327 ? 6.600 -2.617 -13.894 1.00 90.31 327 VAL A CA 1
ATOM 2706 C C . VAL A 1 327 ? 8.057 -2.497 -13.422 1.00 90.31 327 VAL A C 1
ATOM 2708 O O . VAL A 1 327 ? 8.872 -3.349 -13.773 1.00 90.31 327 VAL A O 1
ATOM 2711 N N . TYR A 1 328 ? 8.387 -1.478 -12.625 1.00 92.56 328 TYR A N 1
ATOM 2712 C CA . TYR A 1 328 ? 9.746 -1.217 -12.137 1.00 92.56 328 TYR A CA 1
ATOM 2713 C C . TYR A 1 328 ? 10.055 -1.848 -10.777 1.00 92.56 328 TYR A C 1
ATOM 2715 O O . TYR A 1 328 ? 11.210 -1.811 -10.362 1.00 92.56 328 TYR A O 1
ATOM 2723 N N . ILE A 1 329 ? 9.063 -2.412 -10.075 1.00 94.00 329 ILE A N 1
ATOM 2724 C CA . ILE A 1 329 ? 9.212 -2.784 -8.659 1.00 94.00 329 ILE A CA 1
ATOM 2725 C C . ILE A 1 329 ? 10.389 -3.740 -8.412 1.00 94.00 329 ILE A C 1
ATOM 2727 O O . ILE A 1 329 ? 11.165 -3.523 -7.487 1.00 94.00 329 ILE A O 1
ATOM 2731 N N . LYS A 1 330 ? 10.601 -4.723 -9.300 1.00 92.06 330 LYS A N 1
ATOM 2732 C CA . LYS A 1 330 ? 11.733 -5.660 -9.208 1.00 92.06 330 LYS A CA 1
ATOM 2733 C C . LYS A 1 330 ? 13.089 -4.988 -9.431 1.00 92.06 330 LYS A C 1
ATOM 2735 O O . LYS A 1 330 ? 14.030 -5.274 -8.713 1.00 92.06 330 LYS A O 1
ATOM 2740 N N . LEU A 1 331 ? 13.181 -4.049 -10.373 1.00 93.75 331 LEU A N 1
ATOM 2741 C CA . LEU A 1 331 ? 14.433 -3.326 -10.627 1.00 93.75 331 LEU A CA 1
ATOM 2742 C C . LEU A 1 331 ? 14.825 -2.450 -9.430 1.00 93.75 331 LEU A C 1
ATOM 2744 O O . LEU A 1 331 ? 15.997 -2.359 -9.080 1.00 93.75 331 LEU A O 1
ATOM 2748 N N . VAL A 1 332 ? 13.833 -1.821 -8.793 1.00 96.25 332 VAL A N 1
ATOM 2749 C CA . VAL A 1 332 ? 14.048 -1.013 -7.585 1.00 96.25 332 VAL A CA 1
ATOM 2750 C C . VAL A 1 332 ? 14.400 -1.907 -6.394 1.00 96.25 332 VAL A C 1
ATOM 2752 O O . VAL A 1 332 ? 15.288 -1.556 -5.625 1.00 96.25 332 VAL A O 1
ATOM 2755 N N . HIS A 1 333 ? 13.765 -3.075 -6.267 1.00 96.06 333 HIS A N 1
ATOM 2756 C CA . HIS A 1 333 ? 14.142 -4.099 -5.292 1.00 96.06 333 HIS A CA 1
ATOM 2757 C C . HIS A 1 333 ? 15.605 -4.518 -5.446 1.00 96.06 333 HIS A C 1
ATOM 2759 O O . HIS A 1 333 ? 16.361 -4.412 -4.486 1.00 96.06 333 HIS A O 1
ATOM 2765 N N . ASP A 1 334 ? 16.021 -4.901 -6.654 1.00 95.12 334 ASP A N 1
ATOM 2766 C CA . ASP A 1 334 ? 17.383 -5.371 -6.930 1.00 95.12 334 ASP A CA 1
ATOM 2767 C C . ASP A 1 334 ? 18.436 -4.275 -6.713 1.00 95.12 334 ASP A C 1
ATOM 2769 O O . ASP A 1 334 ? 19.598 -4.556 -6.417 1.00 95.12 334 ASP A O 1
ATOM 2773 N N . LEU A 1 335 ? 18.052 -3.004 -6.868 1.00 97.56 335 LEU A N 1
ATOM 2774 C CA . LEU A 1 335 ? 18.901 -1.879 -6.496 1.00 97.56 335 LEU A CA 1
ATOM 2775 C C . LEU A 1 335 ? 19.007 -1.753 -4.976 1.00 97.56 335 LEU A C 1
ATOM 2777 O O . LEU A 1 335 ? 20.112 -1.680 -4.449 1.00 97.56 335 LEU A O 1
ATOM 2781 N N . ILE A 1 336 ? 17.881 -1.735 -4.261 1.00 97.44 336 ILE A N 1
ATOM 2782 C CA . ILE A 1 336 ? 17.869 -1.558 -2.803 1.00 97.44 336 ILE A CA 1
ATOM 2783 C C . ILE A 1 336 ? 18.510 -2.752 -2.085 1.00 97.44 336 ILE A C 1
ATOM 2785 O O . ILE A 1 336 ? 19.150 -2.553 -1.058 1.00 97.44 336 ILE A O 1
ATOM 2789 N N . SER A 1 337 ? 18.444 -3.966 -2.636 1.00 96.69 337 SER A N 1
ATOM 2790 C CA . SER A 1 337 ? 19.134 -5.140 -2.084 1.00 96.69 337 SER A CA 1
ATOM 2791 C C . SER A 1 337 ? 20.662 -5.032 -2.128 1.00 96.69 337 SER A C 1
ATOM 2793 O O . SER A 1 337 ? 21.344 -5.828 -1.493 1.00 96.69 337 SER A O 1
ATOM 2795 N N . GLN A 1 338 ? 21.216 -4.071 -2.878 1.00 97.12 338 GLN A N 1
ATOM 2796 C CA . GLN A 1 338 ? 22.653 -3.775 -2.888 1.00 97.12 338 GLN A CA 1
ATOM 2797 C C . GLN A 1 338 ? 23.077 -2.829 -1.762 1.00 97.12 338 GLN A C 1
ATOM 2799 O O . GLN A 1 338 ? 24.277 -2.599 -1.606 1.00 97.12 338 GLN A O 1
ATOM 2804 N N . TYR A 1 339 ? 22.126 -2.244 -1.025 1.00 97.62 339 TYR A N 1
ATOM 2805 C CA . TYR A 1 339 ? 22.439 -1.431 0.141 1.00 97.62 339 TYR A CA 1
ATOM 2806 C C . TYR A 1 339 ? 23.111 -2.298 1.202 1.00 97.62 339 TYR A C 1
ATOM 2808 O O . TYR A 1 339 ? 22.528 -3.262 1.700 1.00 97.62 339 TYR A O 1
ATOM 2816 N N . ASP A 1 340 ? 24.322 -1.905 1.570 1.00 94.44 340 ASP A N 1
ATOM 2817 C CA . ASP A 1 340 ? 25.067 -2.502 2.665 1.00 94.44 340 ASP A CA 1
ATOM 2818 C C . ASP A 1 340 ? 25.442 -1.390 3.639 1.00 94.44 340 ASP A C 1
ATOM 2820 O O . ASP A 1 340 ? 26.155 -0.449 3.291 1.00 94.44 340 ASP A O 1
ATOM 2824 N N . ARG A 1 341 ? 24.961 -1.495 4.876 1.00 92.94 341 ARG A N 1
ATOM 2825 C CA . ARG A 1 341 ? 25.174 -0.472 5.898 1.00 92.94 341 ARG A CA 1
ATOM 2826 C C . ARG A 1 341 ? 26.653 -0.256 6.220 1.00 92.94 341 ARG A C 1
ATOM 2828 O O . ARG A 1 341 ? 27.043 0.879 6.490 1.00 92.94 341 ARG A O 1
ATOM 2835 N N . ASP A 1 342 ? 27.468 -1.306 6.206 1.00 93.44 342 ASP A N 1
ATOM 2836 C CA . ASP A 1 342 ? 28.886 -1.194 6.560 1.00 93.44 342 ASP A CA 1
ATOM 2837 C C . ASP A 1 342 ? 29.680 -0.485 5.455 1.00 93.44 342 ASP A C 1
ATOM 2839 O O . ASP A 1 342 ? 30.679 0.183 5.726 1.00 93.44 342 ASP A O 1
ATOM 2843 N N . LYS A 1 343 ? 29.199 -0.578 4.210 1.00 95.19 343 LYS A N 1
ATOM 2844 C CA . LYS A 1 343 ? 29.800 0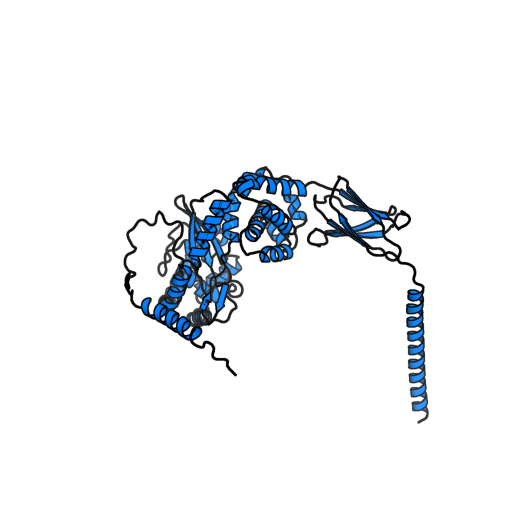.057 3.034 1.00 95.19 343 LYS A CA 1
ATOM 2845 C C . LYS A 1 343 ? 29.252 1.457 2.755 1.00 95.19 343 LYS A C 1
ATOM 2847 O O . LYS A 1 343 ? 30.020 2.365 2.450 1.00 95.19 343 LYS A O 1
ATOM 2852 N N . ASP A 1 344 ? 27.934 1.607 2.777 1.00 95.19 344 ASP A N 1
ATOM 2853 C CA . ASP A 1 344 ? 27.227 2.803 2.317 1.00 95.19 344 ASP A CA 1
ATOM 2854 C C . ASP A 1 344 ? 26.875 3.759 3.468 1.00 95.19 344 ASP A C 1
ATOM 2856 O O . ASP A 1 344 ? 26.549 4.917 3.218 1.00 95.19 344 ASP A O 1
ATOM 2860 N N . GLY A 1 345 ? 26.956 3.312 4.726 1.00 95.00 345 GLY A N 1
ATOM 2861 C CA . GLY A 1 345 ? 26.537 4.099 5.881 1.00 95.00 345 GLY A CA 1
ATOM 2862 C C . GLY A 1 345 ? 25.018 4.102 6.041 1.00 95.00 345 GLY A C 1
ATOM 2863 O O . GLY A 1 345 ? 24.375 3.047 6.035 1.00 95.00 345 GLY A O 1
ATOM 2864 N N . CYS A 1 346 ? 24.421 5.276 6.237 1.00 96.38 346 CYS A N 1
ATOM 2865 C CA . CYS A 1 346 ? 22.977 5.376 6.398 1.00 96.38 346 CYS A CA 1
ATOM 2866 C C . CYS A 1 346 ? 22.290 5.321 5.029 1.00 96.38 346 CYS A C 1
ATOM 2868 O O . CYS A 1 346 ? 22.869 5.581 3.974 1.00 96.38 346 CYS A O 1
ATOM 2870 N N . PHE A 1 347 ? 21.010 4.964 5.020 1.00 97.38 347 PHE A N 1
ATOM 2871 C CA . PHE A 1 347 ? 20.277 4.816 3.767 1.00 97.38 347 PHE A CA 1
ATOM 2872 C C . PHE A 1 347 ? 20.162 6.133 2.983 1.00 97.38 347 PHE A C 1
ATOM 2874 O O . PHE A 1 347 ? 20.048 6.126 1.758 1.00 97.38 347 PHE A O 1
ATOM 2881 N N . ARG A 1 348 ? 20.256 7.276 3.674 1.00 96.56 348 ARG A N 1
ATOM 2882 C CA . ARG A 1 348 ? 20.319 8.600 3.048 1.00 96.56 348 ARG A CA 1
ATOM 2883 C C . ARG A 1 348 ? 21.508 8.729 2.092 1.00 96.56 348 ARG A C 1
ATOM 2885 O O . ARG A 1 348 ? 21.340 9.292 1.015 1.00 96.56 348 ARG A O 1
ATOM 2892 N N . GLU A 1 349 ? 22.678 8.198 2.444 1.00 97.31 349 GLU A N 1
ATOM 2893 C CA . GLU A 1 349 ? 23.879 8.224 1.598 1.00 97.31 349 GLU A CA 1
ATOM 2894 C C . GLU A 1 349 ? 23.786 7.245 0.418 1.00 97.31 349 GLU A C 1
ATOM 2896 O O . GLU A 1 349 ? 24.399 7.476 -0.625 1.00 97.31 349 GLU A O 1
ATOM 2901 N N . PHE A 1 350 ? 22.976 6.189 0.542 1.00 97.94 350 PHE A N 1
ATOM 2902 C CA . PHE A 1 350 ? 22.660 5.276 -0.559 1.00 97.94 350 PHE A CA 1
ATOM 2903 C C . PHE A 1 350 ? 21.632 5.862 -1.540 1.00 97.94 350 PHE A C 1
ATOM 2905 O O . PHE A 1 350 ? 21.685 5.590 -2.741 1.00 97.94 350 PHE A O 1
ATOM 2912 N N . TYR A 1 351 ? 20.714 6.700 -1.053 1.00 97.62 351 TYR A N 1
ATOM 2913 C CA . TYR A 1 351 ? 19.594 7.245 -1.822 1.00 97.62 351 TYR A CA 1
ATOM 2914 C C . TYR A 1 351 ? 19.968 7.921 -3.164 1.00 97.62 351 TYR A C 1
ATOM 2916 O O . TYR A 1 351 ? 19.240 7.721 -4.140 1.00 97.62 351 TYR A O 1
ATOM 2924 N N . PRO A 1 352 ? 21.101 8.647 -3.309 1.00 98.12 352 PRO A N 1
ATOM 2925 C CA . PRO A 1 352 ? 21.559 9.152 -4.604 1.00 98.12 352 PRO A CA 1
ATOM 2926 C C . PRO A 1 352 ? 21.648 8.091 -5.711 1.00 98.12 352 PRO A C 1
ATOM 2928 O O . PRO A 1 352 ? 21.356 8.413 -6.859 1.00 98.12 352 PRO A O 1
ATOM 2931 N N . LYS A 1 353 ? 21.973 6.830 -5.387 1.00 98.12 353 LYS A N 1
ATOM 2932 C CA . LYS A 1 353 ? 22.002 5.727 -6.367 1.00 98.12 353 LYS A CA 1
ATOM 2933 C C . LYS A 1 353 ? 20.608 5.399 -6.907 1.00 98.12 353 LYS A C 1
ATOM 2935 O O . LYS A 1 353 ? 20.470 5.018 -8.064 1.00 98.12 353 LYS A O 1
ATOM 2940 N N . ILE A 1 354 ? 19.564 5.579 -6.094 1.00 98.00 354 ILE A N 1
ATOM 2941 C CA . ILE A 1 354 ? 18.161 5.418 -6.506 1.00 98.00 354 ILE A CA 1
ATOM 2942 C C . ILE A 1 354 ? 17.771 6.533 -7.476 1.00 98.00 354 ILE A C 1
ATOM 2944 O O . ILE A 1 354 ? 17.187 6.268 -8.526 1.00 98.00 354 ILE A O 1
ATOM 2948 N N . VAL A 1 355 ? 18.140 7.776 -7.160 1.00 98.19 355 VAL A N 1
ATOM 2949 C CA . VAL A 1 355 ? 17.924 8.923 -8.052 1.00 98.19 355 VAL A CA 1
ATOM 2950 C C . VAL A 1 355 ? 18.658 8.724 -9.379 1.00 98.19 355 VAL A C 1
ATOM 2952 O O . VAL A 1 355 ? 18.074 8.922 -10.442 1.00 98.19 355 VAL A O 1
ATOM 2955 N N . GLU A 1 356 ? 19.926 8.311 -9.329 1.00 97.56 356 GLU A N 1
ATOM 2956 C CA . GLU A 1 356 ? 20.736 8.013 -10.512 1.00 97.56 356 GLU A CA 1
ATOM 2957 C C . GLU A 1 356 ? 20.112 6.900 -11.353 1.00 97.56 356 GLU A C 1
ATOM 2959 O O . GLU A 1 356 ? 19.978 7.062 -12.564 1.00 97.56 356 GLU A O 1
ATOM 2964 N N . PHE A 1 357 ? 19.644 5.822 -10.722 1.00 96.81 357 PHE A N 1
ATOM 2965 C CA . PHE A 1 357 ? 18.913 4.762 -11.403 1.00 96.81 357 PHE A CA 1
ATOM 2966 C C . PHE A 1 357 ? 17.696 5.310 -12.154 1.00 96.81 357 PHE A C 1
ATOM 2968 O O . PHE A 1 357 ? 17.600 5.112 -13.364 1.00 96.81 357 PHE A O 1
ATOM 2975 N N . PHE A 1 358 ? 16.805 6.050 -11.487 1.00 96.62 358 PHE A N 1
ATOM 2976 C CA . PHE A 1 358 ? 15.622 6.606 -12.149 1.00 96.62 358 PHE A CA 1
ATOM 2977 C C . PHE A 1 358 ? 15.989 7.572 -13.280 1.00 96.62 358 PHE A C 1
ATOM 2979 O O . PHE A 1 358 ? 15.414 7.478 -14.361 1.00 96.62 358 PHE A O 1
ATOM 2986 N N . ASN A 1 359 ? 16.983 8.436 -13.071 1.00 96.12 359 ASN A N 1
ATOM 2987 C CA . ASN A 1 359 ? 17.479 9.348 -14.101 1.00 96.12 359 ASN A CA 1
ATOM 2988 C C . ASN A 1 359 ? 18.062 8.604 -15.305 1.00 96.12 359 ASN A C 1
ATOM 2990 O O . ASN A 1 359 ? 17.844 9.021 -16.436 1.00 96.12 359 ASN A O 1
ATOM 2994 N N . SER A 1 360 ? 18.784 7.506 -15.072 1.00 93.00 360 SER A N 1
ATOM 2995 C CA . SER A 1 360 ? 19.385 6.711 -16.143 1.00 93.00 360 SER A CA 1
ATOM 2996 C C . SER A 1 360 ? 18.319 6.042 -17.008 1.00 93.00 360 SER A C 1
ATOM 2998 O O . SER A 1 360 ? 18.412 6.073 -18.232 1.00 93.00 360 SER A O 1
ATOM 3000 N N . ILE A 1 361 ? 17.260 5.493 -16.399 1.00 92.12 361 ILE A N 1
ATOM 3001 C CA . ILE A 1 361 ? 16.221 4.773 -17.143 1.00 92.12 361 ILE A CA 1
ATOM 3002 C C . ILE A 1 361 ? 15.280 5.720 -17.889 1.00 92.12 361 ILE A C 1
ATOM 3004 O O . ILE A 1 361 ? 14.691 5.306 -18.886 1.00 92.12 361 ILE A O 1
ATOM 3008 N N . THR A 1 362 ? 15.141 6.982 -17.467 1.00 91.75 362 THR A N 1
ATOM 3009 C CA . THR A 1 362 ? 14.304 7.965 -18.174 1.00 91.75 362 THR A CA 1
ATOM 3010 C C . THR A 1 362 ? 14.965 8.554 -19.421 1.00 91.75 362 THR A C 1
ATOM 3012 O O . THR A 1 362 ? 14.260 9.139 -20.250 1.00 91.75 362 THR A O 1
ATOM 3015 N N . GLU A 1 363 ? 16.262 8.331 -19.648 1.00 88.62 363 GLU A N 1
ATOM 3016 C CA . GLU A 1 363 ? 16.947 8.750 -20.876 1.00 88.62 363 GLU A CA 1
ATOM 3017 C C . GLU A 1 363 ? 16.296 8.148 -22.134 1.00 88.62 363 GLU A C 1
ATOM 3019 O O . GLU A 1 363 ? 15.976 6.959 -22.207 1.00 88.62 363 GLU A O 1
ATOM 3024 N N . GLU A 1 364 ? 16.051 8.986 -23.143 1.00 83.38 364 GLU A N 1
ATOM 3025 C CA . GLU A 1 364 ? 15.402 8.577 -24.391 1.00 83.38 364 GLU A CA 1
ATOM 3026 C C . GLU A 1 364 ? 16.314 7.739 -25.269 1.00 83.38 364 GLU A C 1
ATOM 3028 O O . GLU A 1 364 ? 17.345 8.217 -25.729 1.00 83.38 364 GLU A O 1
ATOM 3033 N N . HIS A 1 365 ? 15.875 6.519 -25.572 1.00 90.25 365 HIS A N 1
ATOM 3034 C CA . HIS A 1 365 ? 16.570 5.620 -26.479 1.00 90.25 365 HIS A CA 1
ATOM 3035 C C . HIS A 1 365 ? 15.719 5.286 -27.704 1.00 90.25 365 HIS A C 1
ATOM 3037 O O . HIS A 1 365 ? 14.489 5.169 -27.641 1.00 90.25 365 HIS A O 1
ATOM 3043 N N . THR A 1 366 ? 16.391 5.119 -28.840 1.00 94.12 366 THR A N 1
ATOM 3044 C CA . THR A 1 366 ? 15.801 4.546 -30.051 1.00 94.12 366 THR A CA 1
ATOM 3045 C C . THR A 1 366 ? 16.342 3.137 -30.255 1.00 94.12 366 THR A C 1
ATOM 3047 O O . THR A 1 366 ? 17.549 2.954 -30.379 1.00 94.12 366 THR A O 1
ATOM 3050 N N . LEU A 1 367 ? 15.443 2.155 -30.324 1.00 95.75 367 LEU A N 1
ATOM 3051 C CA . LEU A 1 367 ? 15.740 0.778 -30.711 1.00 95.75 367 LEU A CA 1
ATOM 3052 C C . LEU A 1 367 ? 15.386 0.582 -32.185 1.00 95.75 367 LEU A C 1
ATOM 3054 O O . LEU A 1 367 ? 14.240 0.781 -32.591 1.00 95.75 367 LEU A O 1
ATOM 3058 N N . ILE A 1 368 ? 16.355 0.150 -32.975 1.00 96.94 368 ILE A N 1
ATOM 3059 C CA . ILE A 1 368 ? 16.174 -0.276 -34.357 1.00 96.94 368 ILE A CA 1
ATOM 3060 C C . ILE A 1 368 ? 16.380 -1.785 -34.378 1.00 96.94 368 ILE A C 1
ATOM 3062 O O . ILE A 1 368 ? 17.442 -2.264 -34.003 1.00 96.94 368 ILE A O 1
ATOM 3066 N N . VAL A 1 369 ? 15.366 -2.533 -34.796 1.00 97.62 369 VAL A N 1
ATOM 3067 C CA . VAL A 1 369 ? 15.463 -3.981 -34.989 1.00 97.62 369 VAL A CA 1
ATOM 3068 C C . VAL A 1 369 ? 15.561 -4.247 -36.481 1.00 97.62 369 VAL A C 1
ATOM 3070 O O . VAL A 1 369 ? 14.632 -3.906 -37.216 1.00 97.62 369 VAL A O 1
ATOM 3073 N N . HIS A 1 370 ? 16.672 -4.828 -36.918 1.00 98.25 370 HIS A N 1
ATOM 3074 C CA . HIS A 1 370 ? 16.900 -5.254 -38.295 1.00 98.25 370 HIS A CA 1
ATOM 3075 C C . HIS A 1 370 ? 16.763 -6.770 -38.367 1.00 98.25 370 HIS A C 1
ATOM 3077 O O . HIS A 1 370 ? 17.455 -7.499 -37.666 1.00 98.25 370 HIS A O 1
ATOM 3083 N N . VAL A 1 371 ? 15.803 -7.248 -39.147 1.00 98.06 371 VAL A N 1
ATOM 3084 C CA . VAL A 1 371 ? 15.494 -8.669 -39.266 1.00 98.06 371 VAL A CA 1
ATOM 3085 C C . VAL A 1 371 ? 15.972 -9.164 -40.618 1.00 98.06 371 VAL A C 1
ATOM 3087 O O . VAL A 1 371 ? 15.508 -8.679 -41.653 1.00 98.06 371 VAL A O 1
ATOM 3090 N N . VAL A 1 372 ? 16.861 -10.150 -40.580 1.00 98.06 372 VAL A N 1
ATOM 3091 C CA . VAL A 1 372 ? 17.470 -10.780 -41.756 1.00 98.06 372 VAL A CA 1
ATOM 3092 C C . VAL A 1 372 ? 17.240 -12.289 -41.737 1.00 98.06 372 VAL A C 1
ATOM 3094 O O . VAL A 1 372 ? 16.924 -12.850 -40.687 1.00 98.06 372 VAL A O 1
ATOM 3097 N N . ASP A 1 373 ? 17.362 -12.959 -42.877 1.00 96.62 373 ASP A N 1
ATOM 3098 C CA . ASP A 1 373 ? 17.366 -14.423 -42.951 1.00 96.62 373 ASP A CA 1
ATOM 3099 C C . ASP A 1 373 ? 18.781 -14.999 -42.755 1.00 96.62 373 ASP A C 1
ATOM 3101 O O . ASP A 1 373 ? 19.752 -14.262 -42.571 1.00 96.62 373 ASP A O 1
ATOM 3105 N N . GLU A 1 374 ? 18.934 -16.326 -42.789 1.00 94.81 374 GLU A N 1
ATOM 3106 C CA . GLU A 1 374 ? 20.243 -16.987 -42.661 1.00 94.81 374 GLU A CA 1
ATOM 3107 C C . GLU A 1 374 ? 21.267 -16.635 -43.760 1.00 94.81 374 GLU A C 1
ATOM 3109 O O . GLU A 1 374 ? 22.445 -16.968 -43.620 1.00 94.81 374 GLU A O 1
ATOM 3114 N N . ARG A 1 375 ? 20.846 -15.969 -44.844 1.00 95.06 375 ARG A N 1
ATOM 3115 C CA . ARG A 1 375 ? 21.717 -15.464 -45.915 1.00 95.06 375 ARG A CA 1
ATOM 3116 C C . ARG A 1 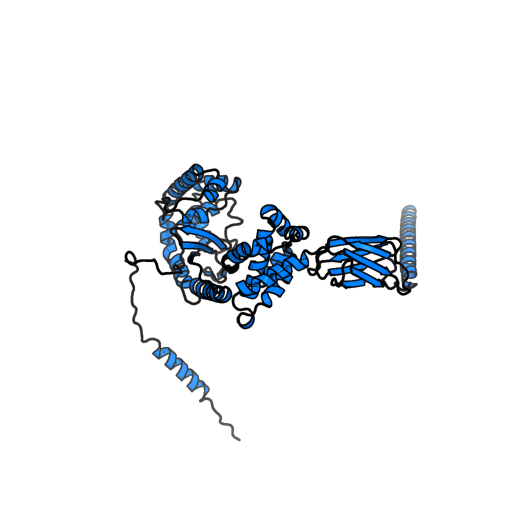375 ? 22.094 -13.995 -45.721 1.00 95.06 375 ARG A C 1
ATOM 3118 O O . ARG A 1 375 ? 22.918 -13.493 -46.479 1.00 95.06 375 ARG A O 1
ATOM 3125 N N . GLY A 1 376 ? 21.538 -13.333 -44.705 1.00 95.06 376 GLY A N 1
ATOM 3126 C CA . GLY A 1 376 ? 21.715 -11.904 -44.460 1.00 95.06 376 GLY A CA 1
ATOM 3127 C C . GLY A 1 376 ? 20.779 -11.020 -45.288 1.00 95.06 376 GLY A C 1
ATOM 3128 O O . GLY A 1 376 ? 20.995 -9.813 -45.341 1.00 95.06 376 GLY A O 1
ATOM 3129 N N . GLU A 1 377 ? 19.755 -11.590 -45.931 1.00 96.94 377 GLU A N 1
ATOM 3130 C CA . GLU A 1 377 ? 18.788 -10.832 -46.730 1.00 96.94 377 GLU A CA 1
ATOM 3131 C C . GLU A 1 377 ? 17.670 -10.260 -45.852 1.00 96.94 377 GLU A C 1
ATOM 3133 O O . GLU A 1 377 ? 17.213 -10.898 -44.901 1.00 96.94 377 GLU A O 1
ATOM 3138 N N . ASP A 1 378 ? 17.190 -9.062 -46.192 1.00 98.25 378 ASP A N 1
ATOM 3139 C CA . ASP A 1 378 ? 16.139 -8.367 -45.446 1.00 98.25 378 ASP A CA 1
ATOM 3140 C C . ASP A 1 378 ? 14.830 -9.174 -45.398 1.00 98.25 378 ASP A C 1
ATOM 3142 O O . ASP A 1 378 ? 14.296 -9.590 -46.429 1.00 98.25 378 ASP A O 1
ATOM 3146 N N . VAL A 1 379 ? 14.235 -9.314 -44.205 1.00 97.44 379 VAL A N 1
ATOM 3147 C CA . VAL A 1 379 ? 12.943 -10.000 -44.023 1.00 97.44 379 VAL A CA 1
ATOM 3148 C C . VAL A 1 379 ? 11.819 -8.979 -43.815 1.00 97.44 379 VAL A C 1
ATOM 3150 O O . VAL A 1 379 ? 11.588 -8.517 -42.689 1.00 97.44 379 VAL A O 1
ATOM 3153 N N . PRO A 1 380 ? 11.063 -8.612 -44.868 1.00 97.44 380 PRO A N 1
ATOM 3154 C CA . PRO A 1 380 ? 9.978 -7.650 -44.753 1.00 97.44 380 PRO A CA 1
ATOM 3155 C C . PRO A 1 380 ? 8.720 -8.247 -44.113 1.00 97.44 380 PRO A C 1
ATOM 3157 O O . PRO A 1 380 ? 8.389 -9.428 -44.266 1.00 97.44 380 PRO A O 1
ATOM 3160 N N . ASN A 1 381 ? 7.931 -7.385 -43.468 1.00 97.44 381 ASN A N 1
ATOM 3161 C CA . ASN A 1 381 ? 6.678 -7.742 -42.803 1.00 97.44 381 ASN A CA 1
ATOM 3162 C C . ASN A 1 381 ? 6.829 -8.845 -41.734 1.00 97.44 381 ASN A C 1
ATOM 3164 O O . ASN A 1 381 ? 5.881 -9.608 -41.517 1.00 97.44 381 ASN A O 1
ATOM 3168 N N . ALA A 1 382 ? 8.002 -8.970 -41.111 1.00 97.31 382 ALA A N 1
ATOM 3169 C CA . ALA A 1 382 ? 8.195 -9.731 -39.883 1.00 97.31 382 ALA A CA 1
ATOM 3170 C C . ALA A 1 382 ? 7.587 -8.955 -38.713 1.00 97.31 382 ALA A C 1
ATOM 3172 O O . ALA A 1 382 ? 7.687 -7.730 -38.649 1.00 97.31 382 ALA A O 1
ATOM 3173 N N . VAL A 1 383 ? 6.932 -9.660 -37.797 1.00 98.06 383 VAL A N 1
ATOM 3174 C CA . VAL A 1 383 ? 6.361 -9.077 -36.584 1.00 98.06 383 VAL A CA 1
ATOM 3175 C C . VAL A 1 383 ? 7.456 -8.999 -35.534 1.00 98.06 383 VAL A C 1
ATOM 3177 O O . VAL A 1 383 ? 8.036 -10.022 -35.178 1.00 98.06 383 VAL A O 1
ATOM 3180 N N . VAL A 1 384 ? 7.704 -7.799 -35.021 1.00 97.81 384 VAL A N 1
ATOM 3181 C CA . VAL A 1 384 ? 8.638 -7.514 -33.932 1.00 97.81 384 VAL A CA 1
ATOM 3182 C C . VAL A 1 384 ? 7.838 -7.054 -32.720 1.00 97.81 384 VAL A C 1
ATOM 3184 O O . VAL A 1 384 ? 7.213 -5.991 -32.733 1.00 97.81 384 VAL A O 1
ATOM 3187 N N . GLU A 1 385 ? 7.848 -7.861 -31.668 1.00 97.19 385 GLU A N 1
ATOM 3188 C CA . GLU A 1 385 ? 7.236 -7.581 -30.375 1.00 97.19 385 GLU A CA 1
ATOM 3189 C C . GLU A 1 385 ? 8.322 -7.253 -29.350 1.00 97.19 385 GLU A C 1
ATOM 3191 O O . GLU A 1 385 ? 9.251 -8.031 -29.150 1.00 97.19 385 GLU A O 1
ATOM 3196 N N . VAL A 1 386 ? 8.187 -6.115 -28.670 1.00 94.12 386 VAL A N 1
ATOM 3197 C CA . VAL A 1 386 ? 9.107 -5.688 -27.611 1.00 94.12 386 VAL A CA 1
ATOM 3198 C C . VAL A 1 386 ? 8.413 -5.806 -26.260 1.00 94.12 386 VAL A C 1
ATOM 3200 O O . VAL A 1 386 ? 7.327 -5.255 -26.058 1.00 94.12 386 VAL A O 1
ATOM 3203 N N . ASN A 1 387 ? 9.057 -6.509 -25.332 1.00 91.12 387 ASN A N 1
ATOM 3204 C CA . ASN A 1 387 ? 8.578 -6.771 -23.981 1.00 91.12 387 ASN A CA 1
ATOM 3205 C C . ASN A 1 387 ? 9.524 -6.168 -22.926 1.00 91.12 387 ASN A C 1
ATOM 3207 O O . ASN A 1 387 ? 10.745 -6.195 -23.091 1.00 91.12 387 ASN A O 1
ATOM 3211 N N . PHE A 1 388 ? 8.965 -5.672 -21.821 1.00 84.06 388 PHE A N 1
ATOM 3212 C CA . PHE A 1 388 ? 9.707 -5.275 -20.618 1.00 84.06 388 PHE A CA 1
ATOM 3213 C C . PHE A 1 388 ? 10.433 -6.467 -19.965 1.00 84.06 388 PHE A C 1
ATOM 3215 O O . PHE A 1 388 ? 10.057 -7.615 -20.214 1.00 84.06 388 PHE A O 1
ATOM 3222 N N . PRO A 1 389 ? 11.391 -6.226 -19.041 1.00 78.38 389 PRO A N 1
ATOM 3223 C CA . PRO A 1 389 ? 11.970 -7.268 -18.185 1.00 78.38 389 PRO A CA 1
ATOM 3224 C C . PRO A 1 389 ? 10.928 -8.073 -17.406 1.00 78.38 389 PRO A C 1
ATOM 3226 O O . PRO A 1 389 ? 11.147 -9.237 -17.100 1.00 78.38 389 PRO A O 1
ATOM 3229 N N . SER A 1 390 ? 9.777 -7.466 -17.109 1.00 70.94 390 SER A N 1
ATOM 3230 C CA . SER A 1 390 ? 8.635 -8.115 -16.463 1.00 70.94 390 SER A CA 1
ATOM 3231 C C . SER A 1 390 ? 7.853 -9.067 -17.381 1.00 70.94 390 SER A C 1
ATOM 3233 O O . SER A 1 390 ? 6.803 -9.555 -16.966 1.00 70.94 390 SER A O 1
ATOM 3235 N N . GLU A 1 391 ? 8.350 -9.312 -18.601 1.00 76.38 391 GLU A N 1
ATOM 3236 C CA . GLU A 1 391 ? 7.741 -10.100 -19.688 1.00 76.38 391 GLU A CA 1
ATOM 3237 C C . GLU A 1 391 ? 6.463 -9.492 -20.275 1.00 76.38 391 GLU A C 1
ATOM 3239 O O . GLU A 1 391 ? 5.729 -10.119 -21.037 1.00 76.38 391 GLU A O 1
ATOM 3244 N N . ARG A 1 392 ? 6.211 -8.224 -19.958 1.00 79.75 392 ARG A N 1
ATOM 3245 C CA . ARG A 1 392 ? 5.040 -7.496 -20.424 1.00 79.75 392 ARG A CA 1
ATOM 3246 C C . ARG A 1 392 ? 5.267 -6.875 -21.799 1.00 79.75 392 ARG A C 1
ATOM 3248 O O . ARG A 1 392 ? 6.203 -6.097 -21.969 1.00 79.75 392 ARG A O 1
ATOM 3255 N N . LYS A 1 393 ? 4.334 -7.089 -22.726 1.00 86.94 393 LYS A N 1
ATOM 3256 C CA . LYS A 1 393 ? 4.323 -6.435 -24.041 1.00 86.94 393 LYS A CA 1
ATOM 3257 C C . LYS A 1 393 ? 4.174 -4.919 -23.962 1.00 86.94 393 LYS A C 1
ATOM 3259 O O . LYS A 1 393 ? 3.258 -4.413 -23.315 1.00 86.94 393 LYS A O 1
ATOM 3264 N N . ILE A 1 394 ? 5.062 -4.223 -24.669 1.00 86.25 394 ILE A N 1
ATOM 3265 C CA . ILE A 1 394 ? 5.113 -2.761 -24.792 1.00 86.25 394 ILE A CA 1
ATOM 3266 C C . ILE A 1 394 ? 4.556 -2.335 -26.143 1.00 86.25 394 ILE A C 1
ATOM 3268 O O . ILE A 1 394 ? 3.661 -1.500 -26.223 1.00 86.25 394 ILE A O 1
ATOM 3272 N N . ALA A 1 395 ? 5.097 -2.913 -27.213 1.00 90.94 395 ALA A N 1
ATOM 3273 C CA . ALA A 1 395 ? 4.782 -2.516 -28.571 1.00 90.94 395 ALA A CA 1
ATOM 3274 C C . ALA A 1 395 ? 4.968 -3.682 -29.540 1.00 90.94 395 ALA A C 1
ATOM 3276 O O . ALA A 1 395 ? 5.791 -4.573 -29.326 1.00 90.94 395 ALA A O 1
ATOM 3277 N N . THR A 1 396 ? 4.228 -3.620 -30.641 1.00 95.75 396 THR A N 1
ATOM 3278 C CA . THR A 1 396 ? 4.374 -4.524 -31.779 1.00 95.75 396 THR A CA 1
ATOM 3279 C C . THR A 1 396 ? 4.468 -3.688 -33.047 1.00 95.75 396 THR A C 1
ATOM 3281 O O . THR A 1 396 ? 3.669 -2.770 -33.241 1.00 95.75 396 THR A O 1
ATOM 3284 N N . LYS A 1 397 ? 5.450 -3.982 -33.900 1.00 97.69 397 LYS A N 1
ATOM 3285 C CA . LYS A 1 397 ? 5.615 -3.362 -35.220 1.00 97.69 397 LYS A CA 1
ATOM 3286 C C . LYS A 1 397 ? 5.947 -4.412 -36.268 1.00 97.69 397 LYS A C 1
ATOM 3288 O O . LYS A 1 397 ? 6.412 -5.497 -35.938 1.00 97.69 397 LYS A O 1
ATOM 3293 N N . TRP A 1 398 ? 5.727 -4.060 -37.527 1.00 97.94 398 TRP A N 1
ATOM 3294 C CA . TRP A 1 398 ? 6.147 -4.858 -38.671 1.00 97.94 398 TRP A CA 1
ATOM 3295 C C . TRP A 1 398 ? 7.414 -4.260 -39.265 1.00 97.94 398 TRP A C 1
ATOM 3297 O O . TRP A 1 398 ? 7.552 -3.034 -39.307 1.00 97.94 398 TRP A O 1
ATOM 3307 N N . THR A 1 399 ? 8.320 -5.115 -39.730 1.00 98.19 399 THR A N 1
ATOM 3308 C CA . THR A 1 399 ? 9.483 -4.666 -40.491 1.00 98.19 399 THR A CA 1
ATOM 3309 C C . THR A 1 399 ? 9.063 -4.101 -41.845 1.00 98.19 399 THR A C 1
ATOM 3311 O O . THR A 1 399 ? 8.133 -4.596 -42.490 1.00 98.19 399 THR A O 1
ATOM 3314 N N . ASN A 1 400 ? 9.738 -3.038 -42.280 1.00 97.75 400 ASN A N 1
ATOM 3315 C CA . ASN A 1 400 ? 9.536 -2.443 -43.598 1.00 97.75 400 ASN A CA 1
ATOM 3316 C C . ASN A 1 400 ? 10.200 -3.291 -44.707 1.00 97.75 400 ASN A C 1
ATOM 3318 O O . ASN A 1 400 ? 10.635 -4.415 -44.476 1.00 97.75 400 ASN A O 1
ATOM 3322 N N . LYS A 1 401 ? 10.282 -2.749 -45.931 1.00 97.31 401 LYS A N 1
ATOM 3323 C CA . LYS A 1 401 ? 10.921 -3.429 -47.074 1.00 97.31 401 LYS A CA 1
ATOM 3324 C C . LYS A 1 401 ? 12.401 -3.765 -46.856 1.00 97.31 401 LYS A C 1
ATOM 3326 O O . LYS A 1 401 ? 12.880 -4.679 -47.505 1.00 97.31 401 LYS A O 1
ATOM 3331 N N . SER A 1 402 ? 13.073 -3.045 -45.964 1.00 97.56 402 SER A N 1
ATOM 3332 C CA . SER A 1 402 ? 14.483 -3.229 -45.614 1.00 97.56 402 SER A CA 1
ATOM 3333 C C . SER A 1 402 ? 14.657 -4.025 -44.317 1.00 97.56 402 SER A C 1
ATOM 3335 O O . SER A 1 402 ? 15.609 -3.805 -43.584 1.00 97.56 402 SER A O 1
ATOM 3337 N N . GLY A 1 403 ? 13.670 -4.840 -43.924 1.00 97.38 403 GLY A N 1
ATOM 3338 C CA . GLY A 1 403 ? 13.765 -5.655 -42.709 1.00 97.38 403 GLY A CA 1
ATOM 3339 C C . GLY A 1 403 ? 13.776 -4.864 -41.391 1.00 97.38 403 GLY A C 1
ATOM 3340 O O . GLY A 1 403 ? 14.005 -5.449 -40.339 1.00 97.38 403 GLY A O 1
ATOM 3341 N N . ILE A 1 404 ? 13.494 -3.555 -41.393 1.00 98.12 404 ILE A N 1
ATOM 3342 C CA . ILE A 1 404 ? 13.683 -2.690 -40.215 1.00 98.12 404 ILE A CA 1
ATOM 3343 C C . ILE A 1 404 ? 12.365 -2.368 -39.499 1.00 98.12 404 ILE A C 1
ATOM 3345 O O . ILE A 1 404 ? 11.392 -1.938 -40.126 1.00 98.12 404 ILE A O 1
ATOM 3349 N N . ALA A 1 405 ? 12.368 -2.465 -38.167 1.00 97.81 405 ALA A N 1
ATOM 3350 C CA . ALA A 1 405 ? 11.354 -1.919 -37.265 1.00 97.81 405 ALA A CA 1
ATOM 3351 C C . ALA A 1 405 ? 11.989 -0.936 -36.261 1.00 97.81 405 ALA A C 1
ATOM 3353 O O . ALA A 1 405 ? 12.953 -1.268 -35.579 1.00 97.81 405 ALA A O 1
ATOM 3354 N N . VAL A 1 406 ? 11.440 0.281 -36.142 1.00 97.31 406 VAL A N 1
ATOM 3355 C CA . VAL A 1 406 ? 11.994 1.344 -35.274 1.00 97.31 406 VAL A CA 1
ATOM 3356 C C . VAL A 1 406 ? 11.070 1.629 -34.093 1.00 97.31 406 VAL A C 1
ATOM 3358 O O . VAL A 1 406 ? 9.901 1.970 -34.290 1.00 97.31 406 VAL A O 1
ATOM 3361 N N . PHE A 1 407 ? 11.596 1.584 -32.873 1.00 95.44 407 PHE A N 1
ATOM 3362 C CA . PHE A 1 407 ? 10.919 1.934 -31.624 1.00 95.44 407 PHE A CA 1
ATOM 3363 C C . PHE A 1 407 ? 11.618 3.147 -31.002 1.00 95.44 407 PHE A C 1
ATOM 3365 O O . PHE A 1 407 ? 12.815 3.115 -30.738 1.00 95.44 407 PHE A O 1
ATOM 3372 N N . LYS A 1 408 ? 10.876 4.238 -30.810 1.00 93.12 408 LYS A N 1
ATOM 3373 C CA . LYS A 1 408 ? 11.389 5.504 -30.264 1.00 93.12 408 LYS A CA 1
ATOM 3374 C C . LYS A 1 408 ? 10.916 5.685 -28.825 1.00 93.12 408 LYS A C 1
ATOM 3376 O O . LYS A 1 408 ? 9.960 5.028 -28.421 1.00 93.12 408 LYS A O 1
ATOM 3381 N N . ASN A 1 409 ? 11.543 6.616 -28.109 1.00 88.75 409 ASN A N 1
ATOM 3382 C CA . ASN A 1 409 ? 11.189 7.017 -26.742 1.00 88.75 409 ASN A CA 1
ATOM 3383 C C . ASN A 1 409 ? 11.267 5.867 -25.726 1.00 88.75 409 ASN A C 1
ATOM 3385 O O . ASN A 1 409 ? 10.595 5.891 -24.694 1.00 88.75 409 ASN A O 1
ATOM 3389 N N . MET A 1 410 ? 12.109 4.871 -26.004 1.00 90.50 410 MET A N 1
ATOM 3390 C CA . MET A 1 410 ? 12.339 3.744 -25.108 1.00 90.50 410 MET A CA 1
ATOM 3391 C C . MET A 1 410 ? 13.061 4.231 -23.840 1.00 90.50 410 MET A C 1
ATOM 3393 O O . MET A 1 410 ? 13.780 5.236 -23.872 1.00 90.50 410 MET A O 1
ATOM 3397 N N . LEU A 1 411 ? 12.835 3.538 -22.724 1.00 90.62 411 LEU A N 1
ATOM 3398 C CA . LEU A 1 411 ? 13.571 3.737 -21.470 1.00 90.62 411 LEU A CA 1
ATOM 3399 C C . LEU A 1 411 ? 14.917 3.018 -21.542 1.00 90.62 411 LEU A C 1
ATOM 3401 O O . LEU A 1 411 ? 15.023 2.004 -22.222 1.00 90.62 411 LEU A O 1
ATOM 3405 N N . ASN A 1 412 ? 15.931 3.475 -20.812 1.00 90.69 412 ASN A N 1
ATOM 3406 C CA . ASN A 1 412 ? 17.231 2.801 -20.788 1.00 90.69 412 ASN A CA 1
ATOM 3407 C C . ASN A 1 412 ? 17.201 1.507 -19.948 1.00 90.69 412 ASN A C 1
ATOM 3409 O O . ASN A 1 412 ? 17.714 1.444 -18.833 1.00 90.69 412 ASN A O 1
ATOM 3413 N N . LEU A 1 413 ? 16.529 0.477 -20.455 1.00 89.69 413 LEU A N 1
ATOM 3414 C CA . LEU A 1 413 ? 16.315 -0.801 -19.782 1.00 89.69 413 LEU A CA 1
ATOM 3415 C C . LEU A 1 413 ? 16.755 -1.968 -20.666 1.00 89.69 413 LEU A C 1
ATOM 3417 O O . LEU A 1 413 ? 17.096 -1.815 -21.837 1.00 89.69 413 LEU A O 1
ATOM 3421 N N . SER A 1 414 ? 16.744 -3.165 -20.082 1.00 89.94 414 SER A N 1
ATOM 3422 C CA . SER A 1 414 ? 16.804 -4.393 -20.874 1.00 89.94 414 SER A CA 1
ATOM 3423 C C . SER A 1 414 ? 15.413 -4.751 -21.398 1.00 89.94 414 SER A C 1
ATOM 3425 O O . SER A 1 414 ? 14.414 -4.539 -20.716 1.00 89.94 414 SER A O 1
ATOM 3427 N N . TYR A 1 415 ? 15.338 -5.322 -22.592 1.00 92.06 415 TYR A N 1
ATOM 3428 C CA . TYR A 1 415 ? 14.097 -5.710 -23.254 1.00 92.06 415 TYR A CA 1
ATOM 3429 C C . TYR A 1 415 ? 14.188 -7.141 -23.759 1.00 92.06 415 TYR A C 1
ATOM 3431 O O . TYR A 1 415 ? 15.268 -7.631 -24.075 1.00 92.06 415 TYR A O 1
ATOM 3439 N N . TH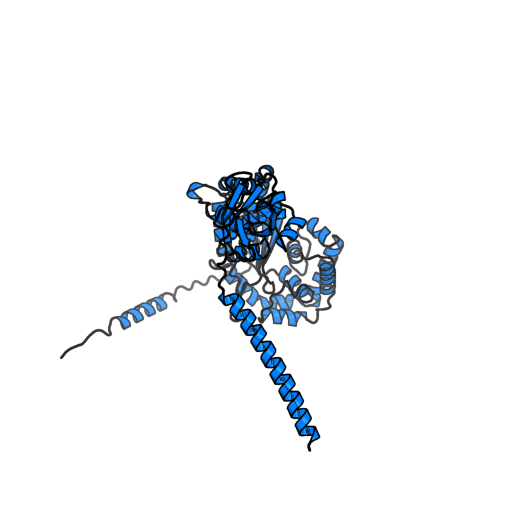R A 1 416 ? 13.043 -7.807 -23.868 1.00 95.06 416 THR A N 1
ATOM 3440 C CA . THR A 1 416 ? 12.933 -9.074 -24.597 1.00 95.06 416 THR A CA 1
ATOM 3441 C C . THR A 1 416 ? 12.229 -8.813 -25.921 1.00 95.06 416 THR A C 1
ATOM 3443 O O . THR A 1 416 ? 11.079 -8.373 -25.930 1.00 95.06 416 THR A O 1
ATOM 3446 N N . ILE A 1 417 ? 12.902 -9.084 -27.035 1.00 96.69 417 ILE A N 1
ATOM 3447 C CA . ILE A 1 417 ? 12.366 -8.907 -28.384 1.00 96.69 417 ILE A CA 1
ATOM 3448 C C . ILE A 1 417 ? 11.975 -10.274 -28.926 1.00 96.69 417 ILE A C 1
ATOM 3450 O O . ILE A 1 417 ? 12.811 -11.172 -28.999 1.00 96.69 417 ILE A O 1
ATOM 3454 N N . LYS A 1 418 ? 10.710 -10.427 -29.313 1.00 96.75 418 LYS A N 1
ATOM 3455 C CA . LYS A 1 418 ? 10.202 -11.607 -30.012 1.00 96.75 418 LYS A CA 1
ATOM 3456 C C . LYS A 1 418 ? 9.957 -11.243 -31.466 1.00 96.75 418 LYS A C 1
ATOM 3458 O O . LYS A 1 418 ? 9.298 -10.250 -31.762 1.00 96.75 418 LYS A O 1
ATOM 3463 N N . THR A 1 419 ? 10.480 -12.052 -32.369 1.00 97.06 419 THR A N 1
ATOM 3464 C CA . THR A 1 419 ? 10.355 -11.869 -33.814 1.00 97.06 419 THR A CA 1
ATOM 3465 C C . THR A 1 419 ? 9.710 -13.097 -34.432 1.00 97.06 419 THR A C 1
ATOM 3467 O O . THR A 1 419 ? 10.009 -14.225 -34.040 1.00 97.06 419 THR A O 1
ATOM 3470 N N . SER A 1 420 ? 8.773 -12.877 -35.352 1.00 96.44 420 SER A N 1
ATOM 3471 C CA . SER A 1 420 ? 8.030 -13.959 -36.000 1.00 96.44 420 SER A CA 1
ATOM 3472 C C . SER A 1 420 ? 7.631 -13.602 -37.426 1.00 96.44 420 SER A C 1
ATOM 3474 O O . SER A 1 420 ? 7.293 -12.454 -37.732 1.00 96.44 420 SER A O 1
ATOM 3476 N N . LYS A 1 421 ? 7.654 -14.599 -38.311 1.00 96.31 421 LYS A N 1
ATOM 3477 C CA . LYS A 1 421 ? 7.208 -14.486 -39.700 1.00 96.31 421 LYS A CA 1
ATOM 3478 C C . LYS A 1 421 ? 6.788 -15.863 -40.207 1.00 96.31 421 LYS A C 1
ATOM 3480 O O . LYS A 1 421 ? 7.471 -16.847 -39.960 1.00 96.31 421 LYS A O 1
ATOM 3485 N N . GLN A 1 422 ? 5.674 -15.945 -40.935 1.00 94.00 422 GLN A N 1
ATOM 3486 C CA . GLN A 1 422 ? 5.273 -17.197 -41.581 1.00 94.00 422 GLN A CA 1
ATOM 3487 C C . GLN A 1 422 ? 6.372 -17.680 -42.538 1.00 94.00 422 GLN A C 1
ATOM 3489 O O . GLN A 1 422 ? 6.859 -16.895 -43.349 1.00 94.00 422 GLN A O 1
ATOM 3494 N N . GLY A 1 423 ? 6.729 -18.963 -42.443 1.00 92.12 423 GLY A N 1
ATOM 3495 C CA . GLY A 1 423 ? 7.849 -19.555 -43.182 1.00 92.12 423 GLY A CA 1
ATOM 3496 C C . GLY A 1 423 ? 9.198 -19.462 -42.461 1.00 92.12 423 GLY A C 1
ATOM 3497 O O . GLY A 1 423 ? 10.182 -19.978 -42.979 1.00 92.12 423 GLY A O 1
ATOM 3498 N N . TYR A 1 424 ? 9.241 -18.859 -41.269 1.00 94.88 424 TYR A N 1
ATOM 3499 C CA . TYR A 1 424 ? 10.442 -18.707 -40.449 1.00 94.88 424 TYR A CA 1
ATOM 3500 C C . TYR A 1 424 ? 10.208 -19.209 -39.022 1.00 94.88 424 TYR A C 1
ATOM 3502 O O . TYR A 1 424 ? 9.081 -19.196 -38.518 1.00 94.88 424 TYR A O 1
ATOM 3510 N N . GLU A 1 425 ? 11.276 -19.651 -38.365 1.00 93.94 425 GLU A N 1
ATOM 3511 C CA . GLU A 1 425 ? 11.252 -20.001 -36.947 1.00 93.94 425 GLU A CA 1
ATOM 3512 C C . GLU A 1 425 ? 11.186 -18.737 -36.084 1.00 93.94 425 GLU A C 1
ATOM 3514 O O . GLU A 1 425 ? 11.891 -17.761 -36.330 1.00 93.94 425 GLU A O 1
ATOM 3519 N N . ASN A 1 426 ? 10.350 -18.739 -35.044 1.00 94.62 426 ASN A N 1
ATOM 3520 C CA . ASN A 1 426 ? 10.256 -17.600 -34.131 1.00 94.62 426 ASN A CA 1
ATOM 3521 C C . ASN A 1 426 ? 11.543 -17.455 -33.313 1.00 94.62 426 ASN A C 1
ATOM 3523 O O . ASN A 1 426 ? 12.043 -18.434 -32.760 1.00 94.62 426 ASN A O 1
ATOM 3527 N N . LYS A 1 427 ? 12.018 -16.221 -33.129 1.00 96.62 427 LYS A N 1
ATOM 3528 C CA . LYS A 1 427 ? 13.226 -15.944 -32.342 1.00 96.62 427 LYS A CA 1
ATOM 3529 C C . LYS A 1 427 ? 12.960 -14.960 -31.219 1.00 96.62 427 LYS A C 1
ATOM 3531 O O . LYS A 1 427 ? 12.244 -13.976 -31.394 1.00 96.62 427 LYS A O 1
ATOM 3536 N N . THR A 1 428 ? 13.556 -15.233 -30.061 1.00 96.06 428 THR A N 1
ATOM 3537 C CA . THR A 1 428 ? 13.492 -14.370 -28.878 1.00 96.06 428 THR A CA 1
ATOM 3538 C C . THR A 1 428 ? 14.903 -13.993 -28.448 1.00 96.06 428 THR A C 1
ATOM 3540 O O . THR A 1 428 ? 15.727 -14.879 -28.236 1.00 96.06 428 THR A O 1
ATOM 3543 N N . VAL A 1 429 ? 15.178 -12.699 -28.299 1.00 95.69 429 VAL A N 1
ATOM 3544 C CA . VAL A 1 429 ? 16.477 -12.179 -27.842 1.00 95.69 429 VAL A CA 1
ATOM 3545 C C . VAL A 1 429 ? 16.293 -11.204 -26.683 1.00 95.69 429 VAL A C 1
ATOM 3547 O O . VAL A 1 429 ? 15.271 -10.522 -26.592 1.00 95.69 429 VAL A O 1
ATOM 3550 N N . LYS A 1 430 ? 17.278 -11.143 -25.783 1.00 95.12 430 LYS A N 1
ATOM 3551 C CA . LYS A 1 430 ? 17.346 -10.127 -24.727 1.00 95.12 430 LYS A CA 1
ATOM 3552 C C . LYS A 1 430 ? 18.324 -9.043 -25.155 1.00 95.12 430 LYS A C 1
ATOM 3554 O O . LYS A 1 430 ? 19.470 -9.351 -25.453 1.00 95.12 430 LYS A O 1
ATOM 3559 N N . VAL A 1 431 ? 17.875 -7.796 -25.141 1.00 93.19 431 VAL A N 1
ATOM 3560 C CA . VAL A 1 431 ? 18.650 -6.634 -25.579 1.00 93.19 431 VAL A CA 1
ATOM 3561 C C . VAL A 1 431 ? 18.830 -5.685 -24.413 1.00 93.19 431 VAL A C 1
ATOM 3563 O O . VAL A 1 431 ? 17.877 -5.410 -23.689 1.00 93.19 431 VAL A O 1
ATOM 3566 N N . LYS A 1 432 ? 20.039 -5.159 -24.247 1.00 90.88 432 LYS A N 1
ATOM 3567 C CA . LYS A 1 432 ? 20.332 -4.019 -23.378 1.00 90.88 432 LYS A CA 1
ATOM 3568 C C . LYS A 1 432 ? 20.946 -2.937 -24.250 1.00 90.88 432 LYS A C 1
ATOM 3570 O O . LYS A 1 432 ? 21.809 -3.245 -25.066 1.00 90.88 432 LYS A O 1
ATOM 3575 N N . PHE A 1 433 ? 20.510 -1.696 -24.076 1.00 87.38 433 PHE A N 1
ATOM 3576 C CA . PHE A 1 433 ? 21.052 -0.594 -24.858 1.00 87.38 433 PHE A CA 1
ATOM 3577 C C . PHE A 1 433 ? 22.546 -0.393 -24.594 1.00 87.38 433 PHE A C 1
ATOM 3579 O O . PHE A 1 433 ? 22.978 -0.293 -23.445 1.00 87.38 433 PHE A O 1
ATOM 3586 N N . THR A 1 434 ? 23.327 -0.343 -25.673 1.00 86.31 434 THR A N 1
ATOM 3587 C CA . THR A 1 434 ? 24.766 -0.027 -25.649 1.00 86.31 434 THR A CA 1
ATOM 3588 C C . THR A 1 434 ? 25.097 1.262 -26.400 1.00 86.31 434 THR A C 1
ATOM 3590 O O . THR A 1 434 ? 26.202 1.780 -26.266 1.00 86.31 434 THR A O 1
ATOM 3593 N N . ALA A 1 435 ? 24.157 1.778 -27.194 1.00 87.75 435 ALA A N 1
ATOM 3594 C CA . ALA A 1 435 ? 24.271 3.018 -27.952 1.00 87.75 435 ALA A CA 1
ATOM 3595 C C . ALA A 1 435 ? 22.885 3.653 -28.149 1.00 87.75 435 ALA A C 1
ATOM 3597 O O . ALA A 1 435 ? 21.858 3.025 -27.889 1.00 87.75 435 ALA A O 1
ATOM 3598 N N . ASN A 1 436 ? 22.848 4.894 -28.636 1.00 87.56 436 ASN A N 1
ATOM 3599 C CA . ASN A 1 436 ? 21.609 5.561 -29.023 1.00 87.56 436 ASN A CA 1
ATOM 3600 C C . ASN A 1 436 ? 21.794 6.292 -30.372 1.00 87.56 436 ASN A C 1
ATOM 3602 O O . ASN A 1 436 ? 22.545 7.269 -30.413 1.00 87.56 436 ASN A O 1
ATOM 3606 N N . PRO A 1 437 ? 21.141 5.848 -31.467 1.00 91.62 437 PRO A N 1
ATOM 3607 C CA . PRO A 1 437 ? 20.254 4.683 -31.539 1.00 91.62 437 PRO A CA 1
ATOM 3608 C C . PRO A 1 437 ? 21.003 3.356 -31.319 1.00 91.62 437 PRO A C 1
ATOM 3610 O O . PRO A 1 437 ? 22.169 3.224 -31.682 1.00 91.62 437 PRO A O 1
ATOM 3613 N N . HIS A 1 438 ? 20.314 2.365 -30.749 1.00 94.62 438 HIS A N 1
ATOM 3614 C CA . HIS A 1 438 ? 20.778 0.977 -30.664 1.00 94.62 438 HIS A CA 1
ATOM 3615 C C . HIS A 1 438 ? 20.218 0.184 -31.835 1.00 94.62 438 HIS A C 1
ATOM 3617 O O . HIS A 1 438 ? 19.010 0.228 -32.077 1.00 94.62 438 HIS A O 1
ATOM 3623 N N . ILE A 1 439 ? 21.076 -0.557 -32.528 1.00 95.62 439 ILE A N 1
ATOM 3624 C CA . ILE A 1 439 ? 20.678 -1.437 -33.626 1.00 95.62 439 ILE A CA 1
ATOM 3625 C C . ILE A 1 439 ? 20.854 -2.876 -33.157 1.00 95.62 439 ILE A C 1
ATOM 3627 O O . ILE A 1 439 ? 21.954 -3.271 -32.785 1.00 95.62 439 ILE A O 1
ATOM 3631 N N . GLU A 1 440 ? 19.765 -3.638 -33.174 1.00 97.25 440 GLU A N 1
ATOM 3632 C CA . GLU A 1 440 ? 19.767 -5.071 -32.910 1.00 97.25 440 GLU A CA 1
ATOM 3633 C C . GLU A 1 440 ? 19.465 -5.822 -34.207 1.00 97.25 440 GLU A C 1
ATOM 3635 O O . GLU A 1 440 ? 18.376 -5.675 -34.770 1.00 97.25 440 GLU A O 1
ATOM 3640 N N . GLU A 1 441 ? 20.409 -6.638 -34.668 1.00 97.44 441 GLU A N 1
ATOM 3641 C CA . GLU A 1 441 ? 20.211 -7.520 -35.817 1.00 97.44 441 GLU A CA 1
ATOM 3642 C C . GLU A 1 441 ? 19.713 -8.897 -35.352 1.00 97.44 441 GLU A C 1
ATOM 3644 O O . GLU A 1 441 ? 20.309 -9.538 -34.484 1.00 97.44 441 GLU A O 1
ATOM 3649 N N . ILE A 1 442 ? 18.602 -9.366 -35.920 1.00 97.38 442 ILE A N 1
ATOM 3650 C CA . ILE A 1 442 ? 17.976 -10.641 -35.570 1.00 97.38 442 ILE A CA 1
ATOM 3651 C C . ILE A 1 442 ? 17.837 -11.503 -36.822 1.00 97.38 442 ILE A C 1
ATOM 3653 O O . ILE A 1 442 ? 16.970 -11.274 -37.661 1.00 97.38 442 ILE A O 1
ATOM 3657 N N . THR A 1 443 ? 18.644 -12.559 -36.896 1.00 97.62 443 THR A N 1
ATOM 3658 C CA . THR A 1 443 ? 18.533 -13.585 -37.942 1.00 97.62 443 THR A CA 1
ATOM 3659 C C . THR A 1 443 ? 17.357 -14.526 -37.673 1.00 97.62 443 THR A C 1
ATOM 3661 O O . THR A 1 443 ? 17.370 -15.207 -36.642 1.00 97.62 443 THR A O 1
ATOM 3664 N N . LEU A 1 444 ? 16.380 -14.592 -38.577 1.00 95.75 444 LEU A N 1
ATOM 3665 C CA . LEU A 1 444 ? 15.282 -15.560 -38.577 1.00 95.75 444 LEU A CA 1
ATOM 3666 C C . LEU A 1 444 ? 15.620 -16.743 -39.499 1.00 95.75 444 LEU A C 1
ATOM 3668 O O . LEU A 1 444 ? 15.702 -16.541 -40.707 1.00 95.75 444 LEU A O 1
ATOM 3672 N N . PRO A 1 445 ? 15.776 -17.969 -38.970 1.00 92.94 445 PRO A N 1
ATOM 3673 C CA . PRO A 1 445 ? 15.975 -19.149 -39.803 1.00 92.94 445 PRO A CA 1
ATOM 3674 C C . PRO A 1 445 ? 14.712 -19.469 -40.605 1.00 92.94 445 PRO A C 1
ATOM 3676 O O . PRO A 1 445 ? 13.605 -19.450 -40.054 1.00 92.94 445 PRO A O 1
ATOM 3679 N N . THR A 1 446 ? 14.857 -19.804 -41.885 1.00 90.38 446 THR A N 1
ATOM 3680 C CA . THR A 1 446 ? 13.753 -20.384 -42.656 1.00 90.38 446 THR A CA 1
ATOM 3681 C C . THR A 1 446 ? 13.357 -21.749 -42.090 1.00 90.38 446 THR A C 1
ATOM 3683 O O . THR A 1 446 ? 14.202 -22.579 -41.756 1.00 90.38 446 THR A O 1
ATOM 3686 N N . VAL A 1 447 ? 12.049 -22.005 -41.979 1.00 86.81 447 VAL A N 1
ATOM 3687 C CA . VAL A 1 447 ? 11.569 -23.351 -41.647 1.00 86.81 447 VAL A CA 1
ATOM 3688 C C . VAL A 1 447 ? 11.801 -24.207 -42.888 1.00 86.81 447 VAL A C 1
ATOM 3690 O O . VAL A 1 447 ? 11.242 -23.875 -43.941 1.00 86.81 447 VAL A O 1
ATOM 3693 N N . PRO A 1 448 ? 12.594 -25.293 -42.813 1.00 75.06 448 PRO A N 1
ATOM 3694 C CA . PRO A 1 448 ? 12.777 -26.169 -43.954 1.00 75.06 448 PRO A CA 1
ATOM 3695 C C . PRO A 1 448 ? 11.401 -26.638 -44.408 1.00 75.06 448 PRO A C 1
ATOM 3697 O O . PRO A 1 448 ? 10.600 -27.137 -43.613 1.00 75.06 448 PRO A O 1
ATOM 3700 N N . PHE A 1 449 ? 11.112 -26.425 -45.689 1.00 58.16 449 PHE A N 1
ATOM 3701 C CA . PHE A 1 449 ? 9.865 -26.838 -46.308 1.00 58.16 449 PHE A CA 1
ATOM 3702 C C . PHE A 1 449 ? 9.799 -28.368 -46.254 1.00 58.16 449 PHE A C 1
ATOM 3704 O O . PHE A 1 449 ? 10.277 -29.055 -47.151 1.00 58.16 449 PHE A O 1
ATOM 3711 N N . SER A 1 450 ? 9.286 -28.930 -45.158 1.00 54.12 450 SER A N 1
ATOM 3712 C CA . SER A 1 450 ? 9.094 -30.370 -45.072 1.00 54.12 450 SER A CA 1
ATOM 3713 C C . SER A 1 450 ? 7.921 -30.693 -45.994 1.00 54.12 450 SER A C 1
ATOM 3715 O O . SER A 1 450 ? 6.788 -30.273 -45.735 1.00 54.12 450 SER A O 1
ATOM 3717 N N . GLU A 1 451 ? 8.180 -31.422 -47.080 1.00 49.56 451 GLU A N 1
ATOM 3718 C CA . GLU A 1 451 ? 7.150 -31.912 -48.010 1.00 49.56 451 GLU A CA 1
ATOM 3719 C C . GLU A 1 451 ? 6.006 -32.658 -47.286 1.00 49.56 451 GLU A C 1
ATOM 3721 O O . GLU A 1 451 ? 4.886 -32.754 -47.790 1.00 49.56 451 GLU A O 1
ATOM 3726 N N . THR A 1 452 ? 6.245 -33.105 -46.051 1.00 50.09 452 THR A N 1
ATOM 3727 C CA . THR A 1 452 ? 5.273 -33.700 -45.130 1.00 50.09 452 THR A CA 1
ATOM 3728 C C . THR A 1 452 ? 4.053 -32.822 -44.826 1.00 50.09 452 THR A C 1
ATOM 3730 O O . THR A 1 452 ? 2.961 -33.364 -44.643 1.00 50.09 452 THR A O 1
ATOM 3733 N N . TYR A 1 453 ? 4.169 -31.487 -44.801 1.00 48.44 453 TYR A N 1
ATOM 3734 C CA . TYR A 1 453 ? 3.019 -30.628 -44.461 1.00 48.44 453 TYR A CA 1
ATOM 3735 C C . TYR A 1 453 ? 1.992 -30.571 -45.603 1.00 48.44 453 TYR A C 1
ATOM 3737 O O . TYR A 1 453 ? 0.789 -30.682 -45.366 1.00 48.44 453 TYR A O 1
ATOM 3745 N N . LEU A 1 454 ? 2.469 -30.523 -46.855 1.00 50.69 454 LEU A N 1
ATOM 3746 C CA . LEU A 1 454 ? 1.607 -30.594 -48.037 1.00 50.69 454 LEU A CA 1
ATOM 3747 C C . LEU A 1 454 ? 0.941 -31.971 -48.151 1.00 50.69 454 LEU A C 1
ATOM 3749 O O . LEU A 1 454 ? -0.245 -32.059 -48.457 1.00 50.69 454 LEU A O 1
ATOM 3753 N N . GLN A 1 455 ? 1.679 -33.048 -47.853 1.00 53.56 455 GLN A N 1
ATOM 3754 C CA . GLN A 1 455 ? 1.109 -34.396 -47.836 1.00 53.56 455 GLN A CA 1
ATOM 3755 C C . GLN A 1 455 ? -0.002 -34.526 -46.792 1.00 53.56 455 GLN A C 1
ATOM 3757 O O . GLN A 1 455 ? -1.029 -35.126 -47.087 1.00 53.56 455 GLN A O 1
ATOM 3762 N N . THR A 1 456 ? 0.146 -33.927 -45.609 1.00 54.34 456 THR A N 1
ATOM 3763 C CA . THR A 1 456 ? -0.859 -34.051 -44.543 1.00 54.34 456 THR A CA 1
ATOM 3764 C C . THR A 1 456 ? -2.148 -33.292 -44.875 1.00 54.34 456 THR A C 1
ATOM 3766 O O . THR A 1 456 ? -3.231 -33.853 -44.713 1.00 54.34 456 THR A O 1
ATOM 3769 N N . GLU A 1 457 ? -2.075 -32.070 -45.417 1.00 58.84 457 GLU A N 1
ATOM 3770 C CA . GLU A 1 457 ? -3.284 -31.341 -45.842 1.00 58.84 457 GLU A CA 1
ATOM 3771 C C . GLU A 1 457 ? -3.962 -31.975 -47.062 1.00 58.84 457 GLU A C 1
ATOM 3773 O O . GLU A 1 457 ? -5.190 -32.075 -47.100 1.00 58.84 457 GLU A O 1
ATOM 3778 N N . ILE A 1 458 ? -3.182 -32.480 -48.025 1.00 66.25 458 ILE A N 1
ATOM 3779 C CA . ILE A 1 458 ? -3.719 -33.230 -49.168 1.00 66.25 458 ILE A CA 1
ATOM 3780 C C . ILE A 1 458 ? -4.389 -34.521 -48.684 1.00 66.25 458 ILE A C 1
ATOM 3782 O O . ILE A 1 458 ? -5.494 -34.833 -49.126 1.00 66.25 458 ILE A O 1
ATOM 3786 N N . ILE A 1 459 ? -3.787 -35.245 -47.735 1.00 67.19 459 ILE A N 1
ATOM 3787 C CA . ILE A 1 459 ? -4.392 -36.441 -47.135 1.00 67.19 459 ILE A CA 1
ATOM 3788 C C . ILE A 1 459 ? -5.690 -36.070 -46.413 1.00 67.19 459 ILE A C 1
ATOM 3790 O O . ILE A 1 459 ? -6.703 -36.728 -46.644 1.00 67.19 459 ILE A O 1
ATOM 3794 N N . ILE A 1 460 ? -5.725 -35.005 -45.606 1.00 68.62 460 ILE A N 1
ATOM 3795 C CA . ILE A 1 460 ? -6.946 -34.567 -44.908 1.00 68.62 460 ILE A CA 1
ATOM 3796 C C . ILE A 1 460 ? -8.044 -34.183 -45.913 1.00 68.62 460 ILE A C 1
ATOM 3798 O O . ILE A 1 460 ? -9.188 -34.623 -45.767 1.00 68.62 460 ILE A O 1
ATOM 3802 N N . ALA A 1 461 ? -7.708 -33.440 -46.971 1.00 71.94 461 ALA A N 1
ATOM 3803 C CA . ALA A 1 461 ? -8.653 -33.043 -48.014 1.00 71.94 461 ALA A CA 1
ATOM 3804 C C . ALA A 1 461 ? -9.201 -34.248 -48.805 1.00 71.94 461 ALA A C 1
ATOM 3806 O O . ALA A 1 461 ? -10.410 -34.340 -49.048 1.00 71.94 461 ALA A O 1
ATOM 3807 N N . ILE A 1 462 ? -8.343 -35.213 -49.156 1.00 79.75 462 ILE A N 1
ATOM 3808 C CA . ILE A 1 462 ? -8.749 -36.465 -49.814 1.00 79.75 462 ILE A CA 1
ATOM 3809 C C . ILE A 1 462 ? -9.648 -37.288 -48.883 1.00 79.75 462 ILE A C 1
ATOM 3811 O O . ILE A 1 462 ? -10.703 -37.763 -49.306 1.00 79.75 462 ILE A O 1
ATOM 3815 N N . THR A 1 463 ? -9.289 -37.405 -47.602 1.00 77.44 463 THR A N 1
ATOM 3816 C CA . THR A 1 463 ? -10.050 -38.189 -46.616 1.00 77.44 463 THR A CA 1
ATOM 3817 C C . THR A 1 463 ? -11.442 -37.591 -46.385 1.00 77.44 463 THR A C 1
ATOM 3819 O O . THR A 1 463 ? -12.435 -38.320 -46.381 1.00 77.44 463 THR A O 1
ATOM 3822 N N . MET A 1 464 ? -11.546 -36.261 -46.284 1.00 77.62 464 MET A N 1
ATOM 3823 C CA . MET A 1 464 ? -12.829 -35.554 -46.175 1.00 77.62 464 MET A CA 1
ATOM 3824 C C . MET A 1 464 ? -13.696 -35.732 -47.427 1.00 77.62 464 MET A C 1
ATOM 3826 O O . MET A 1 464 ? -14.897 -35.980 -47.316 1.00 77.62 464 MET A O 1
ATOM 3830 N N . THR A 1 465 ? -13.096 -35.687 -48.618 1.00 84.69 465 THR A N 1
ATOM 3831 C CA . THR A 1 465 ? -13.823 -35.889 -49.882 1.00 84.69 465 THR A CA 1
ATOM 3832 C C . THR A 1 465 ? -14.389 -37.309 -49.978 1.00 84.69 465 THR A C 1
ATOM 3834 O O . THR A 1 465 ? -15.564 -37.487 -50.306 1.00 84.69 465 THR A O 1
ATOM 3837 N N . ILE A 1 466 ? -13.599 -38.328 -49.616 1.00 85.88 466 ILE A N 1
ATOM 3838 C CA . ILE A 1 466 ? -14.047 -39.729 -49.585 1.00 85.88 466 ILE A CA 1
ATOM 3839 C C . ILE A 1 466 ? -15.185 -39.915 -48.572 1.00 85.88 466 ILE A C 1
ATOM 3841 O O . ILE A 1 466 ? -16.193 -40.545 -48.895 1.00 85.88 466 ILE A O 1
ATOM 3845 N N . ALA A 1 467 ? -15.070 -39.333 -47.374 1.00 83.75 467 ALA A N 1
ATOM 3846 C CA . ALA A 1 467 ? -16.108 -39.421 -46.348 1.00 83.75 467 ALA A CA 1
ATOM 3847 C C . ALA A 1 467 ? -17.445 -38.827 -46.824 1.00 83.75 467 ALA A C 1
ATOM 3849 O O . ALA A 1 467 ? -18.494 -39.450 -46.652 1.00 83.75 467 ALA A O 1
ATOM 3850 N N . VAL A 1 468 ? -17.420 -37.668 -47.492 1.00 86.94 468 VAL A N 1
ATOM 3851 C CA . VAL A 1 468 ? -18.626 -37.044 -48.060 1.00 86.94 468 VAL A CA 1
ATOM 3852 C C . VAL A 1 468 ? -19.253 -37.932 -49.137 1.00 86.94 468 VAL A C 1
ATOM 3854 O O . VAL A 1 468 ? -20.464 -38.155 -49.112 1.00 86.94 468 VAL A O 1
ATOM 3857 N N . VAL A 1 469 ? -18.454 -38.501 -50.045 1.00 89.00 469 VAL A N 1
ATOM 3858 C CA . VAL A 1 469 ? -18.957 -39.407 -51.093 1.00 89.00 469 VAL A CA 1
ATOM 3859 C C . VAL A 1 469 ? -19.588 -40.662 -50.488 1.00 89.00 469 VAL A C 1
ATOM 3861 O O . VAL A 1 469 ? -20.659 -41.079 -50.932 1.00 89.00 469 VAL A O 1
ATOM 3864 N N . LEU A 1 470 ? -18.986 -41.238 -49.444 1.00 88.31 470 LEU A N 1
ATOM 3865 C CA . LEU A 1 470 ? -19.535 -42.402 -48.747 1.00 88.31 470 LEU A CA 1
ATOM 3866 C C . LEU A 1 470 ? -20.850 -42.077 -48.031 1.00 88.31 470 LEU A C 1
ATOM 3868 O O . LEU A 1 470 ? -21.799 -42.853 -48.128 1.00 88.31 470 LEU A O 1
ATOM 3872 N N . ILE A 1 471 ? -20.950 -40.920 -47.372 1.00 88.25 471 ILE A N 1
ATOM 3873 C CA . ILE A 1 471 ? -22.183 -40.478 -46.701 1.00 88.25 471 ILE A CA 1
ATOM 3874 C C . ILE A 1 471 ? -23.298 -40.226 -47.725 1.00 88.25 471 ILE A C 1
ATOM 3876 O O . ILE A 1 471 ? -24.434 -40.676 -47.541 1.00 88.25 471 ILE A O 1
ATOM 3880 N N . VAL A 1 472 ? -22.995 -39.550 -48.835 1.00 86.94 472 VAL A N 1
ATOM 3881 C CA . VAL A 1 472 ? -23.966 -39.294 -49.911 1.00 86.94 472 VAL A CA 1
ATOM 3882 C C . VAL A 1 472 ? -24.386 -40.603 -50.592 1.00 86.94 472 VAL A C 1
ATOM 3884 O O . VAL A 1 472 ? -25.574 -40.838 -50.815 1.00 86.94 472 VAL A O 1
ATOM 3887 N N . GLY A 1 473 ? -23.440 -41.504 -50.856 1.00 87.75 473 GLY A N 1
ATOM 3888 C CA . GLY A 1 473 ? -23.714 -42.828 -51.413 1.00 87.75 473 GLY A CA 1
ATOM 3889 C C . GLY A 1 473 ? -24.583 -43.683 -50.489 1.00 87.75 473 GLY A C 1
ATOM 3890 O O . GLY A 1 473 ? -25.580 -44.256 -50.931 1.00 87.75 473 GLY A O 1
ATOM 3891 N N . TYR A 1 474 ? -24.266 -43.712 -49.193 1.00 86.25 474 TYR A N 1
ATOM 3892 C CA . TYR A 1 474 ? -25.037 -44.429 -48.179 1.00 86.25 474 TYR A CA 1
ATOM 3893 C C . TYR A 1 474 ? -26.458 -43.873 -48.051 1.00 86.25 474 TYR A C 1
ATOM 3895 O O . TYR A 1 474 ? -27.431 -44.627 -48.094 1.00 86.25 474 TYR A O 1
ATOM 3903 N N . THR A 1 475 ? -26.613 -42.550 -47.971 1.00 83.19 475 THR A N 1
ATOM 3904 C CA . THR A 1 475 ? -27.939 -41.917 -47.886 1.00 83.19 475 THR A CA 1
ATOM 3905 C C . THR A 1 475 ? -28.778 -42.156 -49.144 1.00 83.19 475 THR A C 1
ATOM 3907 O O . THR A 1 475 ? -29.979 -42.426 -49.034 1.00 83.19 475 THR A O 1
ATOM 3910 N N . TYR A 1 476 ? -28.167 -42.148 -50.333 1.00 86.25 476 TYR A N 1
ATOM 3911 C CA . TYR A 1 476 ? -28.836 -42.516 -51.581 1.00 86.25 476 TYR A CA 1
ATOM 3912 C C . TYR A 1 476 ? -29.260 -43.993 -51.599 1.00 86.25 476 TYR A C 1
ATOM 3914 O O . TYR A 1 476 ? -30.401 -44.311 -51.945 1.00 86.25 476 TYR A O 1
ATOM 3922 N N . PHE A 1 477 ? -28.379 -44.900 -51.170 1.00 83.50 477 PHE A N 1
ATOM 3923 C CA . PHE A 1 477 ? -28.648 -46.337 -51.100 1.00 83.50 477 PHE A CA 1
ATOM 3924 C C . PHE A 1 477 ? -29.786 -46.665 -50.121 1.00 83.50 477 PHE A C 1
ATOM 3926 O O . PHE A 1 477 ? -30.728 -47.374 -50.483 1.00 83.50 477 PHE A O 1
ATOM 3933 N N . VAL A 1 478 ? -29.775 -46.070 -48.924 1.00 81.19 478 VAL A N 1
ATOM 3934 C CA . VAL A 1 478 ? -30.850 -46.206 -47.927 1.00 81.19 478 VAL A CA 1
ATOM 3935 C C . VAL A 1 478 ? -32.180 -45.668 -48.469 1.00 81.19 478 VAL A C 1
ATOM 3937 O O . VAL A 1 478 ? -33.215 -46.322 -48.311 1.00 81.19 478 VAL A O 1
ATOM 3940 N N . LYS A 1 479 ? -32.178 -44.524 -49.172 1.00 77.12 479 LYS A N 1
ATOM 3941 C CA . LYS A 1 479 ? -33.379 -44.005 -49.858 1.00 77.12 479 LYS A CA 1
ATOM 3942 C C . LYS A 1 479 ? -33.885 -44.953 -50.948 1.00 77.12 479 LYS A C 1
ATOM 3944 O O . LYS A 1 479 ? -35.096 -45.103 -51.099 1.00 77.12 479 LYS A O 1
ATOM 3949 N N . LYS A 1 480 ? -32.990 -45.602 -51.699 1.00 79.19 480 LYS A N 1
ATOM 3950 C CA . LYS A 1 480 ? -33.350 -46.551 -52.764 1.00 79.19 480 LYS A CA 1
ATOM 3951 C C . LYS A 1 480 ? -33.955 -47.843 -52.207 1.00 79.19 480 LYS A C 1
ATOM 3953 O O . LYS A 1 480 ? -34.928 -48.331 -52.773 1.00 79.19 480 LYS A O 1
ATOM 3958 N N . ILE A 1 481 ? -33.442 -48.360 -51.087 1.00 76.44 481 ILE A N 1
ATOM 3959 C CA . ILE A 1 481 ? -34.019 -49.529 -50.398 1.00 76.44 481 ILE A CA 1
ATOM 3960 C C . ILE A 1 481 ? -35.407 -49.204 -49.836 1.00 76.44 481 ILE A C 1
ATOM 3962 O O . ILE A 1 481 ? -36.330 -49.995 -50.010 1.00 76.44 481 ILE A O 1
ATOM 3966 N N . LYS A 1 482 ? -35.593 -48.019 -49.238 1.00 70.31 482 LYS A N 1
ATOM 3967 C CA . LYS A 1 482 ? -36.904 -47.572 -48.733 1.00 70.31 482 LYS A CA 1
ATOM 3968 C C . LYS A 1 482 ? -37.957 -47.318 -49.819 1.00 70.31 482 LYS A C 1
ATOM 3970 O O . LYS A 1 482 ? -39.122 -47.215 -49.480 1.00 70.31 482 LYS A O 1
ATOM 3975 N N . ARG A 1 483 ? -37.570 -47.196 -51.094 1.00 69.12 483 ARG A N 1
ATOM 3976 C CA . ARG A 1 483 ? -38.503 -47.076 -52.234 1.00 69.12 483 ARG A CA 1
ATOM 3977 C C . ARG A 1 483 ? -38.864 -48.421 -52.879 1.00 69.12 483 ARG A C 1
ATOM 3979 O O . ARG A 1 483 ? -39.685 -48.438 -53.787 1.00 69.12 483 ARG A O 1
ATOM 3986 N N . LYS A 1 484 ? -38.214 -49.521 -52.476 1.00 57.94 484 LYS A N 1
ATOM 3987 C CA . LYS A 1 484 ? -38.460 -50.885 -52.986 1.00 57.94 484 LYS A CA 1
ATOM 3988 C C . LYS A 1 484 ? -39.164 -51.808 -51.977 1.00 57.94 484 LYS A C 1
ATOM 3990 O O . LYS A 1 484 ? -39.417 -52.961 -52.311 1.00 57.94 484 LYS A O 1
ATOM 3995 N N . LYS A 1 485 ? -39.449 -51.315 -50.773 1.00 48.03 485 LYS A N 1
ATOM 3996 C CA . LYS A 1 485 ? -40.458 -51.851 -49.852 1.00 48.03 485 LYS A CA 1
ATOM 3997 C C . LYS A 1 485 ? -41.643 -50.905 -49.884 1.00 48.03 485 LYS A C 1
ATOM 3999 O O . LYS A 1 485 ? -42.768 -51.412 -49.719 1.00 48.03 485 LYS A O 1
#

Foldseek 3Di:
DDDDDDPPPVVVVVVVVVVVVVVVPPDDPDPPPPPDDPPDDDPPPDQEDQEFAAQLLQLVVLLCCLAPCVVPWFDPDDFDLLVVSCVLCVVCSVQPLNVLVNVLVVLVQDCRVVLSVQFDGPPVRHRNDDDDPVNQVSSVHDVSSVVSNVSSNVSCVVSVSVVVCVVCVVVRVVLSVQQRDCQHVRVVVVVLLVLLCQQQVDDAQEHEHEHEDAGTDAKDWDWDDDDNGIYIYMYDYAPDADPSRGHNNDDPSLVVLLVSCVVLLVVCVVLADPLQLLLVQFDAQLNVVCVVPNSSVLLSVLQSLLLCVLRHVPVVSQVVVVVNRNLCNVVNNVLNNPDDCVPQPHVSSSVVVSSVVSNQQQDKAKEKEAEAAPVRQADWQKKKWKAAPSRHTDDIDTQHPRRIDMDTSGTQHKIWIWIDDPQWDIDIDIDGDPDGHDYHYHYTYGDPPDVVVVVVVVVVVVVVVVVVVVVVVVVVVVVVVVVVD

Secondary structure (DSSP, 8-state):
------SSSHHHHHHHHHHHHTTGGG--------S----SS-GGG-SBPPPEE-HHHHHHHHHHTTSTTHHHHB--S--HHHHHHHHHHGGGTTSHHHHHHHHHHHTT---HHHHHHTBPSTTT--B-SPPPHHHHHHTTSHHHHHHHHHHHHHHHHHTTHHHHHHHTHHHHHHHHHHHTSTTSHHHHHHHHHHHHHHHHT----EEEEEEE-TTB-SEEEEEEEETTEEEEEEEE--SEEETTEEE-----HHHHHHHHHHHHHHHHGGG-SSGGGGGGG--THHHHHHHHHHHHHHHHHHHHHHHHHHHSS-THHHHHHHHTT-TTHHHHHHHHTT--HHHH-SHHHHHHHHHHHHHHHHS-EEEEEEEEETTS-B-TT-EEEEE-TTS-EEEEEE--TTSEEEEEEE-SSEEEEEEE-TTB--EEEEEE--SSSEEEEEEEPBPP--HHHHHHHHHHHHHHHHHHHHHHHHHHHHHHHHT--

Radius of gyration: 33.98 Å; chains: 1; bounding box: 70×88×97 Å

Sequence (485 aa):
MFYKGSLSSLTLTILLLLLFFSLSSKFGIVNRVSVEEISGSSSSYLKFYPVKVDKRVELIMSVLQFTSLRDTMFLRWDYSYQQDMLDFFKPFSNHSAVVQCEKLIQHGFKAYLQLMIYLSDPPQLNIVKPIPRSLTDKAGGRNVLEDLIRKLKSFYTDSNFEKFWTEHREFYSRLEIRANSADGVLGKLQTTIETLERIFCSQPSCKYHIILAPALNGAYGWKIEGNGTLDLYQFYGPTRIVDDEPLYENLWYDYFVYYFMSPLIDEFESKYKNPEKLMEYLTGPAKEYASEHGWKKVIHYLTYRAATSVWFPAEWILEVDKEQGFVYIKLVHDLISQYDRDKDGCFREFYPKIVEFFNSITEEHTLIVHVVDERGEDVPNAVVEVNFPSERKIATKWTNKSGIAVFKNMLNLSYTIKTSKQGYENKTVKVKFTANPHIEEITLPTVPFSETYLQTEIIIAITMTIAVVLIVGYTYFVKKIKRKK

pLDDT: mean 86.18, std 18.56, range [23.97, 98.81]